Protein AF-A0A8J4PYR7-F1 (afdb_monomer_lite)

Radius of gyration: 39.66 Å; chains: 1; bounding box: 76×83×106 Å

pLDDT: mean 72.9, std 17.38, range [32.75, 96.25]

Structure (mmCIF, N/CA/C/O backbone):
data_AF-A0A8J4PYR7-F1
#
_entry.id   AF-A0A8J4PYR7-F1
#
loop_
_atom_site.group_PDB
_atom_site.id
_atom_site.type_symbol
_atom_site.label_atom_id
_atom_site.label_alt_id
_atom_site.label_comp_id
_atom_site.label_asym_id
_atom_site.label_entity_id
_atom_site.label_seq_id
_atom_site.pdbx_PDB_ins_code
_atom_site.Cartn_x
_atom_site.Cartn_y
_atom_site.Cartn_z
_atom_site.occupancy
_atom_site.B_iso_or_equiv
_atom_site.auth_seq_id
_atom_site.auth_comp_id
_atom_site.auth_asym_id
_atom_site.auth_atom_id
_atom_site.pdbx_PDB_model_num
ATOM 1 N N . MET A 1 1 ? -27.976 -30.735 -28.377 1.00 62.25 1 MET A N 1
ATOM 2 C CA . MET A 1 1 ? -27.096 -30.266 -29.448 1.00 62.25 1 MET A CA 1
ATOM 3 C C . MET A 1 1 ? -27.766 -30.471 -30.785 1.00 62.25 1 MET A C 1
ATOM 5 O O . MET A 1 1 ? -28.238 -31.562 -31.084 1.00 62.25 1 MET A O 1
ATOM 9 N N . SER A 1 2 ? -27.786 -29.426 -31.600 1.00 73.75 2 SER A N 1
ATOM 10 C CA . SER A 1 2 ? -27.991 -29.575 -33.037 1.00 73.75 2 SER A CA 1
ATOM 11 C C . SER A 1 2 ? -26.760 -30.244 -33.665 1.00 73.75 2 SER A C 1
ATOM 13 O O . SER A 1 2 ? -25.643 -30.110 -33.164 1.00 73.75 2 SER A O 1
ATOM 15 N N . ILE A 1 3 ? -26.928 -30.906 -34.814 1.00 70.56 3 ILE A N 1
ATOM 16 C CA . ILE A 1 3 ? -25.813 -31.461 -35.613 1.00 70.56 3 ILE A CA 1
ATOM 17 C C . ILE A 1 3 ? -24.720 -30.402 -35.872 1.00 70.56 3 ILE A C 1
ATOM 19 O O . ILE A 1 3 ? -23.540 -30.724 -36.001 1.00 70.56 3 ILE A O 1
ATOM 23 N N . LYS A 1 4 ? -25.103 -29.121 -35.923 1.00 76.44 4 LYS A N 1
ATOM 24 C CA . LYS A 1 4 ? -24.199 -27.989 -36.138 1.00 76.44 4 LYS A CA 1
ATOM 25 C C . LYS A 1 4 ? -23.234 -27.770 -34.966 1.00 76.44 4 LYS A C 1
ATOM 27 O O . LYS A 1 4 ? -22.070 -27.474 -35.208 1.00 76.44 4 LYS A O 1
ATOM 32 N N . GLU A 1 5 ? -23.689 -27.942 -33.728 1.00 76.19 5 GLU A N 1
ATOM 33 C CA . GLU A 1 5 ? -22.862 -27.768 -32.523 1.00 76.19 5 GLU A CA 1
ATOM 34 C C . GLU A 1 5 ? -21.855 -28.910 -32.360 1.00 76.19 5 GLU A C 1
ATOM 36 O O . GLU A 1 5 ? -20.696 -28.650 -32.050 1.00 76.19 5 GLU A O 1
ATOM 41 N N . ILE A 1 6 ? -22.254 -30.147 -32.685 1.00 72.19 6 ILE A N 1
ATOM 42 C CA . ILE A 1 6 ? -21.347 -31.310 -32.698 1.00 72.19 6 ILE A CA 1
ATOM 43 C C . ILE A 1 6 ? -20.224 -31.089 -33.719 1.00 72.19 6 ILE A C 1
ATOM 45 O O . ILE A 1 6 ? -19.051 -31.227 -33.386 1.00 72.19 6 ILE A O 1
ATOM 49 N N . LYS A 1 7 ? -20.559 -30.644 -34.938 1.00 76.56 7 LYS A N 1
ATOM 50 C CA . LYS A 1 7 ? -19.559 -30.339 -35.978 1.00 76.56 7 LYS A CA 1
ATOM 51 C C . LYS A 1 7 ? -18.629 -29.184 -35.597 1.00 76.56 7 LYS A C 1
ATOM 53 O O . LYS A 1 7 ? -17.448 -29.208 -35.934 1.00 76.56 7 LYS A O 1
ATOM 58 N N . LEU A 1 8 ? -19.143 -28.162 -34.909 1.00 80.12 8 LEU A N 1
ATOM 59 C CA . LEU A 1 8 ? -18.332 -27.056 -34.384 1.00 80.12 8 LEU A CA 1
ATOM 60 C C . LEU A 1 8 ? -17.360 -27.539 -33.304 1.00 80.12 8 LEU A C 1
ATOM 62 O O . LEU A 1 8 ? -16.191 -27.154 -33.330 1.00 80.12 8 LEU A O 1
ATOM 66 N N . PHE A 1 9 ? -17.824 -28.412 -32.408 1.00 79.31 9 PHE A N 1
ATOM 67 C CA . PHE A 1 9 ? -16.990 -29.042 -31.392 1.00 79.31 9 PHE A CA 1
ATOM 68 C C . PHE A 1 9 ? -15.896 -29.917 -32.022 1.00 79.31 9 PHE A C 1
ATOM 70 O O . PHE A 1 9 ? -14.724 -29.733 -31.707 1.00 79.31 9 PHE A O 1
ATOM 77 N N . GLU A 1 10 ? -16.235 -30.784 -32.983 1.00 78.00 10 GLU A N 1
ATOM 78 C CA . GLU A 1 10 ? -15.264 -31.593 -33.740 1.00 78.00 10 GLU A CA 1
ATOM 79 C C . GLU A 1 10 ? -14.218 -30.725 -34.462 1.00 78.00 10 GLU A C 1
ATOM 81 O O . GLU A 1 10 ? -13.029 -31.047 -34.497 1.00 78.00 10 GLU A O 1
ATOM 86 N N . LEU A 1 11 ? -14.630 -29.590 -35.033 1.00 82.44 11 LEU A N 1
ATOM 87 C CA . LEU A 1 11 ? -13.725 -28.691 -35.747 1.00 82.44 11 LEU A CA 1
ATOM 88 C C . LEU A 1 11 ? -12.788 -27.936 -34.792 1.00 82.44 11 LEU A C 1
ATOM 90 O O . LEU A 1 11 ? -11.600 -27.787 -35.090 1.00 82.44 11 LEU A O 1
ATOM 94 N N . ALA A 1 12 ? -13.294 -27.493 -33.638 1.00 79.44 12 ALA A N 1
ATOM 95 C CA . ALA A 1 12 ? -12.479 -26.914 -32.572 1.00 79.44 12 ALA A CA 1
ATOM 96 C C . ALA A 1 12 ? -11.495 -27.948 -31.999 1.00 79.44 12 ALA A C 1
ATOM 98 O O . ALA A 1 12 ? -10.315 -27.642 -31.828 1.00 79.44 12 ALA A O 1
ATOM 99 N N . PHE A 1 13 ? -11.955 -29.187 -31.802 1.00 76.62 13 PHE A N 1
ATOM 100 C CA . PHE A 1 13 ? -11.151 -30.323 -31.357 1.00 76.62 13 PHE A CA 1
ATOM 101 C C . PHE A 1 13 ? -9.977 -30.595 -32.301 1.00 76.62 13 PHE A C 1
ATOM 103 O O . PHE A 1 13 ? -8.818 -30.632 -31.881 1.00 76.62 13 PHE A O 1
ATOM 110 N N . ASN A 1 14 ? -10.262 -30.719 -33.598 1.00 79.38 14 ASN A N 1
ATOM 111 C CA . ASN A 1 14 ? -9.245 -30.991 -34.609 1.00 79.38 14 ASN A CA 1
ATOM 112 C C . ASN A 1 14 ? -8.222 -29.851 -34.719 1.00 79.38 14 ASN A C 1
ATOM 114 O O . ASN A 1 14 ? -7.028 -30.110 -34.875 1.00 79.38 14 ASN A O 1
ATOM 118 N N . LYS A 1 15 ? -8.658 -28.592 -34.566 1.00 80.81 15 LYS A N 1
ATOM 119 C CA . LYS A 1 15 ? -7.743 -27.444 -34.485 1.00 80.81 15 LYS A CA 1
ATOM 120 C C . LYS A 1 15 ? -6.874 -27.489 -33.231 1.00 80.81 15 LYS A C 1
ATOM 122 O O . LYS A 1 15 ? -5.670 -27.287 -33.339 1.00 80.81 15 LYS A O 1
ATOM 127 N N . PHE A 1 16 ? -7.443 -27.782 -32.064 1.00 76.25 16 PHE A N 1
ATOM 128 C CA . PHE A 1 16 ? -6.680 -27.885 -30.818 1.00 76.25 16 PHE A CA 1
ATOM 129 C C . PHE A 1 16 ? -5.591 -28.964 -30.913 1.00 76.25 16 PHE A C 1
ATOM 131 O O . PHE A 1 16 ? -4.429 -28.698 -30.614 1.00 76.25 16 PHE A O 1
ATOM 138 N N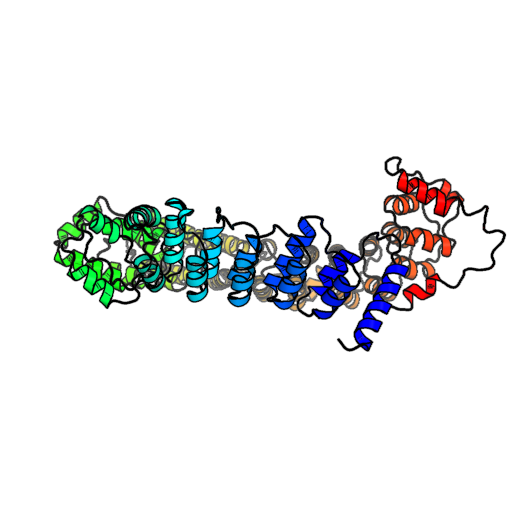 . LYS A 1 17 ? -5.938 -30.146 -31.440 1.00 74.31 17 LYS A N 1
ATOM 139 C CA . LYS A 1 17 ? -4.988 -31.241 -31.691 1.00 74.31 17 LYS A CA 1
ATOM 140 C C . LYS A 1 17 ? -3.871 -30.845 -32.665 1.00 74.31 17 LYS A C 1
ATOM 142 O O . LYS A 1 17 ? -2.737 -31.279 -32.500 1.00 74.31 17 LYS A O 1
ATOM 147 N N . HIS A 1 18 ? -4.178 -30.010 -33.659 1.00 75.81 18 HIS A N 1
ATOM 148 C CA . HIS A 1 18 ? -3.186 -29.495 -34.604 1.00 75.81 18 HIS A CA 1
ATOM 149 C C . HIS A 1 18 ? -2.183 -28.530 -33.949 1.00 75.81 18 HIS A C 1
ATOM 151 O O . HIS A 1 18 ? -0.996 -28.594 -34.259 1.00 75.81 18 HIS A O 1
ATOM 157 N N . TYR A 1 19 ? -2.635 -27.659 -33.039 1.00 72.62 19 TYR A N 1
ATOM 158 C CA . TYR A 1 19 ? -1.766 -26.685 -32.363 1.00 72.62 19 TYR A CA 1
ATOM 159 C C . TYR A 1 19 ? -0.951 -27.275 -31.206 1.00 72.62 19 TYR A C 1
ATOM 161 O O . TYR A 1 19 ? 0.127 -26.762 -30.910 1.00 72.62 19 TYR A O 1
ATOM 169 N N . TYR A 1 20 ? -1.426 -28.355 -30.582 1.00 70.50 20 TYR A N 1
ATOM 170 C CA . TYR A 1 20 ? -0.763 -28.999 -29.444 1.00 70.50 20 TYR A CA 1
ATOM 171 C C . TYR A 1 20 ? -0.510 -30.496 -29.693 1.00 70.50 20 TYR A C 1
ATOM 173 O O . TYR A 1 20 ? -1.054 -31.341 -28.978 1.00 70.50 20 TYR A O 1
ATOM 181 N N . PRO A 1 21 ? 0.326 -30.855 -30.687 1.00 67.75 21 PRO A N 1
ATOM 182 C CA . PRO A 1 21 ? 0.546 -32.249 -31.076 1.00 67.75 21 PRO A CA 1
ATOM 183 C C . PRO A 1 21 ? 1.257 -33.087 -30.000 1.00 67.75 21 PRO A C 1
ATOM 185 O O . PRO A 1 21 ? 1.234 -34.309 -30.080 1.00 67.75 21 PRO A O 1
ATOM 188 N N . THR A 1 22 ? 1.883 -32.447 -29.006 1.00 64.25 22 THR A N 1
ATOM 189 C CA . THR A 1 22 ? 2.639 -33.085 -27.914 1.00 64.25 22 THR A CA 1
ATOM 190 C C . THR A 1 22 ? 1.818 -33.333 -26.648 1.00 64.25 22 THR A C 1
ATOM 192 O O . THR A 1 22 ? 2.313 -33.968 -25.719 1.00 64.25 22 THR A O 1
ATOM 195 N N . ILE A 1 23 ? 0.575 -32.842 -26.569 1.00 64.38 23 ILE A N 1
ATOM 196 C CA . ILE A 1 23 ? -0.316 -33.194 -25.462 1.00 64.38 23 ILE A CA 1
ATOM 197 C C . ILE A 1 23 ? -0.874 -34.580 -25.777 1.00 64.38 23 ILE A C 1
ATOM 199 O O . ILE A 1 23 ? -1.878 -34.710 -26.472 1.00 64.38 23 ILE A O 1
ATOM 203 N N . ASP A 1 24 ? -0.233 -35.623 -25.246 1.00 53.44 24 ASP A N 1
ATOM 204 C CA . ASP A 1 24 ? -0.626 -37.023 -25.473 1.00 53.44 24 ASP A CA 1
ATOM 205 C C . ASP A 1 24 ? -2.069 -37.336 -25.024 1.00 53.44 24 ASP A C 1
ATOM 207 O O . ASP A 1 24 ? -2.627 -38.378 -25.374 1.00 53.44 24 ASP A O 1
ATOM 211 N N . ARG A 1 25 ? -2.706 -36.447 -24.242 1.00 59.12 25 ARG A N 1
ATOM 212 C CA . ARG A 1 25 ? -4.076 -36.611 -23.733 1.00 59.12 25 ARG A CA 1
ATOM 213 C C . ARG A 1 25 ? -4.813 -35.265 -23.598 1.00 59.12 25 ARG A C 1
ATOM 215 O O . ARG A 1 25 ? -4.926 -34.767 -22.485 1.00 59.12 25 ARG A O 1
ATOM 222 N N . PRO A 1 26 ? -5.379 -34.677 -24.670 1.00 62.91 26 PRO A N 1
ATOM 223 C CA . PRO A 1 26 ? -6.298 -33.531 -24.549 1.00 62.91 26 PRO A CA 1
ATOM 224 C C . PRO A 1 26 ? -7.617 -33.895 -23.831 1.00 62.91 26 PRO A C 1
ATOM 226 O O . PRO A 1 26 ? -8.421 -33.029 -23.505 1.00 62.91 26 PRO A O 1
ATOM 229 N N . TYR A 1 27 ? -7.843 -35.186 -23.589 1.00 70.25 27 TYR A N 1
ATOM 230 C CA . TYR A 1 27 ? -9.112 -35.771 -23.166 1.00 70.25 27 TYR A CA 1
ATOM 231 C C . TYR A 1 27 ? -9.571 -35.441 -21.734 1.00 70.25 27 TYR A C 1
ATOM 233 O O . TYR A 1 27 ? -10.764 -35.193 -21.575 1.00 70.25 27 TYR A O 1
ATOM 241 N N . PRO A 1 28 ? -8.703 -35.384 -20.699 1.00 69.56 28 PRO A N 1
ATOM 242 C CA . PRO A 1 28 ? -9.130 -35.018 -19.346 1.00 69.56 28 PRO A CA 1
ATOM 243 C C . PRO A 1 28 ? -9.744 -33.616 -19.300 1.00 69.56 28 PRO A C 1
ATOM 245 O O . PRO A 1 28 ? -10.848 -33.458 -18.798 1.00 69.56 28 PRO A O 1
ATOM 248 N N . LEU A 1 29 ? -9.105 -32.644 -19.962 1.00 71.19 29 LEU A N 1
ATOM 249 C CA . LEU A 1 29 ? -9.593 -31.264 -20.072 1.00 71.19 29 LEU A CA 1
ATOM 250 C C . LEU A 1 29 ? -10.951 -31.170 -20.780 1.00 71.19 29 LEU A C 1
ATOM 252 O O . LEU A 1 29 ? -11.743 -30.277 -20.500 1.00 71.19 29 LEU A O 1
ATOM 256 N N . MET A 1 30 ? -11.240 -32.085 -21.704 1.00 74.94 30 MET A N 1
ATOM 257 C CA . MET A 1 30 ? -12.511 -32.089 -22.431 1.00 74.94 30 MET A CA 1
ATOM 258 C C . MET A 1 30 ? -13.633 -32.758 -21.666 1.00 74.94 30 MET A C 1
ATOM 260 O O . MET A 1 30 ? -14.773 -32.320 -21.773 1.00 74.94 30 MET A O 1
ATOM 264 N N . ILE A 1 31 ? -13.317 -33.787 -20.884 1.00 73.12 31 ILE A N 1
ATOM 265 C CA . ILE A 1 31 ? -14.267 -34.362 -19.939 1.00 73.12 31 ILE A CA 1
ATOM 266 C C . ILE A 1 31 ? -14.552 -33.336 -18.835 1.00 73.12 31 ILE A C 1
ATOM 268 O O . ILE A 1 31 ? -15.715 -33.098 -18.539 1.00 73.12 31 ILE A O 1
ATOM 272 N N . GLU A 1 32 ? -13.537 -32.642 -18.312 1.00 74.50 32 GLU A N 1
ATOM 273 C CA . GLU A 1 32 ? -13.712 -31.520 -17.375 1.00 74.50 32 GLU A CA 1
ATOM 274 C C . GLU A 1 32 ? -14.567 -30.397 -17.973 1.00 74.50 32 GLU A C 1
ATOM 276 O O . GLU A 1 32 ? -15.501 -29.926 -17.330 1.00 74.50 32 GLU A O 1
ATOM 281 N N . TYR A 1 33 ? -14.326 -30.014 -19.231 1.00 78.44 33 TYR A N 1
ATOM 282 C CA . TYR A 1 33 ? -15.165 -29.037 -19.926 1.00 78.44 33 TYR A CA 1
ATOM 283 C C . TYR A 1 33 ? -16.598 -29.544 -20.133 1.00 78.44 33 TYR A C 1
ATOM 285 O O . TYR A 1 33 ? -17.552 -28.788 -19.962 1.00 78.44 33 TYR A O 1
ATOM 293 N N . ALA A 1 34 ? -16.777 -30.828 -20.458 1.00 76.38 34 ALA A N 1
ATOM 294 C CA . ALA A 1 34 ? -18.088 -31.474 -20.561 1.00 76.38 34 ALA A CA 1
ATOM 295 C C . ALA A 1 34 ? -18.839 -31.523 -19.211 1.00 76.38 34 ALA A C 1
ATOM 297 O O . ALA A 1 34 ? -20.051 -31.731 -19.185 1.00 76.38 34 ALA A O 1
ATOM 298 N N . LEU A 1 35 ? -18.122 -31.303 -18.105 1.00 70.44 35 LEU A N 1
ATOM 299 C CA . LEU A 1 35 ? -18.624 -31.283 -16.733 1.00 70.44 35 LEU A CA 1
ATOM 300 C C . LEU A 1 35 ? -18.697 -29.880 -16.133 1.00 70.44 35 LEU A C 1
ATOM 302 O O . LEU A 1 35 ? -19.073 -29.759 -14.974 1.00 70.44 35 LEU A O 1
ATOM 306 N N . ALA A 1 36 ? -18.353 -28.823 -16.872 1.00 76.12 36 ALA A N 1
ATOM 307 C CA . ALA A 1 36 ? -18.543 -27.460 -16.388 1.00 76.12 36 ALA A CA 1
ATOM 308 C C . ALA A 1 36 ? -20.044 -27.186 -16.114 1.00 76.12 36 ALA A C 1
ATOM 310 O O . ALA A 1 36 ? -20.893 -27.785 -16.783 1.00 76.12 36 ALA A O 1
ATOM 311 N N . PRO A 1 37 ? -20.397 -26.282 -15.173 1.00 72.88 37 PRO A N 1
ATOM 312 C CA . PRO A 1 37 ? -21.791 -25.997 -14.800 1.00 72.88 37 PRO A CA 1
ATOM 313 C C . PRO A 1 37 ? -22.712 -25.746 -16.005 1.00 72.88 37 PRO A C 1
ATOM 315 O O . PRO A 1 37 ? -23.814 -26.291 -16.070 1.00 72.88 37 PRO A O 1
ATOM 318 N N . ASP A 1 38 ? -22.205 -25.014 -17.002 1.00 76.56 38 ASP A N 1
ATOM 319 C CA . ASP A 1 38 ? -22.933 -24.613 -18.213 1.00 76.56 38 ASP A CA 1
ATOM 320 C C . ASP A 1 38 ? -22.810 -25.618 -19.372 1.00 76.56 38 ASP A C 1
ATOM 322 O O . ASP A 1 38 ? -23.232 -25.357 -20.501 1.00 76.56 38 ASP A O 1
ATOM 326 N N . SER A 1 39 ? -22.193 -26.775 -19.130 1.00 77.19 39 SER A N 1
ATOM 327 C CA . SER A 1 39 ? -21.840 -27.708 -20.192 1.00 77.19 39 SER A CA 1
ATOM 328 C C . SER A 1 39 ? -22.990 -28.620 -20.603 1.00 77.19 39 SER A C 1
ATOM 330 O O . SER A 1 39 ? -23.757 -29.131 -19.776 1.00 77.19 39 SER A O 1
ATOM 332 N N . ASN A 1 40 ? -23.094 -28.866 -21.910 1.00 79.69 40 ASN A N 1
ATOM 333 C CA . ASN A 1 40 ? -24.139 -29.696 -22.493 1.00 79.69 40 ASN A CA 1
ATOM 334 C C . ASN A 1 40 ? -23.821 -31.192 -22.272 1.00 79.69 40 ASN A C 1
ATOM 336 O O . ASN A 1 40 ? -22.821 -31.678 -22.805 1.00 79.69 40 ASN A O 1
ATOM 340 N N . PRO A 1 41 ? -24.684 -31.959 -21.578 1.00 79.19 41 PRO A N 1
ATOM 341 C CA . PRO A 1 41 ? -24.440 -33.377 -21.278 1.00 79.19 41 PRO A CA 1
ATOM 342 C C . PRO A 1 41 ? -24.321 -34.243 -22.541 1.00 79.19 41 PRO A C 1
ATOM 344 O O . PRO A 1 41 ? -23.690 -35.300 -22.525 1.00 79.19 41 PRO A O 1
ATOM 347 N N . GLN A 1 42 ? -24.852 -33.773 -23.674 1.00 81.88 42 GLN A N 1
ATOM 348 C CA . GLN A 1 42 ? -24.694 -34.455 -24.956 1.00 81.88 42 GLN A CA 1
ATOM 349 C C . GLN A 1 42 ? -23.252 -34.449 -25.479 1.00 81.88 42 GLN A C 1
ATOM 351 O O . GLN A 1 42 ? -22.911 -35.337 -26.255 1.00 81.88 42 GLN A O 1
ATOM 356 N N . ILE A 1 43 ? -22.400 -33.502 -25.057 1.00 83.06 43 ILE A N 1
ATOM 357 C CA . ILE A 1 43 ? -20.964 -33.524 -25.390 1.00 83.06 43 ILE A CA 1
ATOM 358 C C . ILE A 1 43 ? -20.336 -34.761 -24.757 1.00 83.06 43 ILE A C 1
ATOM 360 O O . ILE A 1 43 ? -19.665 -35.529 -25.440 1.00 83.06 43 ILE A O 1
ATOM 364 N N . LEU A 1 44 ? -20.619 -35.002 -23.476 1.00 84.12 44 LEU A N 1
ATOM 365 C CA . LEU A 1 44 ? -20.128 -36.184 -22.781 1.00 84.12 44 LEU A CA 1
ATOM 366 C C . LEU A 1 44 ? -20.678 -37.475 -23.403 1.00 84.12 44 LEU A C 1
ATOM 368 O O . LEU A 1 44 ? -19.926 -38.426 -23.580 1.00 84.12 44 LEU A O 1
ATOM 372 N N . TYR A 1 45 ? -21.959 -37.500 -23.787 1.00 82.69 45 TYR A N 1
ATOM 373 C CA . TYR A 1 45 ? -22.572 -38.669 -24.432 1.00 82.69 45 TYR A CA 1
ATOM 374 C C . TYR A 1 45 ? -21.887 -39.006 -25.752 1.00 82.69 45 TYR A C 1
ATOM 376 O O . TYR A 1 45 ? -21.515 -40.153 -25.985 1.00 82.69 45 TYR A O 1
ATOM 384 N N . TYR A 1 46 ? -21.670 -37.989 -26.587 1.00 83.62 46 TYR A N 1
ATOM 385 C CA . TYR A 1 46 ? -20.942 -38.136 -27.837 1.00 83.62 46 TYR A CA 1
ATOM 386 C C . TYR A 1 46 ? -19.521 -38.654 -27.588 1.00 83.62 46 TYR A C 1
ATOM 388 O O . TYR A 1 46 ? -19.109 -39.616 -28.229 1.00 83.62 46 TYR A O 1
ATOM 396 N N . LEU A 1 47 ? -18.793 -38.085 -26.619 1.00 84.12 47 LEU A N 1
ATOM 397 C CA . LEU A 1 47 ? -17.446 -38.547 -26.280 1.00 84.12 47 LEU A CA 1
ATOM 398 C C . LEU A 1 47 ? -17.448 -40.027 -25.846 1.00 84.12 47 LEU A C 1
ATOM 400 O O . LEU A 1 47 ? -16.670 -40.824 -26.363 1.00 84.12 47 LEU A O 1
ATOM 404 N N . LEU A 1 48 ? -18.370 -40.435 -24.976 1.00 82.88 48 LEU A N 1
ATOM 405 C CA . LEU A 1 48 ? -18.480 -41.836 -24.557 1.00 82.88 48 LEU A CA 1
ATOM 406 C C . LEU A 1 48 ? -18.821 -42.768 -25.739 1.00 82.88 48 LEU A C 1
ATOM 408 O O . LEU A 1 48 ? -18.214 -43.829 -25.873 1.00 82.88 48 LEU A O 1
ATOM 412 N N . GLN A 1 49 ? -19.721 -42.361 -26.646 1.00 82.25 49 GLN A N 1
ATOM 413 C CA . GLN A 1 49 ? -20.070 -43.135 -27.848 1.00 82.25 49 GLN A CA 1
ATOM 414 C C . GLN A 1 49 ? -18.908 -43.306 -28.834 1.00 82.25 49 GLN A C 1
ATOM 416 O O . GLN A 1 49 ? -18.828 -44.333 -29.504 1.00 82.25 49 GLN A O 1
ATOM 421 N N . GLN A 1 50 ? -18.001 -42.330 -28.921 1.00 82.50 50 GLN A N 1
ATOM 422 C CA . GLN A 1 50 ? -16.802 -42.421 -29.763 1.00 82.50 50 GLN A CA 1
ATOM 423 C C . GLN A 1 50 ? -15.715 -43.343 -29.170 1.00 82.50 50 GLN A C 1
ATOM 425 O O . GLN A 1 50 ? -14.600 -43.395 -29.686 1.00 82.50 50 GLN A O 1
ATOM 430 N N . GLY A 1 51 ? -16.015 -44.073 -28.089 1.00 81.06 51 GLY A N 1
ATOM 431 C CA . GLY A 1 51 ? -15.083 -44.996 -27.443 1.00 81.06 51 GLY A CA 1
ATOM 432 C C . GLY A 1 51 ? -14.067 -44.306 -26.533 1.00 81.06 51 GLY A C 1
ATOM 433 O O . GLY A 1 51 ? -13.102 -44.941 -26.104 1.00 81.06 51 GLY A O 1
ATOM 434 N N . TYR A 1 52 ? -14.259 -43.020 -26.212 1.00 78.31 52 TYR A N 1
ATOM 435 C CA . TYR A 1 52 ? -13.417 -42.350 -25.228 1.00 78.31 52 TYR A CA 1
ATOM 436 C C . TYR A 1 52 ? -13.786 -42.851 -23.827 1.00 78.31 52 TYR A C 1
ATOM 438 O O . TYR A 1 52 ? -14.835 -42.516 -23.282 1.00 78.31 52 TYR A O 1
ATOM 446 N N . SER A 1 53 ? -12.909 -43.650 -23.221 1.00 74.38 53 SER A N 1
ATOM 447 C CA . SER A 1 53 ? -13.036 -44.029 -21.813 1.00 74.38 53 SER A CA 1
ATOM 448 C C . SER A 1 53 ? -12.718 -42.829 -20.918 1.00 74.38 53 SER A C 1
ATOM 450 O O . SER A 1 53 ? -11.687 -42.178 -21.124 1.00 74.38 53 SER A O 1
ATOM 452 N N . VAL A 1 54 ? -13.522 -42.575 -19.878 1.00 72.69 54 VAL A N 1
ATOM 453 C CA . VAL A 1 54 ? -13.100 -41.670 -18.794 1.00 72.69 54 VAL A CA 1
ATOM 454 C C . VAL A 1 54 ? -11.794 -42.233 -18.220 1.00 72.69 54 VAL A C 1
ATOM 456 O O . VAL A 1 54 ? -11.740 -43.442 -17.973 1.00 72.69 54 VAL A O 1
ATOM 459 N N . PRO A 1 55 ? -10.724 -41.427 -18.081 1.00 66.94 55 PRO A N 1
ATOM 460 C CA . PRO A 1 55 ? -9.415 -41.932 -17.695 1.00 66.94 55 PRO A CA 1
ATOM 461 C C . PRO A 1 55 ? -9.514 -42.806 -16.443 1.00 66.94 55 PRO A C 1
ATOM 463 O O . PRO A 1 55 ? -9.916 -42.332 -15.386 1.00 66.94 55 PRO A O 1
ATOM 466 N N . THR A 1 56 ? -9.104 -44.070 -16.553 1.00 58.78 56 THR A N 1
ATOM 467 C CA . THR A 1 56 ? -9.088 -45.042 -15.442 1.00 58.78 56 THR A CA 1
ATOM 468 C C . THR A 1 56 ? -8.061 -44.702 -14.360 1.00 58.78 56 THR A C 1
ATOM 470 O O . THR A 1 56 ? -7.947 -45.406 -13.358 1.00 58.78 56 THR A O 1
ATOM 473 N N . ALA A 1 57 ? -7.299 -43.617 -14.538 1.00 59.75 57 ALA A N 1
ATOM 474 C CA . ALA A 1 57 ? -6.498 -43.045 -13.473 1.00 59.75 57 ALA A CA 1
ATOM 475 C C . ALA A 1 57 ? -7.444 -42.639 -12.335 1.00 59.75 57 ALA A C 1
ATOM 477 O O . ALA A 1 57 ? -8.159 -41.648 -12.445 1.00 59.75 57 ALA A O 1
ATOM 478 N N . TYR A 1 58 ? -7.409 -43.420 -11.254 1.00 54.59 58 TYR A N 1
ATOM 479 C CA . TYR A 1 58 ? -8.346 -43.437 -10.123 1.00 54.59 58 TYR A CA 1
ATOM 480 C C . TYR A 1 58 ? -8.798 -42.053 -9.609 1.00 54.59 58 TYR A C 1
ATOM 482 O O . TYR A 1 58 ? -9.920 -41.916 -9.137 1.00 54.59 58 TYR A O 1
ATOM 490 N N . LYS A 1 59 ? -7.945 -41.020 -9.722 1.00 61.19 59 LYS A N 1
ATOM 491 C CA . LYS A 1 59 ? -8.251 -39.632 -9.329 1.00 61.19 59 LYS A CA 1
ATOM 492 C C . LYS A 1 59 ? -9.133 -38.866 -10.322 1.00 61.19 59 LYS A C 1
ATOM 494 O O . LYS A 1 59 ? -9.996 -38.108 -9.898 1.00 61.19 59 LYS A O 1
ATOM 499 N N . ALA A 1 60 ? -8.934 -39.054 -11.625 1.00 59.91 60 ALA A N 1
ATOM 500 C CA . ALA A 1 60 ? -9.689 -38.321 -12.641 1.00 59.91 60 ALA A CA 1
ATOM 501 C C . ALA A 1 60 ? -11.144 -38.808 -12.697 1.00 59.91 60 ALA A C 1
ATOM 503 O O . ALA A 1 60 ? -12.068 -38.007 -12.781 1.00 59.91 60 ALA A O 1
ATOM 504 N N . SER A 1 61 ? -11.370 -40.117 -12.570 1.00 68.50 61 SER A N 1
ATOM 505 C CA . SER A 1 61 ? -12.717 -40.692 -12.556 1.00 68.50 61 SER A CA 1
ATOM 506 C C . SER A 1 61 ? -13.529 -40.316 -11.309 1.00 68.50 61 SER A C 1
ATOM 508 O O . SER A 1 61 ? -14.737 -40.103 -11.412 1.00 68.50 61 SER A O 1
ATOM 510 N N . SER A 1 62 ? -12.893 -40.195 -10.135 1.00 78.75 62 SER A N 1
ATOM 511 C CA . SER A 1 62 ? -13.580 -39.769 -8.906 1.00 78.75 62 SER A CA 1
ATOM 512 C C . SER A 1 62 ? -13.965 -38.291 -8.944 1.00 78.75 62 SER A C 1
ATOM 514 O O . SER A 1 62 ? -15.073 -37.938 -8.552 1.00 78.75 62 SER A O 1
ATOM 516 N N . GLU A 1 63 ? -13.084 -37.431 -9.459 1.00 81.88 63 GLU A N 1
ATOM 517 C CA . GLU A 1 63 ? -13.326 -35.988 -9.545 1.00 81.88 63 GLU A CA 1
ATOM 518 C C . GLU A 1 63 ? -14.428 -35.650 -10.557 1.00 81.88 63 GLU A C 1
ATOM 520 O O . GLU A 1 63 ? -15.281 -34.803 -10.293 1.00 81.88 63 GLU A O 1
ATOM 525 N N . VAL A 1 64 ? -14.487 -36.394 -11.665 1.00 82.81 64 VAL A N 1
ATOM 526 C CA . VAL A 1 64 ? -15.556 -36.296 -12.667 1.00 82.81 64 VAL A CA 1
ATOM 527 C C . VAL A 1 64 ? -16.930 -36.595 -12.063 1.00 82.81 64 VAL A C 1
ATOM 529 O O . VAL A 1 64 ? -17.863 -35.803 -12.218 1.00 82.81 64 VAL A O 1
ATOM 532 N N . LEU A 1 65 ? -17.055 -37.712 -11.342 1.00 88.00 65 LEU A N 1
ATOM 533 C CA . LEU A 1 65 ? -18.300 -38.083 -10.668 1.00 88.00 65 LEU A CA 1
ATOM 534 C C . LEU A 1 65 ? -18.659 -37.078 -9.565 1.00 88.00 65 LEU A C 1
ATOM 536 O O . LEU A 1 65 ? -19.816 -36.676 -9.450 1.00 88.00 65 LEU A O 1
ATOM 540 N N . LEU A 1 66 ? -17.671 -36.628 -8.787 1.00 89.19 66 LEU A N 1
ATOM 541 C CA . LEU A 1 66 ? -17.880 -35.664 -7.712 1.00 89.19 66 LEU A CA 1
ATOM 542 C C . LEU A 1 66 ? -18.379 -34.319 -8.248 1.00 89.19 66 LEU A C 1
ATOM 544 O O . LEU A 1 66 ? -19.286 -33.729 -7.664 1.00 89.19 66 LEU A O 1
ATOM 548 N N . ASN A 1 67 ? -17.836 -33.853 -9.372 1.00 87.19 67 ASN A N 1
ATOM 549 C CA . ASN A 1 67 ? -18.290 -32.631 -10.029 1.00 87.19 67 ASN A CA 1
ATOM 550 C C . ASN A 1 67 ? -19.707 -32.784 -10.591 1.00 87.19 67 ASN A C 1
ATOM 552 O O . ASN A 1 67 ? -20.521 -31.883 -10.406 1.00 87.19 67 ASN A O 1
ATOM 556 N N . ALA A 1 68 ? -20.048 -33.935 -11.182 1.00 90.38 68 ALA A N 1
ATOM 557 C CA . ALA A 1 68 ? -21.416 -34.201 -11.630 1.00 90.38 68 ALA A CA 1
ATOM 558 C C . ALA A 1 68 ? -22.427 -34.103 -10.471 1.00 90.38 68 ALA A C 1
ATOM 560 O O . ALA A 1 68 ? -23.472 -33.468 -10.613 1.00 90.38 68 ALA A O 1
ATOM 561 N N . VAL A 1 69 ? -22.087 -34.658 -9.302 1.00 91.69 69 VAL A N 1
ATOM 562 C CA . VAL A 1 69 ? -22.927 -34.567 -8.099 1.00 91.69 69 VAL A CA 1
ATOM 563 C C . VAL A 1 69 ? -22.987 -33.136 -7.560 1.00 91.69 69 VAL A C 1
ATOM 565 O O . VAL A 1 69 ? -24.084 -32.631 -7.316 1.00 91.69 69 VAL A O 1
ATOM 568 N N . LYS A 1 70 ? -21.838 -32.454 -7.431 1.00 89.81 70 LYS A N 1
ATOM 569 C CA . LYS A 1 70 ? -21.747 -31.055 -6.967 1.00 89.81 70 LYS A CA 1
ATOM 570 C C . LYS A 1 70 ? -22.575 -30.098 -7.824 1.00 89.81 70 LYS A C 1
ATOM 572 O O . LYS A 1 70 ? -23.156 -29.162 -7.288 1.00 89.81 70 LYS A O 1
ATOM 577 N N . LEU A 1 71 ? -22.651 -30.358 -9.127 1.00 88.88 71 LEU A N 1
ATOM 578 C CA . LEU A 1 71 ? -23.398 -29.562 -10.102 1.00 88.88 71 LEU A CA 1
ATOM 579 C C . LEU A 1 71 ? -24.832 -30.051 -10.326 1.00 88.88 71 LEU A C 1
ATOM 581 O O . LEU A 1 71 ? -25.533 -29.521 -11.184 1.00 88.88 71 LEU A O 1
ATOM 585 N N . ASN A 1 72 ? -25.277 -31.046 -9.556 1.00 92.25 72 ASN A N 1
ATOM 586 C CA . ASN A 1 72 ? -26.632 -31.575 -9.598 1.00 92.25 72 ASN A CA 1
ATOM 587 C C . ASN A 1 72 ? -27.037 -32.223 -10.943 1.00 92.25 72 ASN A C 1
ATOM 589 O O . ASN A 1 72 ? -28.185 -32.121 -11.374 1.00 92.25 72 ASN A O 1
ATOM 593 N N . ARG A 1 73 ? -26.097 -32.893 -11.623 1.00 91.25 73 ARG A N 1
ATOM 594 C CA . ARG A 1 73 ? -26.251 -33.449 -12.982 1.00 91.25 73 ARG A CA 1
ATOM 595 C C . ARG A 1 73 ? -26.484 -34.965 -12.968 1.00 91.25 73 ARG A C 1
ATOM 597 O O . ARG A 1 73 ? -25.564 -35.755 -13.187 1.00 91.25 73 ARG A O 1
ATOM 604 N N . LEU A 1 74 ? -27.727 -35.380 -12.696 1.00 92.94 74 LEU A N 1
ATOM 605 C CA . LEU A 1 74 ? -28.105 -36.798 -12.530 1.00 92.94 74 LEU A CA 1
ATOM 606 C C . LEU A 1 74 ? -27.949 -37.598 -13.826 1.00 92.94 74 LEU A C 1
ATOM 608 O O . LEU A 1 74 ? -27.586 -38.770 -13.814 1.00 92.94 74 LEU A O 1
ATOM 612 N N . ASP A 1 75 ? -28.231 -36.950 -14.948 1.00 90.25 75 ASP A N 1
ATOM 613 C CA . ASP A 1 75 ? -28.060 -37.465 -16.300 1.00 90.25 75 ASP A CA 1
ATOM 614 C C . ASP A 1 75 ? -26.600 -37.841 -16.588 1.00 90.25 75 ASP A C 1
ATOM 616 O O . ASP A 1 75 ? -26.314 -38.951 -17.036 1.00 90.25 75 ASP A O 1
ATOM 620 N N . VAL A 1 76 ? -25.672 -36.947 -16.246 1.00 88.69 76 VAL A N 1
ATOM 621 C CA . VAL A 1 76 ? -24.234 -37.174 -16.387 1.00 88.69 76 VAL A CA 1
ATOM 622 C C . VAL A 1 76 ? -23.772 -38.289 -15.457 1.00 88.69 76 VAL A C 1
ATOM 624 O O . VAL A 1 76 ? -23.056 -39.189 -15.892 1.00 88.69 76 VAL A O 1
ATOM 627 N N . LEU A 1 77 ? -24.220 -38.272 -14.201 1.00 90.94 77 LEU A N 1
ATOM 628 C CA . LEU A 1 77 ? -23.886 -39.314 -13.236 1.00 90.94 77 LEU A CA 1
ATOM 629 C C . LEU A 1 77 ? -24.336 -40.702 -13.724 1.00 90.94 77 LEU A C 1
ATOM 631 O O . LEU A 1 77 ? -23.542 -41.643 -13.718 1.00 90.94 77 LEU A O 1
ATOM 635 N N . LYS A 1 78 ? -25.583 -40.811 -14.208 1.00 91.00 78 LYS A N 1
ATOM 636 C CA . LYS A 1 78 ? -26.146 -42.022 -14.828 1.00 91.00 78 LYS A CA 1
ATOM 637 C C . LYS A 1 78 ? -25.278 -42.520 -15.974 1.00 91.00 78 LYS A C 1
ATOM 639 O O . LYS A 1 78 ? -24.937 -43.699 -16.029 1.00 91.00 78 LYS A O 1
ATOM 644 N N . MET A 1 79 ? -24.892 -41.615 -16.869 1.00 87.31 79 MET A N 1
ATOM 645 C CA . MET A 1 79 ? -24.070 -41.947 -18.026 1.00 87.31 79 MET A CA 1
ATOM 646 C C . MET A 1 79 ? -22.671 -42.432 -17.646 1.00 87.31 79 MET A C 1
ATOM 648 O O . MET A 1 79 ? -22.202 -43.407 -18.225 1.00 87.31 79 MET A O 1
ATOM 652 N N . VAL A 1 80 ? -21.997 -41.774 -16.700 1.00 86.00 80 VAL A N 1
ATOM 653 C CA . VAL A 1 80 ? -20.634 -42.160 -16.306 1.00 86.00 80 VAL A CA 1
ATOM 654 C C . VAL A 1 80 ? -20.647 -43.491 -15.555 1.00 86.00 80 VAL A C 1
ATOM 656 O O . VAL A 1 80 ? -19.847 -44.366 -15.880 1.00 86.00 80 VAL A O 1
ATOM 659 N N . LEU A 1 81 ? -21.580 -43.681 -14.613 1.00 86.38 81 LEU A N 1
ATOM 660 C CA . LEU A 1 81 ? -21.674 -44.921 -13.839 1.00 86.38 81 LEU A CA 1
ATOM 661 C C . LEU A 1 81 ? -22.019 -46.127 -14.724 1.00 86.38 81 LEU A C 1
ATOM 663 O O . LEU A 1 81 ? -21.355 -47.153 -14.609 1.00 86.38 81 LEU A O 1
ATOM 667 N N . ASN A 1 82 ? -22.953 -45.992 -15.675 1.00 84.88 82 ASN A N 1
ATOM 668 C CA . ASN A 1 82 ? -23.332 -47.089 -16.581 1.00 84.88 82 ASN A CA 1
ATOM 669 C C . ASN A 1 82 ? -22.190 -47.576 -17.491 1.00 84.88 82 ASN A C 1
ATOM 671 O O . ASN A 1 82 ? -22.284 -48.668 -18.046 1.00 84.88 82 ASN A O 1
ATOM 675 N N . ASN A 1 83 ? -21.137 -46.776 -17.677 1.00 79.69 83 ASN A N 1
ATOM 676 C CA . ASN A 1 83 ? -20.020 -47.103 -18.563 1.00 79.69 83 ASN A CA 1
ATOM 677 C C . ASN A 1 83 ? -18.753 -47.561 -17.819 1.00 79.69 83 ASN A C 1
ATOM 679 O O . ASN A 1 83 ? -17.786 -47.930 -18.486 1.00 79.69 83 ASN A O 1
ATOM 683 N N . GLN A 1 84 ? -18.710 -47.524 -16.477 1.00 75.06 84 GLN A N 1
ATOM 684 C CA . GLN A 1 84 ? -17.499 -47.845 -15.707 1.00 75.06 84 GLN A CA 1
ATOM 685 C C . GLN A 1 84 ? -17.780 -48.545 -14.371 1.00 75.06 84 GLN A C 1
ATOM 687 O O . GLN A 1 84 ? -18.614 -48.107 -13.582 1.00 75.06 84 GLN A O 1
ATOM 692 N N . GLU A 1 85 ? -16.988 -49.576 -14.059 1.00 69.94 85 GLU A N 1
ATOM 693 C CA . GLU A 1 85 ? -16.894 -50.138 -12.707 1.00 69.94 85 GLU A CA 1
ATOM 694 C C . GLU A 1 85 ? -16.082 -49.181 -11.819 1.00 69.94 85 GLU A C 1
ATOM 696 O O . GLU A 1 85 ? -14.852 -49.237 -11.775 1.00 69.94 85 GLU A O 1
ATOM 701 N N . LEU A 1 86 ? -16.751 -48.244 -11.139 1.00 67.06 86 LEU A N 1
ATOM 702 C CA . LEU A 1 86 ? -16.090 -47.281 -10.252 1.00 67.06 86 LEU A CA 1
ATOM 703 C C . LEU A 1 86 ? -16.378 -47.534 -8.769 1.00 67.06 86 LEU A C 1
ATOM 705 O O . LEU A 1 86 ? -17.500 -47.804 -8.340 1.00 67.06 86 LEU A O 1
ATOM 709 N N . HIS A 1 87 ? -15.320 -47.398 -7.965 1.00 64.81 87 HIS A N 1
ATOM 710 C CA . HIS A 1 87 ? -15.323 -47.611 -6.514 1.00 64.81 87 HIS A CA 1
ATOM 711 C C . HIS A 1 87 ? -15.380 -46.313 -5.684 1.00 64.81 87 HIS A C 1
ATOM 713 O O . HIS A 1 87 ? -15.252 -46.366 -4.462 1.00 64.81 87 HIS A O 1
ATOM 719 N N . ALA A 1 88 ? -15.589 -45.145 -6.297 1.00 60.56 88 ALA A N 1
ATOM 720 C CA . ALA A 1 88 ? -15.677 -43.872 -5.575 1.00 60.56 88 ALA A CA 1
ATOM 721 C C . ALA A 1 88 ? -17.088 -43.680 -4.992 1.00 60.56 88 ALA A C 1
ATOM 723 O O . ALA A 1 88 ? -18.029 -43.449 -5.743 1.00 60.56 88 ALA A O 1
ATOM 724 N N . ARG A 1 89 ? -17.253 -43.836 -3.670 1.00 74.88 89 ARG A N 1
ATOM 725 C CA . ARG A 1 89 ? -18.583 -44.038 -3.061 1.00 74.88 89 ARG A CA 1
ATOM 726 C C . ARG A 1 89 ? -18.959 -43.019 -1.980 1.00 74.88 89 ARG A C 1
ATOM 728 O O . ARG A 1 89 ? -19.989 -42.366 -2.118 1.00 74.88 89 ARG A O 1
ATOM 735 N N . ASP A 1 90 ? -18.122 -42.809 -0.966 1.00 82.12 90 ASP A N 1
ATOM 736 C CA . ASP A 1 90 ? -18.498 -41.963 0.184 1.00 82.12 90 ASP A CA 1
ATOM 737 C C . ASP A 1 90 ? -18.558 -40.466 -0.160 1.00 82.12 90 ASP A C 1
ATOM 739 O O . ASP A 1 90 ? -19.462 -39.756 0.280 1.00 82.12 90 ASP A O 1
ATOM 743 N N . GLU A 1 91 ? -17.638 -39.988 -1.003 1.00 85.62 91 GLU A N 1
ATOM 744 C CA . GLU A 1 91 ? -17.585 -38.581 -1.423 1.00 85.62 91 GLU A CA 1
ATOM 745 C C . GLU A 1 91 ? -18.797 -38.179 -2.277 1.00 85.62 91 GLU A C 1
ATOM 747 O O . GLU A 1 91 ? -19.272 -37.048 -2.171 1.00 85.62 91 GLU A O 1
ATOM 752 N N . LEU A 1 92 ? -19.333 -39.105 -3.084 1.00 89.12 92 LEU A N 1
ATOM 753 C CA . LEU A 1 92 ? -20.519 -38.859 -3.910 1.00 89.12 92 LEU A CA 1
ATOM 754 C C . LEU A 1 92 ? -21.778 -38.767 -3.055 1.00 89.12 92 LEU A C 1
ATOM 756 O O . LEU A 1 92 ? -22.579 -37.857 -3.248 1.00 89.12 92 LEU A O 1
ATOM 760 N N . VAL A 1 93 ? -21.927 -39.668 -2.078 1.00 87.00 93 VAL A N 1
ATOM 761 C CA . VAL A 1 93 ? -23.037 -39.614 -1.118 1.00 87.00 93 VAL A CA 1
ATOM 762 C C . VAL A 1 93 ? -22.965 -38.321 -0.313 1.00 87.00 93 VAL A C 1
ATOM 764 O O . VAL A 1 93 ? -23.962 -37.611 -0.220 1.00 87.00 93 VAL A O 1
ATOM 767 N N . PHE A 1 94 ? -21.785 -37.966 0.206 1.00 86.38 94 PHE A N 1
ATOM 768 C CA . PHE A 1 94 ? -21.597 -36.714 0.935 1.00 86.38 94 PHE A CA 1
ATOM 769 C C . PHE A 1 94 ? -21.957 -35.493 0.081 1.00 86.38 94 PHE A C 1
ATOM 771 O O . PHE A 1 94 ? -22.718 -34.646 0.539 1.00 86.38 94 PHE A O 1
ATOM 778 N N . ALA A 1 95 ? -21.486 -35.425 -1.168 1.00 89.50 95 ALA A N 1
ATOM 779 C CA . ALA A 1 95 ? -21.787 -34.314 -2.068 1.00 89.50 95 ALA A CA 1
ATOM 780 C C . ALA A 1 95 ? -23.281 -34.223 -2.434 1.00 89.50 95 ALA A C 1
ATOM 782 O O . ALA A 1 95 ? -23.844 -33.126 -2.463 1.00 89.50 95 ALA A O 1
ATOM 783 N N . ALA A 1 96 ? -23.945 -35.359 -2.677 1.00 90.44 96 ALA A N 1
ATOM 784 C CA . ALA A 1 96 ? -25.377 -35.397 -2.987 1.00 90.44 96 ALA A CA 1
ATOM 785 C C . ALA A 1 96 ? -26.198 -34.870 -1.805 1.00 90.44 96 ALA A C 1
ATOM 787 O O . ALA A 1 96 ? -27.136 -34.090 -1.969 1.00 90.44 96 ALA A O 1
ATOM 788 N N . VAL A 1 97 ? -25.763 -35.245 -0.605 1.00 86.81 97 VAL A N 1
ATOM 789 C CA . VAL A 1 97 ? -26.362 -34.858 0.661 1.00 86.81 97 VAL A CA 1
ATOM 790 C C . VAL A 1 97 ? -26.125 -33.384 0.989 1.00 86.81 97 VAL A C 1
ATOM 792 O O . VAL A 1 97 ? -27.070 -32.690 1.351 1.00 86.81 97 VAL A O 1
ATOM 795 N N . THR A 1 98 ? -24.918 -32.850 0.786 1.00 84.38 98 THR A N 1
ATOM 796 C CA . THR A 1 98 ? -24.673 -31.404 0.941 1.00 84.38 98 THR A CA 1
ATOM 797 C C . THR A 1 98 ? -25.499 -30.562 -0.029 1.00 84.38 98 THR A C 1
ATOM 799 O O . THR A 1 98 ? -25.844 -29.429 0.293 1.00 84.38 98 THR A O 1
ATOM 802 N N . ASN A 1 99 ? -25.835 -31.120 -1.194 1.00 86.00 99 ASN A N 1
ATOM 803 C CA . ASN A 1 99 ? -26.634 -30.451 -2.216 1.00 86.00 99 ASN A CA 1
ATOM 804 C C . ASN A 1 99 ? -28.148 -30.600 -2.020 1.00 86.00 99 ASN A C 1
ATOM 806 O O . ASN A 1 99 ? -28.913 -29.950 -2.729 1.00 86.00 99 ASN A O 1
ATOM 810 N N . GLY A 1 100 ? -28.599 -31.449 -1.092 1.00 88.88 100 GLY A N 1
ATOM 811 C CA . GLY A 1 100 ? -30.025 -31.665 -0.855 1.00 88.88 100 GLY A CA 1
ATOM 812 C C . GLY A 1 100 ? -30.772 -32.388 -1.980 1.00 88.88 100 GLY A C 1
ATOM 813 O O . GLY A 1 100 ? -31.999 -32.316 -1.996 1.00 88.88 100 GLY A O 1
ATOM 814 N N . ASN A 1 101 ? -30.085 -33.065 -2.915 1.00 90.44 101 ASN A N 1
ATOM 815 C CA . ASN A 1 101 ? -30.748 -33.777 -4.014 1.00 90.44 101 ASN A CA 1
ATOM 816 C C . ASN A 1 101 ? -31.021 -35.248 -3.656 1.00 90.44 101 ASN A C 1
ATOM 818 O O . ASN A 1 101 ? -30.136 -36.102 -3.746 1.00 90.44 101 ASN A O 1
ATOM 822 N N . ILE A 1 102 ? -32.281 -35.533 -3.316 1.00 87.75 102 ILE A N 1
ATOM 823 C CA . ILE A 1 102 ? -32.769 -36.872 -2.959 1.00 87.75 102 ILE A CA 1
ATOM 824 C C . ILE A 1 102 ? -32.701 -37.838 -4.151 1.00 87.75 102 ILE A C 1
ATOM 826 O O . ILE A 1 102 ? -32.248 -38.961 -3.970 1.00 87.75 102 ILE A O 1
ATOM 830 N N . GLU A 1 103 ? -33.053 -37.416 -5.369 1.00 89.69 103 GLU A N 1
ATOM 831 C CA . GLU A 1 103 ? -33.003 -38.286 -6.560 1.00 89.69 103 GLU A CA 1
ATOM 832 C C . GLU A 1 103 ? -31.567 -38.713 -6.901 1.00 89.69 103 GLU A C 1
ATOM 834 O O . GLU A 1 103 ? -31.315 -39.848 -7.313 1.00 89.69 103 GLU A O 1
ATOM 839 N N . MET A 1 104 ? -30.603 -37.802 -6.716 1.00 92.19 104 MET A N 1
ATOM 840 C CA . MET A 1 104 ? -29.175 -38.099 -6.875 1.00 92.19 104 MET A CA 1
ATOM 841 C C . MET A 1 104 ? -28.731 -39.170 -5.895 1.00 92.19 104 MET A C 1
ATOM 843 O O . MET A 1 104 ? -28.039 -40.118 -6.260 1.00 92.19 104 MET A O 1
ATOM 847 N N . LEU A 1 105 ? -29.133 -38.989 -4.641 1.00 89.56 105 LEU A N 1
ATOM 848 C CA . LEU A 1 105 ? -28.802 -39.885 -3.560 1.00 89.56 105 LEU A CA 1
ATOM 849 C C . LEU A 1 105 ? -29.437 -41.258 -3.786 1.00 89.56 105 LEU A C 1
ATOM 851 O O . LEU A 1 105 ? -28.722 -42.250 -3.763 1.00 89.56 105 LEU A O 1
ATOM 855 N N . GLU A 1 106 ? -30.731 -41.315 -4.099 1.00 88.62 106 GLU A N 1
ATOM 856 C CA . GLU A 1 106 ? -31.444 -42.542 -4.461 1.00 88.62 106 GLU A CA 1
ATOM 857 C C . GLU A 1 106 ? -30.720 -43.304 -5.568 1.00 88.62 106 GLU A C 1
ATOM 859 O O . GLU A 1 106 ? -30.481 -44.504 -5.434 1.00 88.62 106 GLU A O 1
ATOM 864 N N . TYR A 1 107 ? -30.307 -42.606 -6.628 1.00 90.12 107 TYR A N 1
ATOM 865 C CA . TYR A 1 107 ? -29.580 -43.230 -7.726 1.00 90.12 107 TYR A CA 1
ATOM 866 C C . TYR A 1 107 ? -28.220 -43.792 -7.291 1.00 90.12 107 TYR A C 1
ATOM 868 O O . TYR A 1 107 ? -27.882 -44.915 -7.661 1.00 90.12 107 TYR A O 1
ATOM 876 N N . ILE A 1 108 ? -27.456 -43.046 -6.484 1.00 88.88 108 ILE A N 1
ATOM 877 C CA . ILE A 1 108 ? -26.160 -43.500 -5.951 1.00 88.88 108 ILE A CA 1
ATOM 878 C C . ILE A 1 108 ? -26.341 -44.728 -5.043 1.00 88.88 108 ILE A C 1
ATOM 880 O O . ILE A 1 108 ? -25.532 -45.653 -5.104 1.00 88.88 108 ILE A O 1
ATOM 884 N N . LEU A 1 109 ? -27.395 -44.751 -4.222 1.00 84.75 109 LEU A N 1
ATOM 885 C CA . LEU A 1 109 ? -27.675 -45.820 -3.258 1.00 84.75 109 LEU A CA 1
ATOM 886 C C . LEU A 1 109 ? -28.168 -47.114 -3.913 1.00 84.75 109 LEU A C 1
ATOM 888 O O . LEU A 1 109 ? -27.790 -48.198 -3.476 1.00 84.75 109 LEU A O 1
ATOM 892 N N . HIS A 1 110 ? -28.986 -47.008 -4.962 1.00 84.94 110 HIS A N 1
ATOM 893 C CA . HIS A 1 110 ? -29.570 -48.160 -5.657 1.00 84.94 110 HIS A CA 1
ATOM 894 C C . HIS A 1 110 ? -28.686 -48.705 -6.790 1.00 84.94 110 HIS A C 1
ATOM 896 O O . HIS A 1 110 ? -29.061 -49.682 -7.443 1.00 84.94 110 HIS A O 1
ATOM 902 N N . TYR A 1 111 ? -27.520 -48.100 -7.048 1.00 85.00 111 TYR A N 1
ATOM 903 C CA . TYR A 1 111 ? -26.634 -48.545 -8.120 1.00 85.00 111 TYR A CA 1
ATOM 904 C C . TYR A 1 111 ? -26.050 -49.945 -7.810 1.00 85.00 111 TYR A C 1
ATOM 906 O O . TYR A 1 111 ? -25.419 -50.124 -6.763 1.00 85.00 111 TYR A O 1
ATOM 914 N N . PRO A 1 112 ? -26.244 -50.955 -8.684 1.00 73.75 112 PRO A N 1
ATOM 915 C CA . PRO A 1 112 ? -25.981 -52.363 -8.379 1.00 73.75 112 PRO A CA 1
ATOM 916 C C . PRO A 1 112 ? -24.477 -52.675 -8.320 1.00 73.75 112 PRO A C 1
ATOM 918 O O . PRO A 1 112 ? -23.871 -53.103 -9.295 1.00 73.75 112 PRO A O 1
ATOM 921 N N . HIS A 1 113 ? -23.858 -52.482 -7.155 1.00 62.69 113 HIS A N 1
ATOM 922 C CA . HIS A 1 113 ? -22.471 -52.869 -6.886 1.00 62.69 113 HIS A CA 1
ATOM 923 C C . HIS A 1 113 ? -22.249 -53.168 -5.384 1.00 62.69 113 HIS A C 1
ATOM 925 O O . HIS A 1 113 ? -23.043 -52.744 -4.547 1.00 62.69 113 HIS A O 1
ATOM 931 N N . PRO A 1 114 ? -21.202 -53.934 -5.000 1.00 51.69 114 PRO A N 1
ATOM 932 C CA . PRO A 1 114 ? -21.173 -54.686 -3.739 1.00 51.69 114 PRO A CA 1
ATOM 933 C C . PRO A 1 114 ? -21.304 -53.812 -2.484 1.00 51.69 114 PRO A C 1
ATOM 935 O O . PRO A 1 114 ? -20.496 -52.910 -2.293 1.00 51.69 114 PRO A O 1
ATOM 938 N N . GLN A 1 115 ? -22.306 -54.130 -1.656 1.00 55.03 115 GLN A N 1
ATOM 939 C CA . GLN A 1 115 ? -22.577 -53.717 -0.267 1.00 55.03 115 GLN A CA 1
ATOM 940 C C . GLN A 1 115 ? -21.766 -52.518 0.259 1.00 55.03 115 GLN A C 1
ATOM 942 O O . GLN A 1 115 ? -20.620 -52.643 0.698 1.00 55.03 115 GLN A O 1
ATOM 947 N N . PHE A 1 116 ? -22.407 -51.351 0.271 1.00 58.59 116 PHE A N 1
ATOM 948 C CA . PHE A 1 116 ? -21.951 -50.174 1.004 1.00 58.59 116 PHE A CA 1
ATOM 949 C C . PHE A 1 116 ? -21.798 -50.519 2.496 1.00 58.59 116 PHE A C 1
ATOM 951 O O . PHE A 1 116 ? -22.764 -50.908 3.148 1.00 58.59 116 PHE A O 1
ATOM 958 N N . LYS A 1 117 ? -20.595 -50.362 3.057 1.00 59.03 117 LYS A N 1
ATOM 959 C CA . LYS A 1 117 ? -20.388 -50.373 4.511 1.00 59.03 117 LYS A CA 1
ATOM 960 C C . LYS A 1 117 ? -20.062 -48.955 4.940 1.00 59.03 117 LYS A C 1
ATOM 962 O O . LYS A 1 117 ? -18.964 -48.482 4.657 1.00 59.03 117 LYS A O 1
ATOM 967 N N . ILE A 1 118 ? -20.991 -48.290 5.625 1.00 54.28 118 ILE A N 1
ATOM 968 C CA . ILE A 1 118 ? -20.737 -46.975 6.218 1.00 54.28 118 ILE A CA 1
ATOM 969 C C . ILE A 1 118 ? -19.602 -47.134 7.241 1.00 54.28 118 ILE A C 1
ATOM 971 O O . ILE A 1 118 ? -19.789 -47.711 8.309 1.00 54.28 118 ILE A O 1
ATOM 975 N N . ARG A 1 119 ? -18.408 -46.624 6.933 1.00 60.00 119 ARG A N 1
ATOM 976 C CA . ARG A 1 119 ? -17.339 -46.388 7.920 1.00 60.00 119 ARG A CA 1
ATOM 977 C C . ARG A 1 119 ? -17.135 -44.887 8.054 1.00 60.00 119 ARG A C 1
ATOM 979 O O . ARG A 1 119 ? -17.121 -44.244 7.020 1.00 60.00 119 ARG A O 1
ATOM 986 N N . LYS A 1 120 ? -16.928 -44.368 9.279 1.00 55.22 120 LYS A N 1
ATOM 987 C CA . LYS A 1 120 ? -16.536 -42.992 9.718 1.00 55.22 120 LYS A CA 1
ATOM 988 C C . LYS A 1 120 ? -17.180 -41.756 9.034 1.00 55.22 120 LYS A C 1
ATOM 990 O O . LYS A 1 120 ? -17.502 -40.802 9.731 1.00 55.22 120 LYS A O 1
ATOM 995 N N . PHE A 1 121 ? -17.413 -41.755 7.726 1.00 58.31 121 PHE A N 1
ATOM 996 C CA . PHE A 1 121 ? -18.094 -40.734 6.927 1.00 58.31 121 PHE A CA 1
ATOM 997 C C . PHE A 1 121 ? -19.603 -40.610 7.203 1.00 58.31 121 PHE A C 1
ATOM 999 O O . PHE A 1 121 ? -20.184 -39.567 6.910 1.00 58.31 121 PHE A O 1
ATOM 1006 N N . GLY A 1 122 ? -20.239 -41.614 7.822 1.00 64.94 122 GLY A N 1
ATOM 1007 C CA . GLY A 1 122 ? -21.681 -41.608 8.114 1.00 64.94 122 GLY A CA 1
ATOM 1008 C C . GLY A 1 122 ? -22.151 -40.407 8.941 1.00 64.94 122 GLY A C 1
ATOM 1009 O O . GLY A 1 122 ? -23.203 -39.842 8.658 1.00 64.94 122 GLY A O 1
ATOM 1010 N N . ILE A 1 123 ? -21.343 -39.949 9.904 1.00 66.81 123 ILE A N 1
ATOM 1011 C CA . ILE A 1 123 ? -21.682 -38.788 10.743 1.00 66.81 123 ILE A CA 1
ATOM 1012 C C . ILE A 1 123 ? -21.645 -37.498 9.919 1.00 66.81 123 ILE A C 1
ATOM 1014 O O . ILE A 1 123 ? -22.550 -36.680 10.033 1.00 66.81 123 ILE A O 1
ATOM 1018 N N . GLN A 1 124 ? -20.630 -37.322 9.065 1.00 71.75 124 GLN A N 1
ATOM 1019 C CA . GLN A 1 124 ? -20.504 -36.137 8.209 1.00 71.75 124 GLN A CA 1
ATOM 1020 C C . GLN A 1 124 ? -21.637 -36.064 7.182 1.00 71.75 124 GLN A C 1
ATOM 1022 O O . GLN A 1 124 ? -22.183 -34.990 6.947 1.00 71.75 124 GLN A O 1
ATOM 1027 N N . ILE A 1 125 ? -22.033 -37.213 6.631 1.00 68.44 125 ILE A N 1
ATOM 1028 C CA . ILE A 1 125 ? -23.191 -37.334 5.744 1.00 68.44 125 ILE A CA 1
ATOM 1029 C C . ILE A 1 125 ? -24.467 -36.934 6.499 1.00 68.44 125 ILE A C 1
ATOM 1031 O O . ILE A 1 125 ? -25.166 -36.018 6.080 1.00 68.44 125 ILE A O 1
ATOM 1035 N N . CYS A 1 126 ? -24.738 -37.511 7.671 1.00 69.31 126 CYS A N 1
ATOM 1036 C CA . CYS A 1 126 ? -25.913 -37.133 8.465 1.00 69.31 126 CYS A CA 1
ATOM 1037 C C . CYS A 1 126 ? -25.901 -35.643 8.866 1.00 69.31 126 CYS A C 1
ATOM 1039 O O . CYS A 1 126 ? -26.937 -34.981 8.892 1.00 69.31 126 CYS A O 1
ATOM 1041 N N . LEU A 1 127 ? -24.713 -35.089 9.114 1.00 70.06 127 LEU A N 1
ATOM 1042 C CA . LEU A 1 127 ? -24.497 -33.681 9.436 1.00 70.06 127 LEU A CA 1
ATOM 1043 C C . LEU A 1 127 ? -24.756 -32.716 8.282 1.00 70.06 127 LEU A C 1
ATOM 1045 O O . LEU A 1 127 ? -25.151 -31.567 8.517 1.00 70.06 127 LEU A O 1
ATOM 1049 N N . ALA A 1 128 ? -24.474 -33.155 7.062 1.00 69.62 128 ALA A N 1
ATOM 1050 C CA . ALA A 1 128 ? -24.764 -32.425 5.840 1.00 69.62 128 ALA A CA 1
ATOM 1051 C C . ALA A 1 128 ? -26.245 -32.559 5.449 1.00 69.62 128 ALA A C 1
ATOM 1053 O O . ALA A 1 128 ? -26.817 -31.603 4.938 1.00 69.62 128 ALA A O 1
ATOM 1054 N N . ALA A 1 129 ? -26.878 -33.691 5.774 1.00 71.38 129 ALA A N 1
ATOM 1055 C CA . ALA A 1 129 ? -28.295 -33.960 5.527 1.00 71.38 129 ALA A CA 1
ATOM 1056 C C . ALA A 1 129 ? -29.249 -33.216 6.475 1.00 71.38 129 ALA A C 1
ATOM 1058 O O . ALA A 1 129 ? -30.435 -33.114 6.189 1.00 71.38 129 ALA A O 1
ATOM 1059 N N . LEU A 1 130 ? -28.736 -32.689 7.588 1.00 70.88 130 LEU A N 1
ATOM 1060 C CA . LEU A 1 130 ? -29.474 -31.987 8.646 1.00 70.88 130 LEU A CA 1
ATOM 1061 C C . LEU A 1 130 ? -30.520 -30.950 8.189 1.00 70.88 130 LEU A C 1
ATOM 1063 O O . LEU A 1 130 ? -31.591 -30.912 8.788 1.00 70.88 130 LEU A O 1
ATOM 1067 N N . PRO A 1 131 ? -30.274 -30.127 7.152 1.00 72.88 131 PRO A N 1
ATOM 1068 C CA . PRO A 1 131 ? -31.285 -29.199 6.641 1.00 72.88 131 PRO A CA 1
ATOM 1069 C C . PRO A 1 131 ? -32.479 -29.880 5.945 1.00 72.88 131 PRO A C 1
ATOM 1071 O O . PRO A 1 131 ? -33.480 -29.219 5.692 1.00 72.88 131 PRO A O 1
ATOM 1074 N N . ASN A 1 132 ? -32.386 -31.173 5.613 1.00 78.19 132 ASN A N 1
ATOM 1075 C CA . ASN A 1 132 ? -33.388 -31.934 4.870 1.00 78.19 132 ASN A CA 1
ATOM 1076 C C . ASN A 1 132 ? -33.709 -33.267 5.582 1.00 78.19 132 ASN A C 1
ATOM 1078 O O . ASN A 1 132 ? -33.108 -34.312 5.319 1.00 78.19 132 ASN A O 1
ATOM 1082 N N . LEU A 1 133 ? -34.700 -33.227 6.481 1.00 74.50 133 LEU A N 1
ATOM 1083 C CA . LEU A 1 133 ? -35.155 -34.375 7.277 1.00 74.50 133 LEU A CA 1
ATOM 1084 C C . LEU A 1 133 ? -35.538 -35.592 6.418 1.00 74.50 133 LEU A C 1
ATOM 1086 O O . LEU A 1 133 ? -35.220 -36.722 6.778 1.00 74.50 133 LEU A O 1
ATOM 1090 N N . GLN A 1 134 ? -36.182 -35.372 5.267 1.00 76.50 134 GLN A N 1
ATOM 1091 C CA . GLN A 1 134 ? -36.591 -36.454 4.363 1.00 76.50 134 GLN A CA 1
ATOM 1092 C C . GLN A 1 134 ? -35.382 -37.213 3.810 1.00 76.50 134 GLN A C 1
ATOM 1094 O O . GLN A 1 134 ? -35.399 -38.438 3.738 1.00 76.50 134 GLN A O 1
ATOM 1099 N N . MET A 1 135 ? -34.306 -36.496 3.488 1.00 79.38 135 MET A N 1
ATOM 1100 C CA . MET A 1 135 ? -33.055 -37.086 3.021 1.00 79.38 135 MET A CA 1
ATOM 1101 C C . MET A 1 135 ? -32.361 -37.889 4.127 1.00 79.38 135 MET A C 1
ATOM 1103 O O . MET A 1 135 ? -31.884 -38.991 3.877 1.00 79.38 135 MET A O 1
ATOM 1107 N N . LEU A 1 136 ? -32.374 -37.388 5.366 1.00 76.62 136 LEU A N 1
ATOM 1108 C CA . LEU A 1 136 ? -31.910 -38.116 6.553 1.00 76.62 136 LEU A CA 1
ATOM 1109 C C . LEU A 1 136 ? -32.667 -39.436 6.739 1.00 76.62 136 LEU A C 1
ATOM 1111 O O . LEU A 1 136 ? -32.053 -40.496 6.841 1.00 76.62 136 LEU A O 1
ATOM 1115 N N . ILE A 1 137 ? -33.997 -39.379 6.719 1.00 80.19 137 ILE A N 1
ATOM 1116 C CA . ILE A 1 137 ? -34.871 -40.553 6.826 1.00 80.19 137 ILE A CA 1
ATOM 1117 C C . ILE A 1 137 ? -34.567 -41.555 5.708 1.00 80.19 137 ILE A C 1
ATOM 1119 O O . ILE A 1 137 ? -34.432 -42.752 5.966 1.00 80.19 137 ILE A O 1
ATOM 1123 N N . HIS A 1 138 ? -34.414 -41.070 4.475 1.00 78.25 138 HIS A N 1
ATOM 1124 C CA . HIS A 1 138 ? -34.125 -41.904 3.315 1.00 78.25 138 HIS A CA 1
ATOM 1125 C C . HIS A 1 138 ? -32.775 -42.628 3.435 1.00 78.25 138 HIS A C 1
ATOM 1127 O O . HIS A 1 138 ? -32.701 -43.831 3.184 1.00 78.25 138 HIS A O 1
ATOM 1133 N N . ILE A 1 139 ? -31.728 -41.930 3.892 1.00 79.25 139 ILE A N 1
ATOM 1134 C CA . ILE A 1 139 ? -30.417 -42.522 4.206 1.00 79.25 139 ILE A CA 1
ATOM 1135 C C . ILE A 1 139 ? -30.605 -43.630 5.241 1.00 79.25 139 ILE A C 1
ATOM 1137 O O . ILE A 1 139 ? -30.254 -44.777 4.990 1.00 79.25 139 ILE A O 1
ATOM 1141 N N . PHE A 1 140 ? -31.225 -43.326 6.380 1.00 78.88 140 PHE A N 1
ATOM 1142 C CA . PHE A 1 140 ? -31.377 -44.299 7.462 1.00 78.88 140 PHE A CA 1
ATOM 1143 C C . PHE A 1 140 ? -32.218 -45.527 7.089 1.00 78.88 140 PHE A C 1
ATOM 1145 O O . PHE A 1 140 ? -31.951 -46.604 7.607 1.00 78.88 140 PHE A O 1
ATOM 1152 N N . ASN A 1 141 ? -33.193 -45.397 6.186 1.00 81.69 141 ASN A N 1
ATOM 1153 C CA . ASN A 1 141 ? -33.970 -46.540 5.692 1.00 81.69 141 ASN A CA 1
ATOM 1154 C C . ASN A 1 141 ? -33.216 -47.388 4.658 1.00 81.69 141 ASN A C 1
ATOM 1156 O O . ASN A 1 141 ? -33.495 -48.576 4.528 1.00 81.69 141 ASN A O 1
ATOM 1160 N N . SER A 1 142 ? -32.289 -46.784 3.914 1.00 77.81 142 SER A N 1
ATOM 1161 C CA . SER A 1 142 ? -31.553 -47.457 2.836 1.00 77.81 142 SER A CA 1
ATOM 1162 C C . SER A 1 142 ? -30.287 -48.168 3.321 1.00 77.81 142 SER A C 1
ATOM 1164 O O . SER A 1 142 ? -29.673 -48.918 2.562 1.00 77.81 142 SER A O 1
ATOM 1166 N N . TYR A 1 143 ? -29.876 -47.937 4.570 1.00 73.81 143 TYR A N 1
ATOM 1167 C CA . TYR A 1 143 ? -28.628 -48.447 5.126 1.00 73.81 143 TYR A CA 1
ATOM 1168 C C . TYR A 1 143 ? -28.835 -49.347 6.342 1.00 73.81 143 TYR A C 1
ATOM 1170 O O . TYR A 1 143 ? -29.695 -49.114 7.186 1.00 73.81 143 TYR A O 1
ATOM 1178 N N . ASP A 1 144 ? -27.959 -50.345 6.466 1.00 74.88 144 ASP A N 1
ATOM 1179 C CA . ASP A 1 144 ? -27.853 -51.157 7.671 1.00 74.88 144 ASP A CA 1
ATOM 1180 C C . ASP A 1 144 ? -27.196 -50.340 8.796 1.00 74.88 144 ASP A C 1
ATOM 1182 O O . ASP A 1 144 ? -25.980 -50.132 8.828 1.00 74.88 144 ASP A O 1
ATOM 1186 N N . THR A 1 145 ? -28.012 -49.852 9.730 1.00 72.00 145 THR A N 1
ATOM 1187 C CA . THR A 1 145 ? -27.556 -49.068 10.884 1.00 72.00 145 THR A CA 1
ATOM 1188 C C . THR A 1 145 ? -26.792 -49.896 11.913 1.00 72.00 145 THR A C 1
ATOM 1190 O O . THR A 1 145 ? -26.196 -49.314 12.820 1.00 72.00 145 THR A O 1
ATOM 1193 N N . SER A 1 146 ? -26.765 -51.230 11.792 1.00 76.38 146 SER A N 1
ATOM 1194 C CA . SER A 1 146 ? -26.061 -52.107 12.739 1.00 76.38 146 SER A CA 1
ATOM 1195 C C . SER A 1 146 ? -24.544 -51.880 12.762 1.00 76.38 146 SER A C 1
ATOM 1197 O O . SER A 1 146 ? -23.882 -52.238 13.737 1.00 76.38 146 SER A O 1
ATOM 1199 N N . SER A 1 147 ? -23.979 -51.240 11.730 1.00 74.06 147 SER A N 1
ATOM 1200 C CA . SER A 1 147 ? -22.552 -50.917 11.663 1.00 74.06 147 SER A CA 1
ATOM 1201 C C . SER A 1 147 ? -22.150 -49.632 12.396 1.00 74.06 147 SER A C 1
ATOM 1203 O O . SER A 1 147 ? -20.953 -49.348 12.479 1.00 74.06 147 SER A O 1
ATOM 1205 N N . LEU A 1 148 ? -23.101 -48.831 12.894 1.00 77.38 148 LEU A N 1
ATOM 1206 C CA . LEU A 1 148 ? -22.799 -47.602 13.634 1.00 77.38 148 LEU A CA 1
ATOM 1207 C C . LEU A 1 148 ? -22.366 -47.936 15.064 1.00 77.38 148 LEU A C 1
ATOM 1209 O O . LEU A 1 148 ? -23.076 -48.611 15.809 1.00 77.38 148 LEU A O 1
ATOM 1213 N N . THR A 1 149 ? -21.199 -47.441 15.477 1.00 81.88 149 THR A N 1
ATOM 1214 C CA . THR A 1 149 ? -20.752 -47.624 16.860 1.00 81.88 149 THR A CA 1
ATOM 1215 C C . THR A 1 149 ? -21.524 -46.700 17.804 1.00 81.88 149 THR A C 1
ATOM 1217 O O . THR A 1 149 ? -22.032 -45.650 17.404 1.00 81.88 149 THR A O 1
ATOM 1220 N N . LYS A 1 150 ? -21.546 -47.029 19.104 1.00 77.75 150 LYS A N 1
ATOM 1221 C CA . LYS A 1 150 ? -22.084 -46.132 20.146 1.00 77.75 150 LYS A CA 1
ATOM 1222 C C . LYS A 1 150 ? -21.457 -44.729 20.083 1.00 77.75 150 LYS A C 1
ATOM 1224 O O . LYS A 1 150 ? -22.143 -43.743 20.328 1.00 77.75 150 LYS A O 1
ATOM 1229 N N . HIS A 1 151 ? -20.173 -44.631 19.728 1.00 79.06 151 HIS A N 1
ATOM 1230 C CA . HIS A 1 151 ? -19.500 -43.347 19.537 1.00 79.06 151 HIS A CA 1
ATOM 1231 C C . HIS A 1 151 ? -20.092 -42.568 18.354 1.00 79.06 151 HIS A C 1
ATOM 1233 O O . HIS A 1 151 ? -20.319 -41.368 18.480 1.00 79.06 151 HIS A O 1
ATOM 1239 N N . ASP A 1 152 ? -20.361 -43.229 17.224 1.00 77.19 152 ASP A N 1
ATOM 1240 C CA . ASP A 1 152 ? -20.901 -42.566 16.032 1.00 77.19 152 ASP A CA 1
ATOM 1241 C C . ASP A 1 152 ? -22.313 -42.019 16.278 1.00 77.19 152 ASP A C 1
ATOM 1243 O O . ASP A 1 152 ? -22.608 -40.880 15.912 1.00 77.19 152 ASP A O 1
ATOM 1247 N N . LEU A 1 153 ? -23.151 -42.795 16.975 1.00 76.56 153 LEU A N 1
ATOM 1248 C CA . LEU A 1 153 ? -24.482 -42.364 17.411 1.00 76.56 153 LEU A CA 1
ATOM 1249 C C . LEU A 1 153 ? -24.407 -41.174 18.377 1.00 76.56 153 LEU A C 1
ATOM 1251 O O . LEU A 1 153 ? -25.154 -40.212 18.218 1.00 76.56 153 LEU A O 1
ATOM 1255 N N . ASN A 1 154 ? -23.467 -41.195 19.329 1.00 74.12 154 ASN A N 1
ATOM 1256 C CA . ASN A 1 154 ? -23.248 -40.076 20.246 1.00 74.12 154 ASN A CA 1
ATOM 1257 C C . ASN A 1 154 ? -22.836 -38.808 19.487 1.00 74.12 154 ASN A C 1
ATOM 1259 O O . ASN A 1 154 ? -23.453 -37.763 19.666 1.00 74.12 154 ASN A O 1
ATOM 1263 N N . THR A 1 155 ? -21.833 -38.885 18.605 1.00 78.12 155 THR A N 1
ATOM 1264 C CA . THR A 1 155 ? -21.389 -37.718 17.821 1.00 78.12 155 THR A CA 1
ATOM 1265 C C . THR A 1 155 ? -22.517 -37.164 16.952 1.00 78.12 155 THR A C 1
ATOM 1267 O O . THR A 1 155 ? -22.696 -35.950 16.893 1.00 78.12 155 THR A O 1
ATOM 1270 N N . LEU A 1 156 ? -23.317 -38.039 16.334 1.00 76.25 156 LEU A N 1
ATOM 1271 C CA . LEU A 1 156 ? -24.486 -37.625 15.570 1.00 76.25 156 LEU A CA 1
ATOM 1272 C C . LEU A 1 156 ? -25.486 -36.860 16.446 1.00 76.25 156 LEU A C 1
ATOM 1274 O O . LEU A 1 156 ? -25.844 -35.736 16.103 1.00 76.25 156 LEU A O 1
ATOM 1278 N N . CYS A 1 157 ? -25.890 -37.417 17.592 1.00 72.31 157 CYS A N 1
ATOM 1279 C CA . CYS A 1 157 ? -26.811 -36.754 18.519 1.00 72.31 157 CYS A CA 1
ATOM 1280 C C . CYS A 1 157 ? -26.322 -35.370 18.942 1.00 72.31 157 CYS A C 1
ATOM 1282 O O . CYS A 1 157 ? -27.098 -34.418 18.921 1.00 72.31 157 CYS A O 1
ATOM 1284 N N . LEU A 1 158 ? -25.042 -35.245 19.288 1.00 71.38 158 LEU A N 1
ATOM 1285 C CA . LEU A 1 158 ? -24.465 -33.974 19.715 1.00 71.38 158 LEU A CA 1
ATOM 1286 C C . LEU A 1 158 ? -24.553 -32.913 18.635 1.00 71.38 158 LEU A C 1
ATOM 1288 O O . LEU A 1 158 ? -24.965 -31.787 18.899 1.00 71.38 158 LEU A O 1
ATOM 1292 N N . SER A 1 159 ? -24.252 -33.283 17.400 1.00 71.75 159 SER A N 1
ATOM 1293 C CA . SER A 1 159 ? -24.333 -32.321 16.321 1.00 71.75 159 SER A CA 1
ATOM 1294 C C . SER A 1 159 ? -25.769 -31.994 15.884 1.00 71.75 159 SER A C 1
ATOM 1296 O O . SER A 1 159 ? -26.016 -30.883 15.416 1.00 71.75 159 SER A O 1
ATOM 1298 N N . LEU A 1 160 ? -26.733 -32.911 16.058 1.00 70.44 160 LEU A N 1
ATOM 1299 C CA . LEU A 1 160 ? -28.164 -32.612 15.885 1.00 70.44 160 LEU A CA 1
ATOM 1300 C C . LEU A 1 160 ? -28.642 -31.577 16.921 1.00 70.44 160 LEU A C 1
ATOM 1302 O O . LEU A 1 160 ? -29.378 -30.649 16.575 1.00 70.44 160 LEU A O 1
ATOM 1306 N N . ILE A 1 161 ? -28.181 -31.715 18.172 1.00 67.31 161 ILE A N 1
ATOM 1307 C CA . ILE A 1 161 ? -28.447 -30.778 19.275 1.00 67.31 161 ILE A CA 1
ATOM 1308 C C . ILE A 1 161 ? -27.848 -29.404 18.961 1.00 67.31 161 ILE A C 1
ATOM 1310 O O . ILE A 1 161 ? -28.556 -28.402 19.021 1.00 67.31 161 ILE A O 1
ATOM 1314 N N . GLU A 1 162 ? -26.573 -29.351 18.564 1.00 64.19 162 GLU A N 1
ATOM 1315 C CA . GLU A 1 162 ? -25.881 -28.097 18.229 1.00 64.19 162 GLU A CA 1
ATOM 1316 C C . GLU A 1 162 ? -26.567 -27.309 17.100 1.00 64.19 162 GLU A C 1
ATOM 1318 O O . GLU A 1 162 ? -26.472 -26.080 17.066 1.00 64.19 162 GLU A O 1
ATOM 1323 N N . LYS A 1 163 ? -27.271 -27.991 16.183 1.00 66.75 163 LYS A N 1
ATOM 1324 C CA . LYS A 1 163 ? -27.994 -27.357 15.068 1.00 66.75 163 LYS A CA 1
ATOM 1325 C C . LYS A 1 163 ? -29.484 -27.082 15.331 1.00 66.75 163 LYS A C 1
ATOM 1327 O O . LYS A 1 163 ? -30.124 -26.507 14.457 1.00 66.75 163 LYS A O 1
ATOM 1332 N N . GLY A 1 164 ? -30.043 -27.460 16.486 1.00 67.94 164 GLY A N 1
ATOM 1333 C CA . GLY A 1 164 ? -31.432 -27.136 16.862 1.00 67.94 164 GLY A CA 1
ATOM 1334 C C . GLY A 1 164 ? -32.529 -27.876 16.077 1.00 67.94 164 GLY A C 1
ATOM 1335 O O . GLY A 1 164 ? -33.654 -27.403 15.997 1.00 67.94 164 GLY A O 1
ATOM 1336 N N . THR A 1 165 ? -32.228 -29.038 15.493 1.00 64.31 165 THR A N 1
ATOM 1337 C CA . THR A 1 165 ? -33.167 -29.852 14.671 1.00 64.31 165 THR A CA 1
ATOM 1338 C C . THR A 1 165 ? -33.709 -31.071 15.434 1.00 64.31 165 THR A C 1
ATOM 1340 O O . THR A 1 165 ? -34.100 -32.086 14.861 1.00 64.31 165 THR A O 1
ATOM 1343 N N . PHE A 1 166 ? -33.674 -30.992 16.763 1.00 65.69 166 PHE A N 1
ATOM 1344 C CA . PHE A 1 166 ? -33.708 -32.143 17.660 1.00 65.69 166 PHE A CA 1
ATOM 1345 C C . PHE A 1 166 ? -35.045 -32.918 17.729 1.00 65.69 166 PHE A C 1
ATOM 1347 O O . PHE A 1 166 ? -34.978 -34.145 17.771 1.00 65.69 166 PHE A O 1
ATOM 1354 N N . PRO A 1 167 ? -36.244 -32.296 17.720 1.00 72.12 167 PRO A N 1
ATOM 1355 C CA . PRO A 1 167 ? -37.478 -33.028 18.035 1.00 72.12 167 PRO A CA 1
ATOM 1356 C C . PRO A 1 167 ? -37.854 -34.106 17.005 1.00 72.12 167 PRO A C 1
ATOM 1358 O O . PRO A 1 167 ? -38.040 -35.269 17.366 1.00 72.12 167 PRO A O 1
ATOM 1361 N N . ASP A 1 168 ? -37.903 -33.751 15.720 1.00 68.81 168 ASP A N 1
ATOM 1362 C CA . ASP A 1 168 ? -38.421 -34.644 14.672 1.00 68.81 168 ASP A CA 1
ATOM 1363 C C . ASP A 1 168 ? -37.490 -35.834 14.404 1.00 68.81 168 ASP A C 1
ATOM 1365 O O . ASP A 1 168 ? -37.935 -36.964 14.197 1.00 68.81 168 ASP A O 1
ATOM 1369 N N . ILE A 1 169 ? -36.175 -35.604 14.474 1.00 69.06 169 ILE A N 1
ATOM 1370 C CA . ILE A 1 169 ? -35.159 -36.638 14.242 1.00 69.06 169 ILE A CA 1
ATOM 1371 C C . ILE A 1 169 ? -35.094 -37.617 15.418 1.00 69.06 169 ILE A C 1
ATOM 1373 O O . ILE A 1 169 ? -34.947 -38.823 15.216 1.00 69.06 169 ILE A O 1
ATOM 1377 N N . VAL A 1 170 ? -35.228 -37.124 16.653 1.00 70.31 170 VAL A N 1
ATOM 1378 C CA . VAL A 1 170 ? -35.253 -37.981 17.847 1.00 70.31 170 VAL A CA 1
ATOM 1379 C C . VAL A 1 170 ? -36.505 -38.848 17.863 1.00 70.31 170 VAL A C 1
ATOM 1381 O O . VAL A 1 170 ? -36.400 -40.036 18.169 1.00 70.31 170 VAL A O 1
ATOM 1384 N N . ASN A 1 171 ? -37.660 -38.297 17.483 1.00 73.44 171 ASN A N 1
ATOM 1385 C CA . ASN A 1 171 ? -38.891 -39.073 17.351 1.00 73.44 171 ASN A CA 1
ATOM 1386 C C . ASN A 1 171 ? -38.744 -40.166 16.285 1.00 73.44 171 ASN A C 1
ATOM 1388 O O . ASN A 1 171 ? -39.015 -41.329 16.575 1.00 73.44 171 ASN A O 1
ATOM 1392 N N . TYR A 1 172 ? -38.187 -39.839 15.115 1.00 76.06 172 TYR A N 1
ATOM 1393 C CA . TYR A 1 172 ? -37.900 -40.827 14.073 1.00 76.06 172 TYR A CA 1
ATOM 1394 C C . TYR A 1 172 ? -36.948 -41.943 14.546 1.00 76.06 172 TYR A C 1
ATOM 1396 O O . TYR A 1 172 ? -37.220 -43.131 14.364 1.00 76.06 172 TYR A O 1
ATOM 140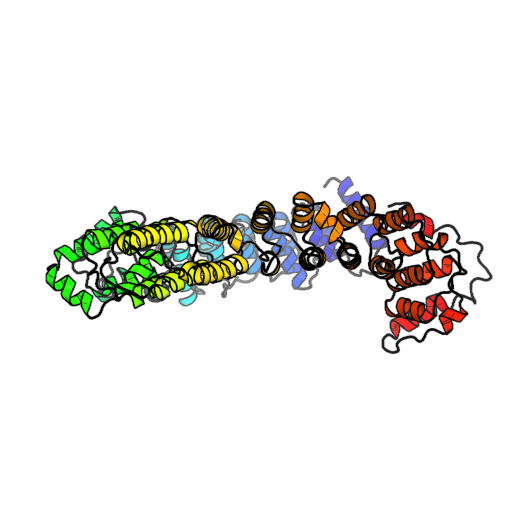4 N N . PHE A 1 173 ? -35.834 -41.591 15.198 1.00 76.56 173 PHE A N 1
ATOM 1405 C CA . PHE A 1 173 ? -34.888 -42.586 15.714 1.00 76.56 173 PHE A CA 1
ATOM 1406 C C . PHE A 1 173 ? -35.460 -43.438 16.846 1.00 76.56 173 PHE A C 1
ATOM 1408 O O . PHE A 1 173 ? -35.083 -44.606 16.968 1.00 76.56 173 PHE A O 1
ATOM 1415 N N . ARG A 1 174 ? -36.366 -42.875 17.652 1.00 74.56 174 ARG A N 1
ATOM 1416 C CA . ARG A 1 174 ? -37.111 -43.602 18.681 1.00 74.56 174 ARG A CA 1
ATOM 1417 C C . ARG A 1 174 ? -38.066 -44.608 18.042 1.00 74.56 174 ARG A C 1
ATOM 1419 O O . ARG A 1 174 ? -38.013 -45.779 18.395 1.00 74.56 174 ARG A O 1
ATOM 1426 N N . GLU A 1 175 ? -38.874 -44.186 17.070 1.00 78.88 175 GLU A N 1
ATOM 1427 C CA . GLU A 1 175 ? -39.822 -45.058 16.356 1.00 78.88 175 GLU A CA 1
ATOM 1428 C C . GLU A 1 175 ? -39.132 -46.231 15.646 1.00 78.88 175 GLU A C 1
ATOM 1430 O O . GLU A 1 175 ? -39.693 -47.321 15.543 1.00 78.88 175 GLU A O 1
ATOM 1435 N N . LYS A 1 176 ? -37.895 -46.029 15.181 1.00 78.19 176 LYS A N 1
ATOM 1436 C CA . LYS A 1 176 ? -37.092 -47.054 14.500 1.00 78.19 176 LYS A CA 1
ATOM 1437 C C . LYS A 1 176 ? -36.168 -47.862 15.421 1.00 78.19 176 LYS A C 1
ATOM 1439 O O . LYS A 1 176 ? -35.438 -48.710 14.916 1.00 78.19 176 LYS A O 1
ATOM 1444 N N . ASN A 1 177 ? -36.178 -47.630 16.740 1.00 79.44 177 ASN A N 1
ATOM 1445 C CA . ASN A 1 177 ? -35.252 -48.250 17.705 1.00 79.44 177 ASN A CA 1
ATOM 1446 C C . ASN A 1 177 ? -33.756 -48.091 17.337 1.00 79.44 177 ASN A C 1
ATOM 1448 O O . ASN A 1 177 ? -32.937 -48.963 17.621 1.00 79.44 177 ASN A O 1
ATOM 1452 N N . ILE A 1 178 ? -33.382 -46.968 16.712 1.00 75.12 178 ILE A N 1
ATOM 1453 C CA . ILE A 1 178 ? -32.000 -46.706 16.262 1.00 75.12 178 ILE A CA 1
ATOM 1454 C C . ILE A 1 178 ? -31.131 -46.157 17.409 1.00 75.12 178 ILE A C 1
ATOM 1456 O O . ILE A 1 178 ? -29.933 -46.433 17.465 1.00 75.12 178 ILE A O 1
ATOM 1460 N N . LEU A 1 179 ? -31.715 -45.395 18.344 1.00 70.75 179 LEU A N 1
ATOM 1461 C CA . LEU A 1 179 ? -30.994 -44.782 19.467 1.00 70.75 179 LEU A CA 1
ATOM 1462 C C . LEU A 1 179 ? -31.263 -45.510 20.794 1.00 70.75 179 LEU A C 1
ATOM 1464 O O . LEU A 1 179 ? -32.361 -45.386 21.338 1.00 70.75 179 LEU A O 1
ATOM 1468 N N . PRO A 1 180 ? -30.267 -46.195 21.387 1.00 64.25 180 PRO A N 1
ATOM 1469 C CA . PRO A 1 180 ? -30.393 -46.671 22.755 1.00 64.25 180 PRO A CA 1
ATOM 1470 C C . PRO A 1 180 ? -30.406 -45.476 23.721 1.00 64.25 180 PRO A C 1
ATOM 1472 O O . PRO A 1 180 ? -29.517 -44.624 23.676 1.00 64.25 180 PRO A O 1
ATOM 1475 N N . LEU A 1 181 ? -31.385 -45.431 24.631 1.00 58.94 181 LEU A N 1
ATOM 1476 C CA . LEU A 1 181 ? -31.544 -44.391 25.667 1.00 58.94 181 LEU A CA 1
ATOM 1477 C C . LEU A 1 181 ? -30.247 -44.109 26.454 1.00 58.94 181 LEU A C 1
ATOM 1479 O O . LEU A 1 181 ? -29.979 -42.972 26.844 1.00 58.94 181 LEU A O 1
ATOM 1483 N N . ASP A 1 182 ? -29.391 -45.116 26.627 1.00 61.28 182 ASP A N 1
ATOM 1484 C CA . ASP A 1 182 ? -28.113 -44.985 27.333 1.00 61.28 182 ASP A CA 1
ATOM 1485 C C . ASP A 1 182 ? -27.028 -44.223 26.552 1.00 61.28 182 ASP A C 1
ATOM 1487 O O . ASP A 1 182 ? -26.094 -43.690 27.155 1.00 61.28 182 ASP A O 1
ATOM 1491 N N . ALA A 1 183 ? -27.132 -44.139 25.221 1.00 57.88 183 ALA A N 1
ATOM 1492 C CA . ALA A 1 183 ? -26.246 -43.329 24.381 1.00 57.88 183 ALA A CA 1
ATOM 1493 C C . ALA A 1 183 ? -26.526 -41.828 24.579 1.00 57.88 183 ALA A C 1
ATOM 1495 O O . ALA A 1 183 ? -25.600 -41.045 24.829 1.00 57.88 183 ALA A O 1
ATOM 1496 N N . LEU A 1 184 ? -27.813 -41.453 24.613 1.00 58.91 184 LEU A N 1
ATOM 1497 C CA . LEU A 1 184 ? -28.264 -40.097 24.945 1.00 58.91 184 LEU A CA 1
ATOM 1498 C C . LEU A 1 184 ? -27.742 -39.678 26.327 1.00 58.91 184 LEU A C 1
ATOM 1500 O O . LEU A 1 184 ? -27.094 -38.639 26.442 1.00 58.91 184 LEU A O 1
ATOM 1504 N N . ARG A 1 185 ? -27.900 -40.532 27.350 1.00 60.78 185 ARG A N 1
ATOM 1505 C CA . ARG A 1 185 ? -27.413 -40.272 28.722 1.00 60.78 185 ARG A CA 1
ATOM 1506 C C . ARG A 1 185 ? -25.919 -39.926 28.781 1.00 60.78 185 ARG A C 1
ATOM 1508 O O . ARG A 1 185 ? -25.549 -38.937 29.407 1.00 60.78 185 ARG A O 1
ATOM 1515 N N . THR A 1 186 ? -25.063 -40.701 28.106 1.00 55.47 186 THR A N 1
ATOM 1516 C CA . THR A 1 186 ? -23.603 -40.465 28.101 1.00 55.47 186 THR A CA 1
ATOM 1517 C C . THR A 1 186 ? -23.163 -39.245 27.286 1.00 55.47 186 THR A C 1
ATOM 1519 O O . THR A 1 186 ? -22.127 -38.648 27.581 1.00 55.47 186 THR A O 1
ATOM 1522 N N . SER A 1 187 ? -23.941 -38.864 26.271 1.00 53.81 187 SER A N 1
ATOM 1523 C CA . SER A 1 187 ? -23.649 -37.714 25.406 1.00 53.81 187 SER A CA 1
ATOM 1524 C C . SER A 1 187 ? -23.977 -36.396 26.107 1.00 53.81 187 SER A C 1
ATOM 1526 O O . SER A 1 187 ? -23.199 -35.448 26.058 1.00 53.81 187 SER A O 1
ATOM 1528 N N . PHE A 1 188 ? -25.084 -36.352 26.854 1.00 54.78 188 PHE A N 1
ATOM 1529 C CA . PHE A 1 188 ? -25.446 -35.163 27.623 1.00 54.78 188 PHE A CA 1
ATOM 1530 C C . PHE A 1 188 ? -24.418 -34.837 28.714 1.00 54.78 188 PHE A C 1
ATOM 1532 O O . PHE A 1 188 ? -24.111 -33.670 28.903 1.00 54.78 188 PHE A O 1
ATOM 1539 N N . SER A 1 189 ? -23.798 -35.824 29.373 1.00 50.75 189 SER A N 1
ATOM 1540 C CA . SER A 1 189 ? -22.776 -35.542 30.398 1.00 50.75 189 SER A CA 1
ATOM 1541 C C . SER A 1 189 ? -21.476 -34.928 29.858 1.00 50.75 189 SER A C 1
ATOM 1543 O O . SER A 1 189 ? -20.790 -34.227 30.597 1.00 50.75 189 SER A O 1
ATOM 1545 N N . SER A 1 190 ? -21.116 -35.185 28.596 1.00 40.59 190 SER A N 1
ATOM 1546 C CA . SER A 1 190 ? -19.841 -34.748 28.001 1.00 40.59 190 SER A CA 1
ATOM 1547 C C . SER A 1 190 ? -19.955 -33.477 27.151 1.00 40.59 190 SER A C 1
ATOM 1549 O O . SER A 1 190 ? -18.949 -32.810 26.917 1.00 40.59 190 SER A O 1
ATOM 1551 N N . SER A 1 191 ? -21.165 -33.093 26.736 1.00 45.50 191 SER A N 1
ATOM 1552 C CA . SER A 1 191 ? -21.400 -31.995 25.779 1.00 45.50 191 SER A CA 1
ATOM 1553 C C . SER A 1 191 ? -22.080 -30.763 26.359 1.00 45.50 191 SER A C 1
ATOM 1555 O O . SER A 1 191 ? -22.311 -29.784 25.654 1.00 45.50 191 SER A O 1
ATOM 1557 N N . ILE A 1 192 ? -22.282 -30.758 27.676 1.00 44.75 192 ILE A N 1
ATOM 1558 C CA . ILE A 1 192 ? -22.656 -29.574 28.463 1.00 44.75 192 ILE A CA 1
ATOM 1559 C C . ILE A 1 192 ? -21.649 -28.409 28.278 1.00 44.75 192 ILE A C 1
ATOM 1561 O O . ILE A 1 192 ? -21.971 -27.269 28.574 1.00 44.75 192 ILE A O 1
ATOM 1565 N N . PHE A 1 193 ? -20.471 -28.641 27.684 1.00 37.59 193 PHE A N 1
ATOM 1566 C CA . PHE A 1 193 ? -19.479 -27.606 27.367 1.00 37.59 193 PHE A CA 1
ATOM 1567 C C . PHE A 1 193 ? -19.671 -26.840 26.030 1.00 37.59 193 PHE A C 1
ATOM 1569 O O . PHE A 1 193 ? -18.975 -25.838 25.851 1.00 37.59 193 PHE A O 1
ATOM 1576 N N . SER A 1 194 ? -20.553 -27.246 25.092 1.00 35.19 194 SER A N 1
ATOM 1577 C CA . SER A 1 194 ? -20.610 -26.647 23.727 1.00 35.19 194 SER A CA 1
ATOM 1578 C C . SER A 1 194 ? -21.918 -25.948 23.304 1.00 35.19 194 SER A C 1
ATOM 1580 O O . SER A 1 194 ? -21.983 -25.370 22.216 1.00 35.19 194 SER A O 1
ATOM 1582 N N . LEU A 1 195 ? -22.949 -25.899 24.148 1.00 38.47 195 LEU A N 1
ATOM 1583 C CA . LEU A 1 195 ? -24.258 -25.334 23.791 1.00 38.47 195 LEU A CA 1
ATOM 1584 C C . LEU A 1 195 ? -24.306 -23.800 23.920 1.00 38.47 195 LEU A C 1
ATOM 1586 O O . LEU A 1 195 ? -24.386 -23.271 25.021 1.00 38.47 195 LEU A O 1
ATOM 1590 N N . SER A 1 196 ? -24.289 -23.074 22.793 1.00 38.00 196 SER A N 1
ATOM 1591 C CA . SER A 1 196 ? -24.434 -21.599 22.766 1.00 38.00 196 SER A CA 1
ATOM 1592 C C . SER A 1 196 ? -25.380 -21.046 21.687 1.00 38.00 196 SER A C 1
ATOM 1594 O O . SER A 1 196 ? -25.340 -19.852 21.382 1.00 38.00 196 SER A O 1
ATOM 1596 N N . ARG A 1 197 ? -26.259 -21.858 21.077 1.00 39.00 197 ARG A N 1
ATOM 1597 C CA . ARG A 1 197 ? -27.227 -21.361 20.076 1.00 39.00 197 ARG A CA 1
ATOM 1598 C C . ARG A 1 197 ? -28.605 -21.991 20.250 1.00 39.00 197 ARG A C 1
ATOM 1600 O O . ARG A 1 197 ? -28.780 -23.192 20.111 1.00 39.00 197 ARG A O 1
ATOM 1607 N N . GLY A 1 198 ? -29.566 -21.141 20.605 1.00 41.53 198 GLY A N 1
ATOM 1608 C CA . GLY A 1 198 ? -30.869 -21.540 21.120 1.00 41.53 198 GLY A CA 1
ATOM 1609 C C . GLY A 1 198 ? -31.853 -22.106 20.100 1.00 41.53 198 GLY A C 1
ATOM 1610 O O . GLY A 1 198 ? -32.034 -21.559 19.016 1.00 41.53 198 GLY A O 1
ATOM 1611 N N . SER A 1 199 ? -32.545 -23.160 20.516 1.00 37.47 199 SER A N 1
ATOM 1612 C CA . SER A 1 199 ? -33.981 -23.430 20.340 1.00 37.47 199 SER A CA 1
ATOM 1613 C C . SER A 1 199 ? -34.221 -24.843 20.871 1.00 37.47 199 SER A C 1
ATOM 1615 O O . SER A 1 199 ? -33.925 -25.827 20.205 1.00 37.47 199 SER A O 1
ATOM 1617 N N . LEU A 1 200 ? -34.697 -24.948 22.110 1.00 41.16 200 LEU A N 1
ATOM 1618 C CA . LEU A 1 200 ? -35.138 -26.217 22.681 1.00 41.16 200 LEU A CA 1
ATOM 1619 C C . LEU A 1 200 ? -36.543 -26.001 23.249 1.00 41.16 200 LEU A C 1
ATOM 1621 O O . LEU A 1 200 ? -36.711 -25.214 24.178 1.00 41.16 200 LEU A O 1
ATOM 1625 N N . GLN A 1 201 ? -37.544 -26.666 22.673 1.00 43.09 201 GLN A N 1
ATOM 1626 C CA . GLN A 1 201 ? -38.812 -26.928 23.357 1.00 43.09 201 GLN A CA 1
ATOM 1627 C C . GLN A 1 201 ? -38.650 -28.249 24.120 1.00 43.09 201 GLN A C 1
ATOM 1629 O O . GLN A 1 201 ? -38.179 -29.241 23.564 1.00 43.09 201 GLN A O 1
ATOM 1634 N N . LEU A 1 202 ? -38.938 -28.215 25.421 1.00 43.94 202 LEU A N 1
ATOM 1635 C CA . LEU A 1 202 ? -38.632 -29.271 26.387 1.00 43.94 202 LEU A CA 1
ATOM 1636 C C . LEU A 1 202 ? -39.904 -30.047 26.757 1.00 43.94 202 LEU A C 1
ATOM 1638 O O . LEU A 1 202 ? -40.467 -29.807 27.816 1.00 43.94 202 LEU A O 1
ATOM 1642 N N . ASP A 1 203 ? -40.300 -31.012 25.924 1.00 39.16 203 ASP A N 1
ATOM 1643 C CA . ASP A 1 203 ? -41.427 -31.925 26.209 1.00 39.16 203 ASP A CA 1
ATOM 1644 C C . ASP A 1 203 ? -40.975 -33.352 26.622 1.00 39.16 203 ASP A C 1
ATOM 1646 O O . ASP A 1 203 ? -41.743 -34.301 26.522 1.00 39.16 203 ASP A O 1
ATOM 1650 N N . ILE A 1 204 ? -39.716 -33.569 27.051 1.00 43.16 204 ILE A N 1
ATOM 1651 C CA . ILE A 1 204 ? -39.145 -34.941 27.187 1.00 43.16 204 ILE A CA 1
ATOM 1652 C C . ILE A 1 204 ? -38.481 -35.245 28.558 1.00 43.16 204 ILE A C 1
ATOM 1654 O O . ILE A 1 204 ? -37.782 -36.242 28.694 1.00 43.16 204 ILE A O 1
ATOM 1658 N N . PHE A 1 205 ? -38.672 -34.449 29.618 1.00 46.00 205 PHE A N 1
ATOM 1659 C CA . PHE A 1 205 ? -37.896 -34.623 30.872 1.00 46.00 205 PHE A CA 1
ATOM 1660 C C . PHE A 1 205 ? -38.581 -35.351 32.045 1.00 46.00 205 PHE A C 1
ATOM 1662 O O . PHE A 1 205 ? -37.981 -35.442 33.117 1.00 46.00 205 PHE A O 1
ATOM 1669 N N . ASP A 1 206 ? -39.767 -35.934 31.863 1.00 40.06 206 ASP A N 1
ATOM 1670 C CA . ASP A 1 206 ? -40.569 -36.440 32.991 1.00 40.06 206 ASP A CA 1
ATOM 1671 C C . ASP A 1 206 ? -40.076 -37.742 33.669 1.00 40.06 206 ASP A C 1
ATOM 1673 O O . ASP A 1 206 ? -40.593 -38.090 34.725 1.00 40.06 206 ASP A O 1
ATOM 1677 N N . GLU A 1 207 ? -39.036 -38.437 33.179 1.00 38.94 207 GLU A N 1
ATOM 1678 C CA . GLU A 1 207 ? -38.655 -39.767 33.720 1.00 38.94 207 GLU A CA 1
ATOM 1679 C C . GLU A 1 207 ? -37.183 -39.935 34.177 1.00 38.94 207 GLU A C 1
ATOM 1681 O O . GLU A 1 207 ? -36.654 -41.047 34.219 1.00 38.94 207 GLU A O 1
ATOM 1686 N N . ALA A 1 208 ? -36.479 -38.862 34.568 1.00 38.44 208 ALA A N 1
ATOM 1687 C CA . ALA A 1 208 ? -35.110 -38.961 35.113 1.00 38.44 208 ALA A CA 1
ATOM 1688 C C . ALA A 1 208 ? -35.042 -38.724 36.644 1.00 38.44 208 ALA A C 1
ATOM 1690 O O . ALA A 1 208 ? -34.760 -37.621 37.114 1.00 38.44 208 ALA A O 1
ATOM 1691 N N . GLU A 1 209 ? -35.248 -39.776 37.444 1.00 35.78 209 GLU A N 1
ATOM 1692 C CA . GLU A 1 209 ? -35.306 -39.755 38.925 1.00 35.78 209 GLU A CA 1
ATOM 1693 C C . GLU A 1 209 ? -33.944 -39.655 39.672 1.00 35.78 209 GLU A C 1
ATOM 1695 O O . GLU A 1 209 ? -33.756 -40.285 40.711 1.00 35.78 209 GLU A O 1
ATOM 1700 N N . HIS A 1 210 ? -32.962 -38.851 39.230 1.00 44.25 210 HIS A N 1
ATOM 1701 C CA . HIS A 1 210 ? -31.705 -38.697 40.000 1.00 44.25 210 HIS A CA 1
ATOM 1702 C C . HIS A 1 210 ? -31.320 -37.255 40.372 1.00 44.25 210 HIS A C 1
ATOM 1704 O O . HIS A 1 210 ? -31.103 -36.380 39.534 1.00 44.25 210 HIS A O 1
ATOM 1710 N N . SER A 1 211 ? -31.151 -37.040 41.684 1.00 41.56 211 SER A N 1
ATOM 1711 C CA . SER A 1 211 ? -30.844 -35.768 42.360 1.00 41.56 211 SER A CA 1
ATOM 1712 C C . SER A 1 211 ? -29.528 -35.103 41.938 1.00 41.56 211 SER A C 1
ATOM 1714 O O . SER A 1 211 ? -29.407 -33.883 42.034 1.00 41.56 211 SER A O 1
ATOM 1716 N N . TYR A 1 212 ? -28.561 -35.866 41.423 1.00 39.06 212 TYR A N 1
ATOM 1717 C CA . TYR A 1 212 ? -27.292 -35.324 40.924 1.00 39.06 212 TYR A CA 1
ATOM 1718 C C . TYR A 1 212 ? -27.453 -34.610 39.568 1.00 39.06 212 TYR A C 1
ATOM 1720 O O . TYR A 1 212 ? -26.708 -33.683 39.264 1.00 39.06 212 TYR A O 1
ATOM 1728 N N . PHE A 1 213 ? -28.471 -34.982 38.781 1.00 41.69 213 PHE A N 1
ATOM 1729 C CA . PHE A 1 213 ? -28.744 -34.403 37.461 1.00 41.69 213 PHE A CA 1
ATOM 1730 C C . PHE A 1 213 ? -29.414 -33.018 37.562 1.00 41.69 213 PHE A C 1
ATOM 1732 O O . PHE A 1 213 ? -29.134 -32.132 36.755 1.00 41.69 213 PHE A O 1
ATOM 1739 N N . LYS A 1 214 ? -30.226 -32.780 38.607 1.00 46.06 214 LYS A N 1
ATOM 1740 C CA . LYS A 1 214 ? -30.932 -31.500 38.832 1.00 46.06 214 LYS A CA 1
ATOM 1741 C C . LYS A 1 214 ? -29.991 -30.316 39.108 1.00 46.06 214 LYS A C 1
ATOM 1743 O O . LYS A 1 214 ? -30.260 -29.211 38.647 1.00 46.06 214 LYS A O 1
ATOM 1748 N N . ASN A 1 215 ? -28.870 -30.544 39.798 1.00 39.03 215 ASN A N 1
ATOM 1749 C CA . ASN A 1 215 ? -27.959 -29.469 40.222 1.00 39.03 215 ASN A CA 1
ATOM 1750 C C . ASN A 1 215 ? -26.988 -29.006 39.122 1.00 39.03 215 ASN A C 1
ATOM 1752 O O . ASN A 1 215 ? -26.606 -27.840 39.104 1.00 39.03 215 ASN A O 1
ATOM 1756 N N . SER A 1 216 ? -26.605 -29.884 38.189 1.00 41.06 216 SER A N 1
ATOM 1757 C CA . SER A 1 216 ? -25.717 -29.525 37.069 1.00 41.06 216 SER A CA 1
ATOM 1758 C C . SER A 1 216 ? -26.464 -28.900 35.885 1.00 41.06 216 SER A C 1
ATOM 1760 O O . SER A 1 216 ? -25.874 -28.123 35.140 1.00 41.06 216 SER A O 1
ATOM 1762 N N . CYS A 1 217 ? -27.763 -29.185 35.738 1.00 40.72 217 CYS A N 1
ATOM 1763 C CA . CYS A 1 217 ? -28.602 -28.615 34.682 1.00 40.72 217 CYS A CA 1
ATOM 1764 C C . CYS A 1 217 ? -28.878 -27.113 34.900 1.00 40.72 217 CYS A C 1
ATOM 1766 O O . CYS A 1 217 ? -28.817 -26.328 33.956 1.00 40.72 217 CYS A O 1
ATOM 1768 N N . LEU A 1 218 ? -29.115 -26.676 36.145 1.00 39.81 218 LEU A N 1
ATOM 1769 C CA . LEU A 1 218 ? -29.524 -25.294 36.446 1.00 39.81 218 LEU A CA 1
ATOM 1770 C C . LEU A 1 218 ? -28.486 -24.231 36.019 1.00 39.81 218 LEU A C 1
ATOM 1772 O O . LEU A 1 218 ? -28.867 -23.145 35.596 1.00 39.81 218 LEU A O 1
ATOM 1776 N N . CYS A 1 219 ? -27.190 -24.561 36.075 1.00 40.81 219 CYS A N 1
ATOM 1777 C CA . CYS A 1 219 ? -26.084 -23.662 35.717 1.00 40.81 219 CYS A CA 1
ATOM 1778 C C . CYS A 1 219 ? -25.846 -23.505 34.202 1.00 40.81 219 CYS A C 1
ATOM 1780 O O . CYS A 1 219 ? -25.017 -22.688 33.820 1.00 40.81 219 CYS A O 1
ATOM 1782 N N . PHE A 1 220 ? -26.521 -24.286 33.347 1.00 41.59 220 PHE A N 1
ATOM 1783 C CA . PHE A 1 220 ? -26.282 -24.291 31.892 1.00 41.59 220 PHE A CA 1
ATOM 1784 C C . PHE A 1 220 ? -27.519 -23.955 31.047 1.00 41.59 220 PHE A C 1
ATOM 1786 O O . PHE A 1 220 ? -27.383 -23.558 29.891 1.00 41.59 220 PHE A O 1
ATOM 1793 N N . PHE A 1 221 ? -28.730 -24.052 31.604 1.00 44.03 221 PHE A N 1
ATOM 1794 C CA . PHE A 1 221 ? -29.960 -23.758 30.859 1.00 44.03 221 PHE A CA 1
ATOM 1795 C C . PHE A 1 221 ? -30.287 -22.255 30.734 1.00 44.03 221 PHE A C 1
ATOM 1797 O O . PHE A 1 221 ? -31.095 -21.881 29.884 1.00 44.03 221 PHE A O 1
ATOM 1804 N N . THR A 1 222 ? -29.637 -21.369 31.498 1.00 45.06 222 THR A N 1
ATOM 1805 C CA . THR A 1 222 ? -29.922 -19.918 31.477 1.00 45.06 222 THR A CA 1
ATOM 1806 C C . THR A 1 222 ? -29.527 -19.214 30.174 1.00 45.06 222 THR A C 1
ATOM 1808 O O . THR A 1 222 ? -30.124 -18.193 29.852 1.00 45.06 222 THR A O 1
ATOM 1811 N N . ASP A 1 223 ? -28.610 -19.776 29.378 1.00 39.00 223 ASP A N 1
ATOM 1812 C CA . ASP A 1 223 ? -28.232 -19.224 28.064 1.00 39.00 223 ASP A CA 1
ATOM 1813 C C . ASP A 1 223 ? -29.240 -19.569 26.936 1.00 39.00 223 ASP A C 1
ATOM 1815 O O . ASP A 1 223 ? -29.152 -19.025 25.834 1.00 39.00 223 ASP A O 1
ATOM 1819 N N . SER A 1 224 ? -30.215 -20.461 27.179 1.00 40.53 224 SER A N 1
ATOM 1820 C CA . SER A 1 224 ? -31.064 -21.054 26.122 1.00 40.53 224 SER A CA 1
ATOM 1821 C C . SER A 1 224 ? -32.532 -20.609 26.122 1.00 40.53 224 SER A C 1
ATOM 1823 O O . SER A 1 224 ? -33.251 -20.877 25.154 1.00 40.53 224 SER A O 1
ATOM 1825 N N . PHE A 1 225 ? -33.002 -19.921 27.166 1.00 43.19 225 PHE A N 1
ATOM 1826 C CA . PHE A 1 225 ? -34.402 -19.505 27.261 1.00 43.19 225 PHE A CA 1
ATOM 1827 C C . PHE A 1 225 ? -34.641 -18.174 26.546 1.00 43.19 225 PHE A C 1
ATOM 1829 O O . PHE A 1 225 ? -34.207 -17.115 26.990 1.00 43.19 225 PHE A O 1
ATOM 1836 N N . LYS A 1 226 ? -35.373 -18.228 25.427 1.00 38.47 226 LYS A N 1
ATOM 1837 C CA . LYS A 1 226 ? -35.870 -17.031 24.726 1.00 38.47 226 LYS A CA 1
ATOM 1838 C C . LYS A 1 226 ? -37.193 -16.497 25.293 1.00 38.47 226 LYS A C 1
ATOM 1840 O O . LYS A 1 226 ? -37.549 -15.367 24.972 1.00 38.47 226 LYS A O 1
ATOM 1845 N N . SER A 1 227 ? -37.911 -17.262 26.118 1.00 41.47 227 SER A N 1
ATOM 1846 C CA . SER A 1 227 ? -39.159 -16.828 26.761 1.00 41.47 227 SER A CA 1
ATOM 1847 C C . SER A 1 227 ? -39.036 -16.841 28.287 1.00 41.47 227 SER A C 1
ATOM 1849 O O . SER A 1 227 ? -38.581 -17.811 28.894 1.00 41.47 227 SER A O 1
ATOM 1851 N N . LEU A 1 228 ? -39.470 -15.735 28.898 1.00 43.06 228 LEU A N 1
ATOM 1852 C CA . LEU A 1 228 ? -39.518 -15.532 30.348 1.00 43.06 228 LEU A CA 1
ATOM 1853 C C . LEU A 1 228 ? -40.373 -16.618 31.028 1.00 43.06 228 LEU A C 1
ATOM 1855 O O . LEU A 1 228 ? -39.967 -17.164 32.045 1.00 43.06 228 LEU A O 1
ATOM 1859 N N . GLU A 1 229 ? -41.493 -17.002 30.406 1.00 45.75 229 GLU A N 1
ATOM 1860 C CA . GLU A 1 229 ? -42.452 -17.990 30.924 1.00 45.75 229 GLU A CA 1
ATOM 1861 C C . GLU A 1 229 ? -41.841 -19.381 31.145 1.00 45.75 229 GLU A C 1
ATOM 1863 O O . GLU A 1 229 ? -42.160 -20.037 32.133 1.00 45.75 229 GLU A O 1
ATOM 1868 N N . SER A 1 230 ? -40.918 -19.824 30.285 1.00 43.38 230 SER A N 1
ATOM 1869 C CA . SER A 1 230 ? -40.293 -21.149 30.397 1.00 43.38 230 SER A CA 1
ATOM 1870 C C . SER A 1 230 ? -39.262 -21.225 31.527 1.00 43.38 230 SER A C 1
ATOM 1872 O O . SER A 1 230 ? -39.130 -22.264 32.172 1.00 43.38 230 SER A O 1
ATOM 1874 N N . LEU A 1 231 ? -38.564 -20.118 31.806 1.00 48.03 231 LEU A N 1
ATOM 1875 C CA . LEU A 1 231 ? -37.643 -20.025 32.938 1.00 48.03 231 LEU A CA 1
ATOM 1876 C C . LEU A 1 231 ? -38.415 -19.888 34.260 1.00 48.03 231 LEU A C 1
ATOM 1878 O O . LEU A 1 231 ? -38.069 -20.556 35.230 1.00 48.03 231 LEU A O 1
ATOM 1882 N N . THR A 1 232 ? -39.479 -19.075 34.297 1.00 45.97 232 THR A N 1
ATOM 1883 C CA . THR A 1 232 ? -40.344 -18.932 35.481 1.00 45.97 232 THR A CA 1
ATOM 1884 C C . THR A 1 232 ? -41.006 -20.262 35.841 1.00 45.97 232 THR A C 1
ATOM 1886 O O . THR A 1 232 ? -40.936 -20.682 36.992 1.00 45.97 232 THR A O 1
ATOM 1889 N N . TRP A 1 233 ? -41.528 -20.992 34.848 1.00 53.25 233 TRP A N 1
ATOM 1890 C CA . TRP A 1 233 ? -42.100 -22.328 35.044 1.00 53.25 233 TRP A CA 1
ATOM 1891 C C . TRP A 1 233 ? -41.087 -23.342 35.607 1.00 53.25 233 TRP A C 1
ATOM 1893 O O . TRP A 1 233 ? -41.428 -24.144 36.477 1.00 53.25 233 TRP A O 1
ATOM 1903 N N . TYR A 1 234 ? -39.828 -23.294 35.151 1.00 47.44 234 TYR A N 1
ATOM 1904 C CA . TYR A 1 234 ? -38.756 -24.175 35.630 1.00 47.44 234 TYR A CA 1
ATOM 1905 C C . TYR A 1 234 ? -38.302 -23.832 37.061 1.00 47.44 234 TYR A C 1
ATOM 1907 O O . TYR A 1 234 ? -38.081 -24.731 37.875 1.00 47.44 234 TYR A O 1
ATOM 1915 N N . LEU A 1 235 ? -38.190 -22.540 37.388 1.00 48.97 235 LEU A N 1
ATOM 1916 C CA . LEU A 1 235 ? -37.755 -22.068 38.707 1.00 48.97 235 LEU A CA 1
ATOM 1917 C C . LEU A 1 235 ? -38.833 -22.253 39.789 1.00 48.97 235 LEU A C 1
ATOM 1919 O O . LEU A 1 235 ? -38.486 -22.609 40.913 1.00 48.97 235 LEU A O 1
ATOM 1923 N N . ASP A 1 236 ? -40.120 -22.126 39.449 1.00 45.59 236 ASP A N 1
ATOM 1924 C CA . ASP A 1 236 ? -41.239 -22.349 40.382 1.00 45.59 236 ASP A CA 1
ATOM 1925 C C . ASP A 1 236 ? -41.352 -23.809 40.869 1.00 45.59 236 ASP A C 1
ATOM 1927 O O . ASP A 1 236 ? -41.967 -24.077 41.902 1.00 45.59 236 ASP A O 1
ATOM 1931 N N . ARG A 1 237 ? -40.749 -24.776 40.158 1.00 47.53 237 ARG A N 1
ATOM 1932 C CA . ARG A 1 237 ? -40.831 -26.215 40.485 1.00 47.53 237 ARG A CA 1
ATOM 1933 C C . ARG A 1 237 ? -39.555 -26.830 41.065 1.00 47.53 237 ARG A C 1
ATOM 1935 O O . ARG A 1 237 ? -39.574 -28.005 41.440 1.00 47.53 237 ARG A O 1
ATOM 1942 N N . ILE A 1 238 ? -38.466 -26.069 41.202 1.00 46.47 238 ILE A N 1
ATOM 1943 C CA . ILE A 1 238 ? -37.230 -26.536 41.850 1.00 46.47 238 ILE A CA 1
ATOM 1944 C C . ILE A 1 238 ? -37.035 -25.790 43.171 1.00 46.47 238 ILE A C 1
ATOM 1946 O O . ILE A 1 238 ? -36.465 -24.705 43.233 1.00 46.47 238 ILE A O 1
ATOM 1950 N N . ALA A 1 239 ? -37.477 -26.410 44.264 1.00 35.38 239 ALA A N 1
ATOM 1951 C CA . ALA A 1 239 ? -37.166 -25.941 45.607 1.00 35.38 239 ALA A CA 1
ATOM 1952 C C . ALA A 1 239 ? -35.662 -26.125 45.901 1.00 35.38 239 ALA A C 1
ATOM 1954 O O . ALA A 1 239 ? -35.190 -27.251 46.066 1.00 35.38 239 ALA A O 1
ATOM 1955 N N . GLY A 1 240 ? -34.918 -25.016 45.990 1.00 47.56 240 GLY A N 1
ATOM 1956 C CA . GLY A 1 240 ? -33.565 -24.975 46.561 1.00 47.56 240 GLY A CA 1
ATOM 1957 C C . GLY A 1 240 ? -32.448 -24.596 45.588 1.00 47.56 240 GLY A C 1
ATOM 1958 O O . GLY A 1 240 ? -31.636 -25.436 45.209 1.00 47.56 240 GLY A O 1
ATOM 1959 N N . ILE A 1 241 ? -32.331 -23.308 45.260 1.00 48.38 241 ILE A N 1
ATOM 1960 C CA . ILE A 1 241 ? -31.128 -22.757 44.620 1.00 48.38 241 ILE A CA 1
ATOM 1961 C C . ILE A 1 241 ? -30.113 -22.432 45.727 1.00 48.38 241 ILE A C 1
ATOM 1963 O O . ILE A 1 241 ? -30.368 -21.575 46.570 1.00 48.38 241 ILE A O 1
ATOM 1967 N N . LYS A 1 242 ? -28.967 -23.125 45.759 1.00 48.88 242 LYS A N 1
ATOM 1968 C CA . LYS A 1 242 ? -27.859 -22.832 46.694 1.00 48.88 242 LYS A CA 1
ATOM 1969 C C . LYS A 1 242 ? -26.868 -21.819 46.095 1.00 48.88 242 LYS A C 1
ATOM 1971 O O . LYS A 1 242 ? -26.632 -21.820 44.888 1.00 48.88 242 LYS A O 1
ATOM 1976 N N . TYR A 1 243 ? -26.239 -21.015 46.964 1.00 44.12 243 TYR A N 1
ATOM 1977 C CA . TYR A 1 243 ? -25.296 -19.917 46.658 1.00 44.12 243 TYR A CA 1
ATOM 1978 C C . TYR A 1 243 ? -24.198 -20.218 45.622 1.00 44.12 243 TYR A C 1
ATOM 1980 O O . TYR A 1 243 ? -23.807 -19.327 44.874 1.00 44.12 243 TYR A O 1
ATOM 1988 N N . CYS A 1 244 ? -23.740 -21.466 45.519 1.00 43.56 244 CYS A N 1
ATOM 1989 C CA . CYS A 1 244 ? -22.721 -21.902 44.559 1.00 43.56 244 CYS A CA 1
ATOM 1990 C C . CYS A 1 244 ? -23.129 -21.755 43.076 1.00 43.56 244 CYS A C 1
ATOM 1992 O O . CYS A 1 244 ? -22.270 -21.813 42.197 1.00 43.56 244 CYS A O 1
ATOM 1994 N N . CYS A 1 245 ? -24.413 -21.529 42.774 1.00 50.94 245 CYS A N 1
ATOM 1995 C CA . CYS A 1 245 ? -24.863 -21.220 41.412 1.00 50.94 245 CYS A CA 1
ATOM 1996 C C . CYS A 1 245 ? -24.530 -19.774 40.996 1.00 50.94 245 CYS A C 1
ATOM 1998 O O . CYS A 1 245 ? -24.281 -19.527 39.817 1.00 50.94 245 CYS A O 1
ATOM 2000 N N . LEU A 1 246 ? -24.479 -18.828 41.946 1.00 50.38 246 LEU A N 1
ATOM 2001 C CA . LEU A 1 246 ? -24.260 -17.403 41.665 1.00 50.38 246 LEU A CA 1
ATOM 2002 C C . LEU A 1 246 ? -22.814 -17.114 41.230 1.00 50.38 246 LEU A C 1
ATOM 2004 O O . LEU A 1 246 ? -22.596 -16.378 40.269 1.00 50.38 246 LEU A O 1
ATOM 2008 N N . ASP A 1 247 ? -21.838 -17.747 41.891 1.00 46.56 247 ASP A N 1
ATOM 2009 C CA . ASP A 1 247 ? -20.414 -17.638 41.544 1.00 46.56 247 ASP A CA 1
ATOM 2010 C C . ASP A 1 247 ? -20.143 -18.134 40.120 1.00 46.56 247 ASP A C 1
ATOM 2012 O O . ASP A 1 247 ? -19.450 -17.473 39.346 1.00 46.56 247 ASP A O 1
ATOM 2016 N N . ASN A 1 248 ? -20.743 -19.261 39.725 1.00 51.88 248 ASN A N 1
ATOM 2017 C CA . ASN A 1 248 ? -20.580 -19.805 38.375 1.00 51.88 248 ASN A CA 1
ATOM 2018 C C . ASN A 1 248 ? -21.252 -18.922 37.310 1.00 51.88 248 ASN A C 1
ATOM 2020 O O . ASN A 1 248 ? -20.659 -18.697 36.256 1.00 51.88 248 ASN A O 1
ATOM 2024 N N . LEU A 1 249 ? -22.426 -18.351 37.606 1.00 52.47 249 LEU A N 1
ATOM 2025 C CA . LEU A 1 249 ? -23.119 -17.386 36.738 1.00 52.47 249 LEU A CA 1
ATOM 2026 C C . LEU A 1 249 ? -22.279 -16.118 36.492 1.00 52.47 249 LEU A C 1
ATOM 2028 O O . LEU A 1 249 ? -22.137 -15.665 35.354 1.00 52.47 249 LEU A O 1
ATOM 2032 N N . LEU A 1 250 ? -21.666 -15.561 37.542 1.00 49.84 250 LEU A N 1
ATOM 2033 C CA . LEU A 1 250 ? -20.815 -14.370 37.438 1.00 49.84 250 LEU A CA 1
ATOM 2034 C C . LEU A 1 250 ? -19.486 -14.675 36.729 1.00 49.84 250 LEU A C 1
ATOM 2036 O O . LEU A 1 250 ? -19.044 -13.887 35.890 1.00 49.84 250 LEU A O 1
ATOM 2040 N N . THR A 1 251 ? -18.895 -15.847 36.977 1.00 50.84 251 THR A N 1
ATOM 2041 C CA . THR A 1 251 ? -17.644 -16.286 36.334 1.00 50.84 251 THR A CA 1
ATOM 2042 C C . THR A 1 251 ? -17.840 -16.570 34.839 1.00 50.84 251 THR A C 1
ATOM 2044 O O . THR A 1 251 ? -16.978 -16.230 34.029 1.00 50.84 251 THR A O 1
ATOM 2047 N N . GLN A 1 252 ? -18.996 -17.109 34.432 1.00 50.41 252 GLN A N 1
ATOM 2048 C CA . GLN A 1 252 ? -19.322 -17.323 33.018 1.00 50.41 252 GLN A CA 1
ATOM 2049 C C . GLN A 1 252 ? -19.509 -16.006 32.247 1.00 50.41 252 GLN A C 1
ATOM 2051 O O . GLN A 1 252 ? -18.974 -15.887 31.139 1.00 50.41 252 GLN A O 1
ATOM 2056 N N . SER A 1 253 ? -20.125 -14.973 32.846 1.00 49.81 253 SER A N 1
ATOM 2057 C CA . SER A 1 253 ? -20.204 -13.634 32.222 1.00 49.81 253 SER A CA 1
ATOM 2058 C C . SER A 1 253 ? -18.823 -13.000 31.979 1.00 49.81 253 SER A C 1
ATOM 2060 O O . SER A 1 253 ? -18.628 -12.250 31.020 1.00 49.81 253 SER A O 1
ATOM 2062 N N . HIS A 1 254 ? -17.827 -13.358 32.798 1.00 41.56 254 HIS A N 1
ATOM 2063 C CA . HIS A 1 254 ? -16.456 -12.864 32.688 1.00 41.56 254 HIS A CA 1
ATOM 2064 C C . HIS A 1 254 ? -15.750 -13.358 31.413 1.00 41.56 254 HIS A C 1
ATOM 2066 O O . HIS A 1 254 ? -14.830 -12.700 30.931 1.00 41.56 254 HIS A O 1
ATOM 2072 N N . THR A 1 255 ? -16.200 -14.478 30.828 1.00 50.28 255 THR A N 1
ATOM 2073 C CA . THR A 1 255 ? -15.604 -15.069 29.613 1.00 50.28 255 THR A CA 1
ATOM 2074 C C . THR A 1 255 ? -16.113 -14.460 28.299 1.00 50.28 255 THR A C 1
ATOM 2076 O O . THR A 1 255 ? -15.641 -14.840 27.228 1.00 50.28 255 THR A O 1
ATOM 2079 N N . GLY A 1 256 ? -17.055 -13.507 28.357 1.00 44.50 256 GLY A N 1
ATOM 2080 C CA . GLY A 1 256 ? -17.532 -12.753 27.189 1.00 44.50 256 GLY A CA 1
ATOM 2081 C C . GLY A 1 256 ? -18.356 -13.551 26.175 1.00 44.50 256 GLY A C 1
ATOM 2082 O O . GLY A 1 256 ? -18.488 -13.114 25.032 1.00 44.50 256 GLY A O 1
ATOM 2083 N N . LYS A 1 257 ? -18.898 -14.714 26.560 1.00 41.66 257 LYS A N 1
ATOM 2084 C CA . LYS A 1 257 ? -19.599 -15.628 25.643 1.00 41.66 257 LYS A CA 1
ATOM 2085 C C . LYS A 1 257 ? -21.126 -15.464 25.570 1.00 41.66 257 LYS A C 1
ATOM 2087 O O . LYS A 1 257 ? -21.710 -16.024 24.647 1.00 41.66 257 LYS A O 1
ATOM 2092 N N . SER A 1 258 ? -21.773 -14.665 26.427 1.00 48.03 258 SER A N 1
ATOM 2093 C CA . SER A 1 258 ? -23.221 -14.405 26.322 1.00 48.03 258 SER A CA 1
ATOM 2094 C C . SER A 1 258 ? -23.629 -12.976 26.715 1.00 48.03 258 SER A C 1
ATOM 2096 O O . SER A 1 258 ? -23.023 -12.337 27.573 1.00 48.03 258 SER A O 1
ATOM 2098 N N . LYS A 1 259 ? -24.667 -12.449 26.045 1.00 45.25 259 LYS A N 1
ATOM 2099 C CA . LYS A 1 259 ? -25.420 -11.262 26.482 1.00 45.25 259 LYS A CA 1
ATOM 2100 C C . LYS A 1 259 ? -26.540 -11.755 27.400 1.00 45.25 259 LYS A C 1
ATOM 2102 O O . LYS A 1 259 ? -27.560 -12.213 26.894 1.00 45.25 259 LYS A O 1
ATOM 2107 N N . LEU A 1 260 ? -26.351 -11.687 28.715 1.00 53.41 260 LEU A N 1
ATOM 2108 C CA . LEU A 1 260 ? -27.409 -12.034 29.669 1.00 53.41 260 LEU A CA 1
ATOM 2109 C C . LEU A 1 260 ? -28.472 -10.923 29.769 1.00 53.41 260 LEU A C 1
ATOM 2111 O O . LEU A 1 260 ? -28.141 -9.738 29.804 1.00 53.41 260 LEU A O 1
ATOM 2115 N N . ASP A 1 261 ? -29.749 -11.318 29.833 1.00 55.03 261 ASP A N 1
ATOM 2116 C CA . ASP A 1 261 ? -30.892 -10.424 30.076 1.00 55.03 261 ASP A CA 1
ATOM 2117 C C . ASP A 1 261 ? -30.880 -9.948 31.542 1.00 55.03 261 ASP A C 1
ATOM 2119 O O . ASP A 1 261 ? -30.818 -10.754 32.473 1.00 55.03 261 ASP A O 1
ATOM 2123 N N . LEU A 1 262 ? -30.963 -8.631 31.755 1.00 50.69 262 LEU A N 1
ATOM 2124 C CA . LEU A 1 262 ? -31.009 -7.984 33.075 1.00 50.69 262 LEU A CA 1
ATOM 2125 C C . LEU A 1 262 ? -32.133 -8.526 33.969 1.00 50.69 262 LEU A C 1
ATOM 2127 O O . LEU A 1 262 ? -31.985 -8.558 35.189 1.00 50.69 262 LEU A O 1
ATOM 2131 N N . ARG A 1 263 ? -33.221 -9.022 33.369 1.00 54.06 263 ARG A N 1
ATOM 2132 C CA . ARG A 1 263 ? -34.341 -9.636 34.092 1.00 54.06 263 ARG A CA 1
ATOM 2133 C C . ARG A 1 263 ? -33.950 -10.926 34.809 1.00 54.06 263 ARG A C 1
ATOM 2135 O O . ARG A 1 263 ? -34.541 -11.225 35.838 1.00 54.06 263 ARG A O 1
ATOM 2142 N N . ILE A 1 264 ? -32.946 -11.660 34.318 1.00 55.56 264 ILE A N 1
ATOM 2143 C CA . ILE A 1 264 ? -32.431 -12.872 34.979 1.00 55.56 264 ILE A CA 1
ATOM 2144 C C . ILE A 1 264 ? -31.710 -12.490 36.275 1.00 55.56 264 ILE A C 1
ATOM 2146 O O . ILE A 1 264 ? -31.906 -13.143 37.296 1.00 55.56 264 ILE A O 1
ATOM 2150 N N . TYR A 1 265 ? -30.939 -11.399 36.266 1.00 55.94 265 TYR A N 1
ATOM 2151 C CA . TYR A 1 265 ? -30.301 -10.889 37.480 1.00 55.94 265 TYR A CA 1
ATOM 2152 C C . TYR A 1 265 ? -31.331 -10.405 38.501 1.00 55.94 265 TYR A C 1
ATOM 2154 O O . TYR A 1 265 ? -31.227 -10.792 39.662 1.00 55.94 265 TYR A O 1
ATOM 2162 N N . ASP A 1 266 ? -32.344 -9.640 38.080 1.00 50.59 266 ASP A N 1
ATOM 2163 C CA . ASP A 1 266 ? -33.436 -9.215 38.967 1.00 50.59 266 ASP A CA 1
ATOM 2164 C C . ASP A 1 266 ? -34.155 -10.416 39.592 1.00 50.59 266 ASP A C 1
ATOM 2166 O O . ASP A 1 266 ? -34.432 -10.414 40.790 1.00 50.59 266 ASP A O 1
ATOM 2170 N N . LEU A 1 267 ? -34.431 -11.464 38.811 1.00 54.59 267 LEU A N 1
ATOM 2171 C CA . LEU A 1 267 ? -35.106 -12.665 39.304 1.00 54.59 267 LEU A CA 1
ATOM 2172 C C . LEU A 1 267 ? -34.231 -13.409 40.317 1.00 54.59 267 LEU A C 1
ATOM 2174 O O . LEU A 1 267 ? -34.672 -13.661 41.431 1.00 54.59 267 LEU A O 1
ATOM 2178 N N . VAL A 1 268 ? -32.964 -13.666 39.981 1.00 59.19 268 VAL A N 1
ATOM 2179 C CA . VAL A 1 268 ? -32.018 -14.373 40.857 1.00 59.19 268 VAL A CA 1
ATOM 2180 C C . VAL A 1 268 ? -31.756 -13.598 42.157 1.00 59.19 268 VAL A C 1
ATOM 2182 O O . VAL A 1 268 ? -31.751 -14.194 43.236 1.00 59.19 268 VAL A O 1
ATOM 2185 N N . PHE A 1 269 ? -31.587 -12.273 42.092 1.00 57.06 269 PHE A N 1
ATOM 2186 C CA . PHE A 1 269 ? -31.379 -11.444 43.284 1.00 57.06 269 PHE A CA 1
ATOM 2187 C C . PHE A 1 269 ? -32.644 -11.315 44.139 1.00 57.06 269 PHE A C 1
ATOM 2189 O O . PHE A 1 269 ? -32.549 -11.389 45.365 1.00 57.06 269 PHE A O 1
ATOM 2196 N N . ASN A 1 270 ? -33.828 -11.172 43.535 1.00 56.16 270 ASN A N 1
ATOM 2197 C CA . ASN A 1 270 ? -35.086 -11.140 44.285 1.00 56.16 270 ASN A CA 1
ATOM 2198 C C . ASN A 1 270 ? -35.387 -12.496 44.941 1.00 56.16 270 ASN A C 1
ATOM 2200 O O . ASN A 1 270 ? -35.824 -12.523 46.090 1.00 56.16 270 ASN A O 1
ATOM 2204 N N . SER A 1 271 ? -35.072 -13.614 44.280 1.00 52.69 271 SER A N 1
ATOM 2205 C CA . SER A 1 271 ? -35.149 -14.950 44.880 1.00 52.69 271 SER A CA 1
ATOM 2206 C C . SER A 1 271 ? -34.171 -15.117 46.047 1.00 52.69 271 SER A C 1
ATOM 2208 O O . SER A 1 271 ? -34.543 -15.675 47.073 1.00 52.69 271 SER A O 1
ATOM 2210 N N . ALA A 1 272 ? -32.946 -14.587 45.949 1.00 51.19 272 ALA A N 1
ATOM 2211 C CA . ALA A 1 272 ? -31.978 -14.621 47.050 1.00 51.19 272 ALA A CA 1
ATOM 2212 C C . ALA A 1 272 ? -32.418 -13.766 48.255 1.00 51.19 272 ALA A C 1
ATOM 2214 O O . ALA A 1 272 ? -32.195 -14.156 49.401 1.00 51.19 272 ALA A O 1
ATOM 2215 N N . LYS A 1 273 ? -33.096 -12.637 48.003 1.00 48.22 273 LYS A N 1
ATOM 2216 C CA . LYS A 1 273 ? -33.647 -11.728 49.024 1.00 48.22 273 LYS A CA 1
ATOM 2217 C C . LYS A 1 273 ? -34.777 -12.354 49.848 1.00 48.22 273 LYS A C 1
ATOM 2219 O O . LYS A 1 273 ? -34.974 -11.974 50.995 1.00 48.22 273 LYS A O 1
ATOM 2224 N N . ILE A 1 274 ? -35.511 -13.310 49.273 1.00 48.72 274 ILE A N 1
ATOM 2225 C CA . ILE A 1 274 ? -36.562 -14.069 49.974 1.00 48.72 274 ILE A CA 1
ATOM 2226 C C . ILE A 1 274 ? -35.950 -15.075 50.965 1.00 48.72 274 ILE A C 1
ATOM 2228 O O . ILE A 1 274 ? -36.596 -15.448 51.940 1.00 48.72 274 ILE A O 1
ATOM 2232 N N . ILE A 1 275 ? -34.706 -15.505 50.732 1.00 43.38 275 ILE A N 1
ATOM 2233 C CA . ILE A 1 275 ? -34.078 -16.608 51.469 1.00 43.38 275 ILE A CA 1
ATOM 2234 C C . ILE A 1 275 ? -33.149 -16.101 52.593 1.00 43.38 275 ILE A C 1
ATOM 2236 O O . ILE A 1 275 ? -32.933 -16.831 53.558 1.00 43.38 275 ILE A O 1
ATOM 2240 N N . TYR A 1 276 ? -32.629 -14.865 52.522 1.00 43.22 276 TYR A N 1
ATOM 2241 C CA . TYR A 1 276 ? -31.613 -14.357 53.461 1.00 43.22 276 TYR A CA 1
ATOM 2242 C C . TYR A 1 276 ? -31.839 -12.908 53.928 1.00 43.22 276 TYR A C 1
ATOM 2244 O O . TYR A 1 276 ? -32.297 -12.060 53.163 1.00 43.22 276 TYR A O 1
ATOM 2252 N N . ASP A 1 277 ? -31.456 -12.613 55.177 1.00 48.38 277 ASP A N 1
ATOM 2253 C CA . ASP A 1 277 ? -31.478 -11.268 55.775 1.00 48.38 277 ASP A CA 1
ATOM 2254 C C . ASP A 1 277 ? -30.440 -10.339 55.087 1.00 48.38 277 ASP A C 1
ATOM 2256 O O . ASP A 1 277 ? -29.278 -10.736 54.920 1.00 48.38 277 ASP A O 1
ATOM 2260 N N . PRO A 1 278 ? -30.802 -9.095 54.699 1.00 47.97 278 PRO A N 1
ATOM 2261 C CA . PRO A 1 278 ? -29.888 -8.112 54.103 1.00 47.97 278 PRO A CA 1
ATOM 2262 C C . PRO A 1 278 ? -28.569 -7.887 54.864 1.00 47.97 278 PRO A C 1
ATOM 2264 O O . PRO A 1 278 ? -27.549 -7.565 54.248 1.00 47.97 278 PRO A O 1
ATOM 2267 N N . VAL A 1 279 ? -28.563 -8.048 56.191 1.00 49.06 279 VAL A N 1
ATOM 2268 C CA . VAL A 1 279 ? -27.364 -7.864 57.027 1.00 49.06 279 VAL A CA 1
ATOM 2269 C C . VAL A 1 279 ? -26.407 -9.058 56.914 1.00 49.06 279 VAL A C 1
ATOM 2271 O O . VAL A 1 279 ? -25.195 -8.860 56.796 1.00 49.06 279 VAL A O 1
ATOM 2274 N N . GLU A 1 280 ? -26.926 -10.289 56.857 1.00 48.00 280 GLU A N 1
ATOM 2275 C CA . GLU A 1 280 ? -26.117 -11.491 56.593 1.00 48.00 280 GLU A CA 1
ATOM 2276 C C . GLU A 1 280 ? -25.545 -11.494 55.171 1.00 48.00 280 GLU A C 1
ATOM 2278 O O . GLU A 1 280 ? -24.416 -11.945 54.952 1.00 48.00 280 GLU A O 1
ATOM 2283 N N . MET A 1 281 ? -26.300 -10.950 54.213 1.00 48.31 281 MET A N 1
ATOM 2284 C CA . MET A 1 281 ? -25.870 -10.810 52.823 1.00 48.31 281 MET A CA 1
ATOM 2285 C C . MET A 1 281 ? -24.627 -9.908 52.713 1.00 48.31 281 MET A C 1
ATOM 2287 O O . MET A 1 281 ? -23.651 -10.273 52.061 1.00 48.31 281 MET A O 1
ATOM 2291 N N . ASN A 1 282 ? -24.610 -8.777 53.428 1.00 45.47 282 ASN A N 1
ATOM 2292 C CA . ASN A 1 282 ? -23.476 -7.844 53.444 1.00 45.47 282 ASN A CA 1
ATOM 2293 C C . ASN A 1 282 ? -22.224 -8.403 54.144 1.00 45.47 282 ASN A C 1
ATOM 2295 O O . ASN A 1 282 ? -21.105 -8.091 53.735 1.00 45.47 282 ASN A O 1
ATOM 2299 N N . LEU A 1 283 ? -22.389 -9.234 55.178 1.00 46.03 283 LEU A N 1
ATOM 2300 C CA . LEU A 1 283 ? -21.270 -9.831 55.919 1.00 46.03 283 LEU A CA 1
ATOM 2301 C C . LEU A 1 283 ? -20.594 -10.983 55.158 1.00 46.03 283 LEU A C 1
ATOM 2303 O O . LEU A 1 283 ? -19.374 -11.107 55.232 1.00 46.03 283 LEU A O 1
ATOM 2307 N N . LYS A 1 284 ? -21.346 -11.788 54.391 1.00 45.19 284 LYS A N 1
ATOM 2308 C CA . LYS A 1 284 ? -20.793 -12.915 53.606 1.00 45.19 284 LYS A CA 1
ATOM 2309 C C . LYS A 1 284 ? -20.220 -12.511 52.245 1.00 45.19 284 LYS A C 1
ATOM 2311 O O . LYS A 1 284 ? -19.265 -13.129 51.788 1.00 45.19 284 LYS A O 1
ATOM 2316 N N . ILE A 1 285 ? -20.741 -11.456 51.614 1.00 46.66 285 ILE A N 1
ATOM 2317 C CA . ILE A 1 285 ? -20.147 -10.903 50.380 1.00 46.66 285 ILE A CA 1
ATOM 2318 C C . ILE A 1 285 ? -18.781 -10.247 50.673 1.00 46.66 285 ILE A C 1
ATOM 2320 O O . ILE A 1 285 ? -17.915 -10.203 49.805 1.00 46.66 285 ILE A O 1
ATOM 2324 N N . GLY A 1 286 ? -18.556 -9.773 51.903 1.00 42.66 286 GLY A N 1
ATOM 2325 C CA . GLY A 1 286 ? -17.338 -9.056 52.287 1.00 42.66 286 GLY A CA 1
ATOM 2326 C C . GLY A 1 286 ? -16.064 -9.898 52.443 1.00 42.66 286 GLY A C 1
ATOM 2327 O O . GLY A 1 286 ? -14.983 -9.310 52.395 1.00 42.66 286 GLY A O 1
ATOM 2328 N N . SER A 1 287 ? -16.151 -11.223 52.636 1.00 42.12 287 SER A N 1
ATOM 2329 C CA . SER A 1 287 ? -14.975 -12.064 52.932 1.00 42.12 287 SER A CA 1
ATOM 2330 C C . SER A 1 287 ? -14.486 -12.935 51.774 1.00 42.12 287 SER A C 1
ATOM 2332 O O . SER A 1 287 ? -13.275 -13.089 51.650 1.00 42.12 287 SER A O 1
ATOM 2334 N N . ASP A 1 288 ? -15.369 -13.454 50.908 1.00 43.28 288 ASP A N 1
ATOM 2335 C CA . ASP A 1 288 ? -14.994 -14.564 50.006 1.00 43.28 288 ASP A CA 1
ATOM 2336 C C . ASP A 1 288 ? -15.437 -14.422 48.539 1.00 43.28 288 ASP A C 1
ATOM 2338 O O . ASP A 1 288 ? -15.085 -15.257 47.708 1.00 43.28 288 ASP A O 1
ATOM 2342 N N . ILE A 1 289 ? -16.170 -13.366 48.175 1.00 45.56 289 ILE A N 1
ATOM 2343 C CA . ILE A 1 289 ? -16.774 -13.241 46.840 1.00 45.56 289 ILE A CA 1
ATOM 2344 C C . ILE A 1 289 ? -16.200 -12.016 46.130 1.00 45.56 289 ILE A C 1
ATOM 2346 O O . ILE A 1 289 ? -16.146 -10.940 46.720 1.00 45.56 289 ILE A O 1
ATOM 2350 N N . LEU A 1 290 ? -15.744 -12.223 44.882 1.00 52.59 290 LEU A N 1
ATOM 2351 C CA . LEU A 1 290 ? -15.347 -11.229 43.867 1.00 52.59 290 LEU A CA 1
ATOM 2352 C C . LEU A 1 290 ? -15.209 -9.809 44.427 1.00 52.59 290 LEU A C 1
ATOM 2354 O O . LEU A 1 290 ? -16.211 -9.113 44.597 1.00 52.59 290 LEU A O 1
ATOM 2358 N N . SER A 1 291 ? -13.971 -9.363 44.679 1.00 61.25 291 SER A N 1
ATOM 2359 C CA . SER A 1 291 ? -13.733 -8.005 45.173 1.00 61.25 291 SER A CA 1
ATOM 2360 C C . SER A 1 291 ? -14.539 -7.010 44.350 1.00 61.25 291 SER A C 1
ATOM 2362 O O . SER A 1 291 ? -14.627 -7.157 43.135 1.00 61.25 291 SER A O 1
ATOM 2364 N N . ALA A 1 292 ? -15.099 -5.980 44.983 1.00 61.91 292 ALA A N 1
ATOM 2365 C CA . ALA A 1 292 ? -15.876 -4.942 44.305 1.00 61.91 292 ALA A CA 1
ATOM 2366 C C . ALA A 1 292 ? -15.189 -4.393 43.029 1.00 61.91 292 ALA A C 1
ATOM 2368 O O . ALA A 1 292 ? -15.854 -3.913 42.125 1.00 61.91 292 ALA A O 1
ATOM 2369 N N . SER A 1 293 ? -13.867 -4.510 42.875 1.00 60.78 293 SER A N 1
ATOM 2370 C CA . SER A 1 293 ? -13.205 -4.250 41.591 1.00 60.78 293 SER A CA 1
ATOM 2371 C C . SER A 1 293 ? -13.683 -5.137 40.436 1.00 60.78 293 SER A C 1
ATOM 2373 O O . SER A 1 293 ? -13.904 -4.633 39.342 1.00 60.78 293 SER A O 1
ATOM 2375 N N . ASN A 1 294 ? -13.876 -6.433 40.662 1.00 68.38 294 ASN A N 1
ATOM 2376 C CA . ASN A 1 294 ? -14.174 -7.420 39.631 1.00 68.38 294 ASN A CA 1
ATOM 2377 C C . ASN A 1 294 ? -15.600 -7.245 39.108 1.00 68.38 294 ASN A C 1
ATOM 2379 O O . ASN A 1 294 ? -15.816 -7.297 37.906 1.00 68.38 294 ASN A O 1
ATOM 2383 N N . ILE A 1 295 ? -16.567 -6.932 39.976 1.00 70.19 295 ILE A N 1
ATOM 2384 C CA . ILE A 1 295 ? -17.943 -6.653 39.540 1.00 70.19 295 ILE A CA 1
ATOM 2385 C C . ILE A 1 295 ? -17.999 -5.368 38.697 1.00 70.19 295 ILE A C 1
ATOM 2387 O O . ILE A 1 295 ? -18.627 -5.372 37.637 1.00 70.19 295 ILE A O 1
ATOM 2391 N N . VAL A 1 296 ? -17.286 -4.296 39.083 1.00 67.31 296 VAL A N 1
ATOM 2392 C CA . VAL A 1 296 ? -17.181 -3.094 38.229 1.00 67.31 296 VAL A CA 1
ATOM 2393 C C . VAL A 1 296 ? -16.473 -3.430 36.917 1.00 67.31 296 VAL A C 1
ATOM 2395 O O . VAL A 1 296 ? -16.935 -3.014 35.858 1.00 67.31 296 VAL A O 1
ATOM 2398 N N . GLN A 1 297 ? -15.395 -4.218 36.951 1.00 68.88 297 GLN A N 1
ATOM 2399 C CA . GLN A 1 297 ? -14.692 -4.665 35.745 1.00 68.88 297 GLN A CA 1
ATOM 2400 C C . GLN A 1 297 ? -15.603 -5.466 34.816 1.00 68.88 297 GLN A C 1
ATOM 2402 O O . GLN A 1 297 ? -15.578 -5.229 33.611 1.00 68.88 297 GLN A O 1
ATOM 2407 N N . ILE A 1 298 ? -16.441 -6.368 35.333 1.00 71.94 298 ILE A N 1
ATOM 2408 C CA . ILE A 1 298 ? -17.441 -7.096 34.539 1.00 71.94 298 ILE A CA 1
ATOM 2409 C C . ILE A 1 298 ? -18.426 -6.102 33.925 1.00 71.94 298 ILE A C 1
ATOM 2411 O O . ILE A 1 298 ? -18.637 -6.118 32.716 1.00 71.94 298 ILE A O 1
ATOM 2415 N N . CYS A 1 299 ? -18.969 -5.181 34.722 1.00 73.38 299 CYS A N 1
ATOM 2416 C CA . CYS A 1 299 ? -19.934 -4.197 34.236 1.00 73.38 299 CYS A CA 1
ATOM 2417 C C . CYS A 1 299 ? -19.343 -3.305 33.136 1.00 73.38 299 CYS A C 1
ATOM 2419 O O . CYS A 1 299 ? -19.996 -3.076 32.121 1.00 73.38 299 CYS A O 1
ATOM 2421 N N . ILE A 1 300 ? -18.101 -2.838 33.299 1.00 67.44 300 ILE A N 1
ATOM 2422 C CA . ILE A 1 300 ? -17.397 -2.030 32.299 1.00 67.44 300 ILE A CA 1
ATOM 2423 C C . ILE A 1 300 ? -17.063 -2.881 31.071 1.00 67.44 300 ILE A C 1
ATOM 2425 O O . ILE A 1 300 ? -17.396 -2.478 29.956 1.00 67.44 300 ILE A O 1
ATOM 2429 N N . SER A 1 301 ? -16.434 -4.051 31.249 1.00 65.06 301 SER A N 1
ATOM 2430 C CA . SER A 1 301 ? -16.018 -4.964 30.165 1.00 65.06 301 SER A CA 1
ATOM 2431 C C . SER A 1 301 ? -17.187 -5.386 29.278 1.00 65.06 301 SER A C 1
ATOM 2433 O O . SER A 1 301 ? -17.055 -5.348 28.054 1.00 65.06 301 SER A O 1
ATOM 2435 N N . GLN A 1 302 ? -18.333 -5.679 29.892 1.00 75.25 302 GLN A N 1
ATOM 2436 C CA . GLN A 1 302 ? -19.556 -6.130 29.230 1.00 75.25 302 GLN A CA 1
ATOM 2437 C C . GLN A 1 302 ? -20.542 -4.999 28.908 1.00 75.25 302 GLN A C 1
ATOM 2439 O O . GLN A 1 302 ? -21.565 -5.245 28.272 1.00 75.25 302 GLN A O 1
ATOM 2444 N N . ASN A 1 303 ? -20.228 -3.756 29.287 1.00 73.44 303 ASN A N 1
ATOM 2445 C CA . ASN A 1 303 ? -21.049 -2.580 28.998 1.00 73.44 303 ASN A CA 1
ATOM 2446 C C . ASN A 1 303 ? -22.456 -2.621 29.632 1.00 73.44 303 ASN A C 1
ATOM 2448 O O . ASN A 1 303 ? -23.439 -2.192 29.032 1.00 73.44 303 ASN A O 1
ATOM 2452 N N . ILE A 1 304 ? -22.571 -3.169 30.843 1.00 82.19 304 ILE A N 1
ATOM 2453 C CA . ILE A 1 304 ? -23.855 -3.430 31.511 1.00 82.19 304 ILE A CA 1
ATOM 2454 C C . ILE A 1 304 ? -24.213 -2.266 32.444 1.00 82.19 304 ILE A C 1
ATOM 2456 O O . ILE A 1 304 ? -24.269 -2.396 33.669 1.00 82.19 304 ILE A O 1
ATOM 2460 N N . THR A 1 305 ? -24.460 -1.094 31.863 1.00 77.56 305 THR A N 1
ATOM 2461 C CA . THR A 1 305 ? -24.667 0.151 32.621 1.00 77.56 305 THR A CA 1
ATOM 2462 C C . THR A 1 305 ? -25.892 0.106 33.532 1.00 77.56 305 THR A C 1
ATOM 2464 O O . THR A 1 305 ? -25.867 0.646 34.638 1.00 77.56 305 THR A O 1
ATOM 2467 N N . GLN A 1 306 ? -26.958 -0.586 33.121 1.00 77.62 306 GLN A N 1
ATOM 2468 C CA . GLN A 1 306 ? -28.162 -0.738 33.944 1.00 77.62 306 GLN A CA 1
ATOM 2469 C C . GLN A 1 306 ? -27.921 -1.611 35.182 1.00 77.62 306 GLN A C 1
ATOM 2471 O O . GLN A 1 306 ? -28.402 -1.267 36.258 1.00 77.62 306 GLN A O 1
ATOM 2476 N N . PHE A 1 307 ? -27.128 -2.680 35.063 1.00 77.88 307 PHE A N 1
ATOM 2477 C CA . PHE A 1 307 ? -26.760 -3.512 36.211 1.00 77.88 307 PHE A CA 1
ATOM 2478 C C . PHE A 1 307 ? -25.865 -2.740 37.176 1.00 77.88 307 PHE A C 1
ATOM 2480 O O . PHE A 1 307 ? -26.100 -2.755 38.380 1.00 77.88 307 PHE A O 1
ATOM 2487 N N . PHE A 1 308 ? -24.909 -1.969 36.651 1.00 78.38 308 PHE A N 1
ATOM 2488 C CA . PHE A 1 308 ? -24.095 -1.089 37.483 1.00 78.38 308 PHE A CA 1
ATOM 2489 C C . PHE A 1 308 ? -24.955 -0.068 38.247 1.00 78.38 308 PHE A C 1
ATOM 2491 O O . PHE A 1 308 ? -24.832 0.052 39.463 1.00 78.38 308 PHE A O 1
ATOM 2498 N N . ARG A 1 309 ? -25.896 0.607 37.566 1.00 78.00 309 ARG A N 1
ATOM 2499 C CA . ARG A 1 309 ? -26.873 1.512 38.203 1.00 78.00 309 ARG A CA 1
ATOM 2500 C C . ARG A 1 309 ? -27.732 0.803 39.248 1.00 78.00 309 ARG A C 1
ATOM 2502 O O . ARG A 1 309 ? -28.029 1.401 40.276 1.00 78.00 309 ARG A O 1
ATOM 2509 N N . PHE A 1 310 ? -28.143 -0.437 38.995 1.00 75.69 310 PHE A N 1
ATOM 2510 C CA . PHE A 1 310 ? -28.922 -1.239 39.935 1.00 75.69 310 PHE A CA 1
ATOM 2511 C C . PHE A 1 310 ? -28.122 -1.557 41.202 1.00 75.69 310 PHE A C 1
ATOM 2513 O O . PHE A 1 310 ? -28.596 -1.291 42.307 1.00 75.69 310 PHE A O 1
ATOM 2520 N N . LEU A 1 311 ? -26.898 -2.069 41.048 1.00 75.38 311 LEU A N 1
ATOM 2521 C CA . LEU A 1 311 ? -25.993 -2.346 42.165 1.00 75.38 311 LEU A CA 1
ATOM 2522 C C . LEU A 1 311 ? -25.735 -1.082 42.986 1.00 75.38 311 LEU A C 1
ATOM 2524 O O . LEU A 1 311 ? -25.764 -1.112 44.217 1.00 75.38 311 LEU A O 1
ATOM 2528 N N . TYR A 1 312 ? -25.549 0.032 42.281 1.00 71.88 312 TYR A N 1
ATOM 2529 C CA . TYR A 1 312 ? -25.318 1.339 42.866 1.00 71.88 312 TYR A CA 1
ATOM 2530 C C . TYR A 1 312 ? -26.532 1.857 43.654 1.00 71.88 312 TYR A C 1
ATOM 2532 O O . TYR A 1 312 ? -26.426 2.136 44.846 1.00 71.88 312 TYR A O 1
ATOM 2540 N N . LYS A 1 313 ? -27.713 1.930 43.024 1.00 76.38 313 LYS A N 1
ATOM 2541 C CA . LYS A 1 313 ? -28.948 2.485 43.613 1.00 76.38 313 LYS A CA 1
ATOM 2542 C C . LYS A 1 313 ? -29.379 1.768 44.893 1.00 76.38 313 LYS A C 1
ATOM 2544 O O . LYS A 1 313 ? -30.016 2.374 45.749 1.00 76.38 313 LYS A O 1
ATOM 2549 N N . ASN A 1 314 ? -29.058 0.485 45.017 1.00 72.81 314 ASN A N 1
ATOM 2550 C CA . ASN A 1 314 ? -29.481 -0.339 46.142 1.00 72.81 314 ASN A CA 1
ATOM 2551 C C . ASN A 1 314 ? -28.429 -0.454 47.262 1.00 72.81 314 ASN A C 1
ATOM 2553 O O . ASN A 1 314 ? -28.597 -1.280 48.154 1.00 72.81 314 ASN A O 1
ATOM 2557 N N . ASN A 1 315 ? -27.353 0.347 47.241 1.00 69.06 315 ASN A N 1
ATOM 2558 C CA . ASN A 1 315 ? -26.261 0.284 48.226 1.00 69.06 315 ASN A CA 1
ATOM 2559 C C . ASN A 1 315 ? -25.625 -1.114 48.373 1.00 69.06 315 ASN A C 1
ATOM 2561 O O . ASN A 1 315 ? -24.978 -1.393 49.380 1.00 69.06 315 ASN A O 1
ATOM 2565 N N . TYR A 1 316 ? -25.740 -1.981 47.359 1.00 64.06 316 TYR A N 1
ATOM 2566 C CA . TYR A 1 316 ? -25.031 -3.270 47.329 1.00 64.06 316 TYR A CA 1
ATOM 2567 C C . TYR A 1 316 ? -23.513 -3.090 47.153 1.00 64.06 316 TYR A C 1
ATOM 2569 O O . TYR A 1 316 ? -22.751 -4.052 47.198 1.00 64.06 316 TYR A O 1
ATOM 2577 N N . TYR A 1 317 ? -23.075 -1.843 46.965 1.00 59.31 317 TYR A N 1
ATOM 2578 C CA . TYR A 1 317 ? -21.690 -1.411 46.901 1.00 59.31 317 TYR A CA 1
ATOM 2579 C C . TYR A 1 317 ? -21.316 -0.588 48.139 1.00 59.31 317 TYR A C 1
ATOM 2581 O O . TYR A 1 317 ? -21.655 0.595 48.215 1.00 59.31 317 TYR A O 1
ATOM 2589 N N . PRO A 1 318 ? -20.560 -1.139 49.101 1.00 52.72 318 PRO A N 1
ATOM 2590 C CA . PRO A 1 318 ? -19.894 -0.306 50.085 1.00 52.72 318 PRO A CA 1
ATOM 2591 C C . PRO A 1 318 ? -18.745 0.437 49.384 1.00 52.72 318 PRO A C 1
ATOM 2593 O O . PRO A 1 318 ? -17.763 -0.168 48.957 1.00 52.72 318 PRO A O 1
ATOM 2596 N N . LEU A 1 319 ? -18.871 1.762 49.278 1.00 48.56 319 LEU A N 1
ATOM 2597 C CA . LEU A 1 319 ? -17.957 2.743 48.658 1.00 48.56 319 LEU A CA 1
ATOM 2598 C C . LEU A 1 319 ? -16.524 2.809 49.252 1.00 48.56 319 LEU A C 1
ATOM 2600 O O . LEU A 1 319 ? -15.860 3.837 49.180 1.00 48.56 319 LEU A O 1
ATOM 2604 N N . LYS A 1 320 ? -15.991 1.722 49.821 1.00 53.47 320 LYS A N 1
ATOM 2605 C CA . LYS A 1 320 ? -14.572 1.600 50.197 1.00 53.47 320 LYS A CA 1
ATOM 2606 C C . LYS A 1 320 ? -13.780 0.833 49.139 1.00 53.47 320 LYS A C 1
ATOM 2608 O O . LYS A 1 320 ? -12.990 -0.053 49.466 1.00 53.47 320 LYS A O 1
ATOM 2613 N N . ILE A 1 321 ? -13.952 1.173 47.861 1.00 53.69 321 ILE A N 1
ATOM 2614 C CA . ILE A 1 321 ? -12.919 0.822 46.883 1.00 53.69 321 ILE A CA 1
ATOM 2615 C C . ILE A 1 321 ? -11.709 1.680 47.253 1.00 53.69 321 ILE A C 1
ATOM 2617 O O . ILE A 1 321 ? -11.771 2.903 47.178 1.00 53.69 321 ILE A O 1
ATOM 2621 N N . ARG A 1 322 ? -10.626 1.053 47.730 1.00 53.66 322 ARG A N 1
ATOM 2622 C CA . ARG A 1 322 ? -9.353 1.766 47.899 1.00 53.66 322 ARG A CA 1
ATOM 2623 C C . ARG A 1 322 ? -8.970 2.343 46.537 1.00 53.66 322 ARG A C 1
ATOM 2625 O O . ARG A 1 322 ? -8.964 1.604 45.558 1.00 53.66 322 ARG A O 1
ATOM 2632 N N . GLU A 1 323 ? -8.666 3.635 46.497 1.00 54.62 323 GLU A N 1
ATOM 2633 C CA . GLU A 1 323 ? -8.447 4.447 45.286 1.00 54.62 323 GLU A CA 1
ATOM 2634 C C . GLU A 1 323 ? -7.496 3.804 44.275 1.00 54.62 323 GLU A C 1
ATOM 2636 O O . GLU A 1 323 ? -7.741 3.859 43.071 1.00 54.62 323 GLU A O 1
ATOM 2641 N N . THR A 1 324 ? -6.481 3.092 44.770 1.00 53.78 324 THR A N 1
ATOM 2642 C CA . THR A 1 324 ? -5.528 2.340 43.948 1.00 53.78 324 THR A CA 1
ATOM 2643 C C . THR A 1 324 ? -6.205 1.335 43.012 1.00 53.78 324 THR A C 1
ATOM 2645 O O . THR A 1 324 ? -5.768 1.176 41.879 1.00 53.78 324 THR A O 1
ATOM 2648 N N . ARG A 1 325 ? -7.328 0.728 43.420 1.00 57.38 325 ARG A N 1
ATOM 2649 C CA . ARG A 1 325 ? -8.056 -0.265 42.616 1.00 57.38 325 ARG A CA 1
ATOM 2650 C C . ARG A 1 325 ? -9.053 0.339 41.629 1.00 57.38 325 ARG A C 1
ATOM 2652 O O . ARG A 1 325 ? -9.421 -0.346 40.683 1.00 57.38 325 ARG A O 1
ATOM 2659 N N . CYS A 1 326 ? -9.489 1.591 41.796 1.00 57.59 326 CYS A N 1
ATOM 2660 C CA . CYS A 1 326 ? -10.340 2.251 40.793 1.00 57.59 326 CYS A CA 1
ATOM 2661 C C . CYS A 1 326 ? -9.592 2.449 39.469 1.00 57.59 326 CYS A C 1
ATOM 2663 O O . CYS A 1 326 ? -10.168 2.287 38.394 1.00 57.59 326 CYS A O 1
ATOM 2665 N N . LEU A 1 327 ? -8.291 2.736 39.556 1.00 55.56 327 LEU A N 1
ATOM 2666 C CA . LEU A 1 327 ? -7.403 2.841 38.401 1.00 55.56 327 LEU A CA 1
ATOM 2667 C C . LEU A 1 327 ? -7.195 1.475 37.732 1.00 55.56 327 LEU A C 1
ATOM 2669 O O . LEU A 1 327 ? -7.292 1.384 36.510 1.00 55.56 327 LEU A O 1
ATOM 2673 N N . ASP A 1 328 ? -7.030 0.411 38.527 1.00 58.47 328 ASP A N 1
ATOM 2674 C CA . ASP A 1 328 ? -6.910 -0.973 38.041 1.00 58.47 328 ASP A CA 1
ATOM 2675 C C . ASP A 1 328 ? -8.187 -1.468 37.329 1.00 58.47 328 ASP A C 1
ATOM 2677 O O . ASP A 1 328 ? -8.135 -2.275 36.404 1.00 58.47 328 ASP A O 1
ATOM 2681 N N . ILE A 1 329 ? -9.363 -0.974 37.730 1.00 60.12 329 ILE A N 1
ATOM 2682 C CA . ILE A 1 329 ? -10.655 -1.297 37.099 1.00 60.12 329 ILE A CA 1
ATOM 2683 C C . ILE A 1 329 ? -10.748 -0.729 35.677 1.00 60.12 329 ILE A C 1
ATOM 2685 O O . ILE A 1 329 ? -11.279 -1.386 34.781 1.00 60.12 329 ILE A O 1
ATOM 2689 N N . ILE A 1 330 ? -10.206 0.471 35.460 1.00 57.66 330 ILE A N 1
ATOM 2690 C CA . ILE A 1 330 ? -10.126 1.095 34.133 1.00 57.66 330 ILE A CA 1
ATOM 2691 C C . ILE A 1 330 ? -9.005 0.440 33.301 1.00 57.66 330 ILE A C 1
ATOM 2693 O O . ILE A 1 330 ? -9.065 0.437 32.069 1.00 57.66 330 ILE A O 1
ATOM 2697 N N . ASP A 1 331 ? -8.017 -0.175 33.960 1.00 54.28 331 ASP A N 1
ATOM 2698 C CA . ASP A 1 331 ? -6.803 -0.692 33.329 1.00 54.28 331 ASP A CA 1
ATOM 2699 C C . ASP A 1 331 ? -6.978 -2.002 32.524 1.00 54.28 331 ASP A C 1
ATOM 2701 O O . ASP A 1 331 ? -6.116 -2.329 31.714 1.00 54.28 331 ASP A O 1
ATOM 2705 N N . ILE A 1 332 ? -8.070 -2.759 32.701 1.00 52.34 332 ILE A N 1
ATOM 2706 C CA . ILE A 1 332 ? -8.180 -4.149 32.193 1.00 52.34 332 ILE A CA 1
ATOM 2707 C C . ILE A 1 332 ? -8.963 -4.281 30.868 1.00 52.34 332 ILE A C 1
ATOM 2709 O O . ILE A 1 332 ? -8.962 -5.337 30.234 1.00 52.34 332 ILE A O 1
ATOM 2713 N N . LYS A 1 333 ? -9.578 -3.211 30.348 1.00 55.59 333 LYS A N 1
ATOM 2714 C CA . LYS A 1 333 ? -10.383 -3.273 29.106 1.00 55.59 333 LYS A CA 1
ATOM 2715 C C . LYS A 1 333 ? -9.547 -3.217 27.809 1.00 55.59 333 LYS A C 1
ATOM 2717 O O . LYS A 1 333 ? -9.949 -2.586 26.838 1.00 55.59 333 LYS A O 1
ATOM 2722 N N . GLU A 1 334 ? -8.388 -3.875 27.780 1.00 47.03 334 GLU A N 1
ATOM 2723 C CA . GLU A 1 334 ? -7.423 -3.848 26.664 1.00 47.03 334 GLU A CA 1
ATOM 2724 C C . GLU A 1 334 ? -7.939 -4.471 25.351 1.00 47.03 334 GLU A C 1
ATOM 2726 O O . GLU A 1 334 ? -7.363 -4.209 24.300 1.00 47.03 334 GLU A O 1
ATOM 2731 N N . ASN A 1 335 ? -9.038 -5.240 25.375 1.00 47.34 335 ASN A N 1
ATOM 2732 C CA . ASN A 1 335 ? -9.443 -6.092 24.245 1.00 47.34 335 ASN A CA 1
ATOM 2733 C C . ASN A 1 335 ? -10.869 -5.882 23.701 1.00 47.34 335 ASN A C 1
ATOM 2735 O O . ASN A 1 335 ? -11.273 -6.616 22.799 1.00 47.34 335 ASN A O 1
ATOM 2739 N N . SER A 1 336 ? -11.658 -4.918 24.194 1.00 52.12 336 SER A N 1
ATOM 2740 C CA . SER A 1 336 ? -13.033 -4.729 23.699 1.00 52.12 336 SER A CA 1
ATOM 2741 C C . SER A 1 336 ? -13.401 -3.270 23.433 1.00 52.12 336 SER A C 1
ATOM 2743 O O . SER A 1 336 ? -13.074 -2.372 24.206 1.00 52.12 336 SER A O 1
ATOM 2745 N N . ASN A 1 337 ? -14.103 -3.054 22.312 1.00 58.97 337 ASN A N 1
ATOM 2746 C CA . ASN A 1 337 ? -14.614 -1.765 21.840 1.00 58.97 337 ASN A CA 1
ATOM 2747 C C . ASN A 1 337 ? -15.187 -0.932 22.996 1.00 58.97 337 ASN A C 1
ATOM 2749 O O . ASN A 1 337 ? -16.230 -1.264 23.570 1.00 58.97 337 ASN A O 1
ATOM 2753 N N . PHE A 1 338 ? -14.501 0.158 23.333 1.00 62.97 338 PHE A N 1
ATOM 2754 C CA . PHE A 1 338 ? -14.990 1.139 24.288 1.00 62.97 338 PHE A CA 1
ATOM 2755 C C . PHE A 1 338 ? -16.227 1.824 23.684 1.00 62.97 338 PHE A C 1
ATOM 2757 O O . PHE A 1 338 ? -16.139 2.440 22.626 1.00 62.97 338 PHE A O 1
ATOM 2764 N N . LYS A 1 339 ? -17.395 1.659 24.311 1.00 68.44 339 LYS A N 1
ATOM 2765 C CA . LYS A 1 339 ? -18.689 2.191 23.845 1.00 68.44 339 LYS A CA 1
ATOM 2766 C C . LYS A 1 339 ? -19.134 3.348 24.741 1.00 68.44 339 LYS A C 1
ATOM 2768 O O . LYS A 1 339 ? -18.705 3.415 25.890 1.00 68.44 339 LYS A O 1
ATOM 2773 N N . GLU A 1 340 ? -20.025 4.215 24.258 1.00 66.38 340 GLU A N 1
ATOM 2774 C CA . GLU A 1 340 ? -20.579 5.343 25.038 1.00 66.38 340 GLU A CA 1
ATOM 2775 C C . GLU A 1 340 ? -21.192 4.909 26.381 1.00 66.38 340 GLU A C 1
ATOM 2777 O O . GLU A 1 340 ? -21.013 5.564 27.399 1.00 66.38 340 GLU A O 1
ATOM 2782 N N . GLU A 1 341 ? -21.828 3.745 26.434 1.00 73.12 341 GLU A N 1
ATOM 2783 C CA . GLU A 1 341 ? -22.360 3.151 27.672 1.00 73.12 341 GLU A CA 1
ATOM 2784 C C . GLU A 1 341 ? -21.265 2.923 28.748 1.00 73.12 341 GLU A C 1
ATOM 2786 O O . GLU A 1 341 ? -21.542 3.017 29.945 1.00 73.12 341 GLU A O 1
ATOM 2791 N N . SER A 1 342 ? -20.000 2.713 28.350 1.00 75.12 342 SER A N 1
ATOM 2792 C CA . SER A 1 342 ? -18.858 2.609 29.272 1.00 75.12 342 SER A CA 1
ATOM 2793 C C . SER A 1 342 ? -18.471 3.971 29.858 1.00 75.12 342 SER A C 1
ATOM 2795 O O . SER A 1 342 ? -18.017 4.028 31.000 1.00 75.12 342 SER A O 1
ATOM 2797 N N . LEU A 1 343 ? -18.676 5.069 29.114 1.00 75.25 343 LEU A N 1
ATOM 2798 C CA . LEU A 1 343 ? -18.484 6.432 29.621 1.00 75.25 343 LEU A CA 1
ATOM 2799 C C . LEU A 1 343 ? -19.458 6.709 30.764 1.00 75.25 343 LEU A C 1
ATOM 2801 O O . LEU A 1 343 ? -19.063 7.300 31.759 1.00 75.25 343 LEU A O 1
ATOM 2805 N N . GLU A 1 344 ? -20.706 6.265 30.654 1.00 80.56 344 GLU A N 1
ATOM 2806 C CA . GLU A 1 344 ? -21.700 6.462 31.707 1.00 80.56 344 GLU A CA 1
ATOM 2807 C C . GLU A 1 344 ? -21.341 5.728 33.006 1.00 80.56 344 GLU A C 1
ATOM 2809 O O . GLU A 1 344 ? -21.468 6.301 34.087 1.00 80.56 344 GLU A O 1
ATOM 2814 N N . ILE A 1 345 ? -20.815 4.502 32.916 1.00 77.88 345 ILE A N 1
ATOM 2815 C CA . ILE A 1 345 ? -20.305 3.787 34.095 1.00 77.88 345 ILE A CA 1
ATOM 2816 C C . ILE A 1 345 ? -19.136 4.561 34.717 1.00 77.88 345 ILE A C 1
ATOM 2818 O O . ILE A 1 345 ? -19.102 4.743 35.930 1.00 77.88 345 ILE A O 1
ATOM 2822 N N . ILE A 1 346 ? -18.210 5.075 33.899 1.00 76.62 346 ILE A N 1
ATOM 2823 C CA . ILE A 1 346 ? -17.098 5.905 34.385 1.00 76.62 346 ILE A CA 1
ATOM 2824 C C . ILE A 1 346 ? -17.608 7.192 35.045 1.00 76.62 346 ILE A C 1
ATOM 2826 O O . ILE A 1 346 ? -17.123 7.541 36.118 1.00 76.62 346 ILE A O 1
ATOM 2830 N N . LYS A 1 347 ? -18.600 7.874 34.457 1.00 81.06 347 LYS A N 1
ATOM 2831 C CA . LYS A 1 347 ? -19.229 9.063 35.052 1.00 81.06 347 LYS A CA 1
ATOM 2832 C C . LYS A 1 347 ? -19.798 8.741 36.429 1.00 81.06 347 LYS A C 1
ATOM 2834 O O . LYS A 1 347 ? -19.435 9.416 37.385 1.00 81.06 347 LYS A O 1
ATOM 2839 N N . LEU A 1 348 ? -20.579 7.665 36.540 1.00 79.12 348 LEU A N 1
ATOM 2840 C CA . LEU A 1 348 ? -21.163 7.210 37.804 1.00 79.12 348 LEU A CA 1
ATOM 2841 C C . LEU A 1 348 ? -20.101 6.829 38.842 1.00 79.12 348 LEU A C 1
ATOM 2843 O O . LEU A 1 348 ? -20.273 7.123 40.020 1.00 79.12 348 LEU A O 1
ATOM 2847 N N . VAL A 1 349 ? -19.000 6.193 38.435 1.00 77.94 349 VAL A N 1
ATOM 2848 C CA . VAL A 1 349 ? -17.885 5.898 39.349 1.00 77.94 349 VAL A CA 1
ATOM 2849 C C . VAL A 1 349 ? -17.253 7.198 39.850 1.00 77.94 349 VAL A C 1
ATOM 2851 O O . VAL A 1 349 ? -17.067 7.357 41.052 1.00 77.94 349 VAL A O 1
ATOM 2854 N N . LEU A 1 350 ? -16.961 8.140 38.951 1.00 73.44 350 LEU A N 1
ATOM 2855 C CA . LEU A 1 350 ? -16.274 9.394 39.271 1.00 73.44 350 LEU A CA 1
ATOM 2856 C C . LEU A 1 350 ? -17.127 10.363 40.101 1.00 73.44 350 LEU A C 1
ATOM 2858 O O . LEU A 1 350 ? -16.597 10.978 41.017 1.00 73.44 350 LEU A O 1
ATOM 2862 N N . GLU A 1 351 ? -18.431 10.485 39.825 1.00 76.44 351 GLU A N 1
ATOM 2863 C CA . GLU A 1 351 ? -19.359 11.353 40.580 1.00 76.44 351 GLU A CA 1
ATOM 2864 C C . GLU A 1 351 ? -19.456 10.977 42.062 1.00 76.44 351 GLU A C 1
ATOM 2866 O O . GLU A 1 351 ? -19.833 11.805 42.887 1.00 76.44 351 GLU A O 1
ATOM 2871 N N . ASN A 1 352 ? -19.114 9.732 42.396 1.00 70.50 352 ASN A N 1
ATOM 2872 C CA . ASN A 1 352 ? -19.288 9.169 43.730 1.00 70.50 352 ASN A CA 1
ATOM 2873 C C . ASN A 1 352 ? -17.963 8.846 44.433 1.00 70.50 352 ASN A C 1
ATOM 2875 O O . ASN A 1 352 ? -17.970 8.382 45.576 1.00 70.50 352 ASN A O 1
ATOM 2879 N N . LEU A 1 353 ? -16.820 9.134 43.799 1.00 68.00 353 LEU A N 1
ATOM 2880 C CA . LEU A 1 353 ? -15.551 9.231 44.513 1.00 68.00 353 LEU A CA 1
ATOM 2881 C C . LEU A 1 353 ? -15.621 10.463 45.424 1.00 68.00 353 LEU A C 1
ATOM 2883 O O . LEU A 1 353 ? -15.781 11.590 44.964 1.00 68.00 353 LEU A O 1
ATOM 2887 N N . SER A 1 354 ? -15.568 10.238 46.739 1.00 55.19 354 SER A N 1
ATOM 2888 C CA . SER A 1 354 ? -15.705 11.303 47.736 1.00 55.19 354 SER A CA 1
ATOM 2889 C C . SER A 1 354 ? -14.639 12.393 47.528 1.00 55.19 354 SER A C 1
ATOM 2891 O O . SER A 1 354 ? -13.452 12.066 47.536 1.00 55.19 354 SER A O 1
ATOM 2893 N N . PRO A 1 355 ? -15.009 13.688 47.452 1.00 53.53 355 PRO A N 1
ATOM 2894 C CA . PRO A 1 355 ? -14.077 14.802 47.222 1.00 53.53 355 PRO A CA 1
ATOM 2895 C C . PRO A 1 355 ? -13.098 15.057 48.385 1.00 53.53 355 PRO A C 1
ATOM 2897 O O . PRO A 1 355 ? -12.330 16.011 48.359 1.00 53.53 355 PRO A O 1
ATOM 2900 N N . ARG A 1 356 ? -13.144 14.246 49.450 1.00 48.94 356 ARG A N 1
ATOM 2901 C CA . ARG A 1 356 ? -12.388 14.460 50.694 1.00 48.94 356 ARG A CA 1
ATOM 2902 C C . ARG A 1 356 ? -10.976 13.889 50.698 1.00 48.94 356 ARG A C 1
ATOM 2904 O O . ARG A 1 356 ? -10.294 14.044 51.709 1.00 48.94 356 ARG A O 1
ATOM 2911 N N . VAL A 1 357 ? -10.537 13.222 49.637 1.00 44.88 357 VAL A N 1
ATOM 2912 C CA . VAL A 1 357 ? -9.205 12.621 49.630 1.00 44.88 357 VAL A CA 1
ATOM 2913 C C . VAL A 1 357 ? -8.279 13.455 48.766 1.00 44.88 357 VAL A C 1
ATOM 2915 O O . VAL A 1 357 ? -8.445 13.582 47.559 1.00 44.88 357 VAL A O 1
ATOM 2918 N N . SER A 1 358 ? -7.288 14.041 49.430 1.00 44.84 358 SER A N 1
ATOM 2919 C CA . SER A 1 358 ? -6.162 14.763 48.852 1.00 44.84 358 SER A CA 1
ATOM 2920 C C . SER A 1 358 ? -5.212 13.801 48.129 1.00 44.84 358 SER A C 1
ATOM 2922 O O . SER A 1 358 ? -4.031 13.710 48.477 1.00 44.84 358 SER A O 1
ATOM 2924 N N . THR A 1 359 ? -5.715 13.004 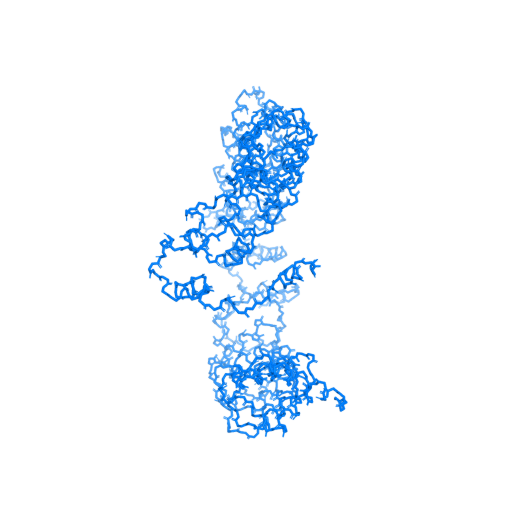47.187 1.00 46.69 359 THR A N 1
ATOM 2925 C CA . THR A 1 359 ? -4.842 12.177 46.357 1.00 46.69 359 THR A CA 1
ATOM 2926 C C . THR A 1 359 ? -3.930 13.096 45.553 1.00 46.69 359 THR A C 1
ATOM 2928 O O . THR A 1 359 ? -4.409 14.079 44.977 1.00 46.69 359 THR A O 1
ATOM 2931 N N . PRO A 1 360 ? -2.621 12.818 45.497 1.00 50.41 360 PRO A N 1
ATOM 2932 C CA . PRO A 1 360 ? -1.706 13.621 44.710 1.00 50.41 360 PRO A CA 1
ATOM 2933 C C . PRO A 1 360 ? -2.143 13.572 43.242 1.00 50.41 360 PRO A C 1
ATOM 2935 O O . PRO A 1 360 ? -2.293 12.498 42.665 1.00 50.41 360 PRO A O 1
ATOM 2938 N N . PHE A 1 361 ? -2.313 14.746 42.628 1.00 54.62 361 PHE A N 1
ATOM 2939 C CA . PHE A 1 361 ? -2.706 14.959 41.225 1.00 54.62 361 PHE A CA 1
ATOM 2940 C C . PHE A 1 361 ? -1.972 14.072 40.190 1.00 54.62 361 PHE A C 1
ATOM 2942 O O . PHE A 1 361 ? -2.453 13.909 39.068 1.00 54.62 361 PHE A O 1
ATOM 2949 N N . GLY A 1 362 ? -0.832 13.470 40.553 1.00 59.72 362 GLY A N 1
ATOM 2950 C CA . GLY A 1 362 ? -0.105 12.496 39.739 1.00 59.72 362 GLY A CA 1
ATOM 2951 C C . GLY A 1 362 ? -0.929 11.269 39.322 1.00 59.72 362 GLY A C 1
ATOM 2952 O O . GLY A 1 362 ? -0.786 10.815 38.185 1.00 59.72 362 GLY A O 1
ATOM 2953 N N . ASP A 1 363 ? -1.844 10.779 40.165 1.00 67.31 363 ASP A N 1
ATOM 2954 C CA . ASP A 1 363 ? -2.647 9.585 39.852 1.00 67.31 363 ASP A CA 1
ATOM 2955 C C . ASP A 1 363 ? -3.726 9.864 38.793 1.00 67.31 363 ASP A C 1
ATOM 2957 O O . ASP A 1 363 ? -3.970 9.044 37.903 1.00 67.31 363 ASP A O 1
ATOM 2961 N N . PHE A 1 364 ? -4.306 11.068 38.810 1.00 68.56 364 PHE A N 1
ATOM 2962 C CA . PHE A 1 364 ? -5.296 11.502 37.822 1.00 68.56 364 PHE A CA 1
ATOM 2963 C C . PHE A 1 364 ? -4.688 11.633 36.419 1.00 68.56 364 PHE A C 1
ATOM 2965 O O . PHE A 1 364 ? -5.241 11.154 35.427 1.00 68.56 364 PHE A O 1
ATOM 2972 N N . TYR A 1 365 ? -3.509 12.246 36.316 1.00 69.00 365 TYR A N 1
ATOM 2973 C CA . TYR A 1 365 ? -2.828 12.370 35.032 1.00 69.00 365 TYR A CA 1
ATOM 2974 C C . TYR A 1 365 ? -2.268 11.043 34.529 1.00 69.00 365 TYR A C 1
ATOM 2976 O O . TYR A 1 365 ? -2.301 10.797 33.324 1.00 69.00 365 TYR A O 1
ATOM 2984 N N . SER A 1 366 ? -1.815 10.167 35.431 1.00 74.00 366 SER A N 1
ATOM 2985 C CA . SER A 1 366 ? -1.462 8.783 35.100 1.00 74.00 366 SER A CA 1
ATOM 2986 C C . SER A 1 366 ? -2.653 8.046 34.477 1.00 74.00 366 SER A C 1
ATOM 2988 O O . SER A 1 366 ? -2.499 7.398 33.439 1.00 74.00 366 SER A O 1
ATOM 2990 N N . LEU A 1 367 ? -3.861 8.226 35.027 1.00 72.12 367 LEU A N 1
ATOM 2991 C CA . LEU A 1 367 ? -5.091 7.673 34.460 1.00 72.12 367 LEU A CA 1
ATOM 2992 C C . LEU A 1 367 ? -5.390 8.232 33.066 1.00 72.12 367 LEU A C 1
ATOM 2994 O O . LEU A 1 367 ? -5.630 7.457 32.141 1.00 72.12 367 LEU A O 1
ATOM 2998 N N . MET A 1 368 ? -5.342 9.557 32.890 1.00 71.56 368 MET A N 1
ATOM 2999 C CA . MET A 1 368 ? -5.555 10.177 31.577 1.00 71.56 368 MET A CA 1
ATOM 3000 C C . MET A 1 368 ? -4.533 9.654 30.559 1.00 71.56 368 MET A C 1
ATOM 3002 O O . MET A 1 368 ? -4.904 9.249 29.463 1.00 71.56 368 MET A O 1
ATOM 3006 N N . ILE A 1 369 ? -3.255 9.566 30.937 1.00 72.88 369 ILE A N 1
ATOM 3007 C CA . ILE A 1 369 ? -2.171 9.025 30.106 1.00 72.88 369 ILE A CA 1
ATOM 3008 C C . ILE A 1 369 ? -2.455 7.576 29.692 1.00 72.88 369 ILE A C 1
ATOM 3010 O O . ILE A 1 369 ? -2.310 7.234 28.515 1.00 72.88 369 ILE A O 1
ATOM 3014 N N . LYS A 1 370 ? -2.881 6.725 30.632 1.00 76.38 370 LYS A N 1
ATOM 3015 C CA . LYS A 1 370 ? -3.256 5.328 30.364 1.00 76.38 370 LYS A CA 1
ATOM 3016 C C . LYS A 1 370 ? -4.465 5.233 29.429 1.00 76.38 370 LYS A C 1
ATOM 3018 O O . LYS A 1 370 ? -4.445 4.435 28.492 1.00 76.38 370 LYS A O 1
ATOM 3023 N N . LEU A 1 371 ? -5.474 6.084 29.626 1.00 70.31 371 LEU A N 1
ATOM 3024 C CA . LEU A 1 371 ? -6.662 6.158 28.773 1.00 70.31 371 LEU A CA 1
ATOM 3025 C C . LEU A 1 371 ? -6.322 6.605 27.344 1.00 70.31 371 LEU A C 1
ATOM 3027 O O . LEU A 1 371 ? -6.768 5.970 26.388 1.00 70.31 371 LEU A O 1
ATOM 3031 N N . VAL A 1 372 ? -5.483 7.634 27.172 1.00 68.81 372 VAL A N 1
ATOM 3032 C CA . VAL A 1 372 ? -5.049 8.088 25.837 1.00 68.81 372 VAL A CA 1
ATOM 3033 C C . VAL A 1 372 ? -4.225 7.011 25.133 1.00 68.81 372 VAL A C 1
ATOM 3035 O O . VAL A 1 372 ? -4.488 6.721 23.966 1.00 68.81 372 VAL A O 1
ATOM 3038 N N . LYS A 1 373 ? -3.287 6.351 25.837 1.00 74.69 373 LYS A N 1
ATOM 3039 C CA . LYS A 1 373 ? -2.471 5.252 25.276 1.00 74.69 373 LYS A CA 1
ATOM 3040 C C . LYS A 1 373 ? -3.322 4.134 24.668 1.00 74.69 373 LYS A C 1
ATOM 3042 O O . LYS A 1 373 ? -2.877 3.469 23.738 1.00 74.69 373 LYS A O 1
ATOM 3047 N N . ARG A 1 374 ? -4.542 3.942 25.170 1.00 72.12 374 ARG A N 1
ATOM 3048 C CA . ARG A 1 374 ? -5.444 2.848 24.797 1.00 72.12 374 ARG A CA 1
ATOM 3049 C C . ARG A 1 374 ? -6.577 3.264 23.860 1.00 72.12 374 ARG A C 1
ATOM 3051 O O . ARG A 1 374 ? -7.627 2.632 23.859 1.00 72.12 374 ARG A O 1
ATOM 3058 N N . LYS A 1 375 ? -6.369 4.308 23.046 1.00 65.50 375 LYS A N 1
ATOM 3059 C CA . LYS A 1 375 ? -7.381 4.840 22.109 1.00 65.50 375 LYS A CA 1
ATOM 3060 C C . LYS A 1 375 ? -8.668 5.297 22.817 1.00 65.50 375 LYS A C 1
ATOM 3062 O O . LYS A 1 375 ? -9.762 5.117 22.288 1.00 65.50 375 LYS A O 1
ATOM 3067 N N . GLY A 1 376 ? -8.546 5.869 24.017 1.00 62.75 376 GLY A N 1
ATOM 3068 C CA . GLY A 1 376 ? -9.686 6.380 24.778 1.00 62.75 376 GLY A CA 1
ATOM 3069 C C . GLY A 1 376 ? -10.545 7.375 23.984 1.00 62.75 376 GLY A C 1
ATOM 3070 O O . GLY A 1 376 ? -10.046 8.102 23.124 1.00 62.75 376 GLY A O 1
ATOM 3071 N N . SER A 1 377 ? -11.847 7.398 24.274 1.00 69.31 377 SER A N 1
ATOM 3072 C CA . SER A 1 377 ? -12.792 8.356 23.683 1.00 69.31 377 SER A CA 1
ATOM 3073 C C . SER A 1 377 ? -12.474 9.778 24.154 1.00 69.31 377 SER A C 1
ATOM 3075 O O . SER A 1 377 ? -12.271 9.998 25.352 1.00 69.31 377 SER A O 1
ATOM 3077 N N . GLY A 1 378 ? -12.478 10.751 23.233 1.00 71.56 378 GLY A N 1
ATOM 3078 C CA . GLY A 1 378 ? -12.297 12.168 23.574 1.00 71.56 378 GLY A CA 1
ATOM 3079 C C . GLY A 1 378 ? -13.300 12.655 24.626 1.00 71.56 378 GLY A C 1
ATOM 3080 O O . GLY A 1 378 ? -12.935 13.428 25.505 1.00 71.56 378 GLY A O 1
ATOM 3081 N N . GLN A 1 379 ? -14.516 12.097 24.631 1.00 75.81 379 GLN A N 1
ATOM 3082 C CA . GLN A 1 379 ? -15.562 12.416 25.610 1.00 75.81 379 GLN A CA 1
ATOM 3083 C C . GLN A 1 379 ? -15.180 12.023 27.050 1.00 75.81 379 GLN A C 1
ATOM 3085 O O . GLN A 1 379 ? -15.593 12.683 28.002 1.00 75.81 379 GLN A O 1
ATOM 3090 N N . VAL A 1 380 ? -14.402 10.945 27.235 1.00 76.06 380 VAL A N 1
ATOM 3091 C CA . VAL A 1 380 ? -13.939 10.523 28.572 1.00 76.06 380 VAL A CA 1
ATOM 3092 C C . VAL A 1 380 ? -12.938 11.536 29.113 1.00 76.06 380 VAL A C 1
ATOM 3094 O O . VAL A 1 380 ? -13.022 11.911 30.279 1.00 76.06 380 VAL A O 1
ATOM 3097 N N . LEU A 1 381 ? -12.017 12.004 28.268 1.00 75.56 381 LEU A N 1
ATOM 3098 C CA . LEU A 1 381 ? -11.037 13.016 28.660 1.00 75.56 381 LEU A CA 1
ATOM 3099 C C . LEU A 1 381 ? -11.693 14.363 28.928 1.00 75.56 381 LEU A C 1
ATOM 3101 O O . LEU A 1 381 ? -11.353 15.006 29.915 1.00 75.56 381 LEU A O 1
ATOM 3105 N N . GLU A 1 382 ? -12.657 14.755 28.095 1.00 78.31 382 GLU A N 1
ATOM 3106 C CA . GLU A 1 382 ? -13.426 15.977 28.301 1.00 78.31 382 GLU A CA 1
ATOM 3107 C C . GLU A 1 382 ? -14.152 15.947 29.646 1.00 78.31 382 GLU A C 1
ATOM 3109 O O . GLU A 1 382 ? -14.025 16.879 30.440 1.00 78.31 382 GLU A O 1
ATOM 3114 N N . TYR A 1 383 ? -14.836 14.843 29.953 1.00 79.44 383 TYR A N 1
ATOM 3115 C CA . TYR A 1 383 ? -15.508 14.674 31.235 1.00 79.44 383 TYR A CA 1
ATOM 3116 C C . TYR A 1 383 ? -14.531 14.709 32.418 1.00 79.44 383 TYR A C 1
ATOM 3118 O O . TYR A 1 383 ? -14.755 15.437 33.385 1.00 79.44 383 TYR A O 1
ATOM 3126 N N . LEU A 1 384 ? -13.434 13.950 32.340 1.00 76.94 384 LEU A N 1
ATOM 3127 C CA . LEU A 1 384 ? -12.397 13.931 33.374 1.00 76.94 384 LEU A CA 1
ATOM 3128 C C . LEU A 1 384 ? -11.852 15.340 33.626 1.00 76.94 384 LEU A C 1
ATOM 3130 O O . LEU A 1 384 ? -11.733 15.774 34.771 1.00 76.94 384 LEU A O 1
ATOM 3134 N N . TYR A 1 385 ? -11.571 16.085 32.563 1.00 78.31 385 TYR A N 1
ATOM 3135 C CA . TYR A 1 385 ? -11.059 17.440 32.668 1.00 78.31 385 TYR A CA 1
ATOM 3136 C C . TYR A 1 385 ? -12.075 18.430 33.249 1.00 78.31 385 TYR A C 1
ATOM 3138 O O . TYR A 1 385 ? -11.705 19.245 34.091 1.00 78.31 385 TYR A O 1
ATOM 3146 N N . GLN A 1 386 ? -13.357 18.332 32.879 1.00 81.69 386 GLN A N 1
ATOM 3147 C CA . GLN A 1 386 ? -14.421 19.132 33.499 1.00 81.69 386 GLN A CA 1
ATOM 3148 C C . GLN A 1 386 ? -14.515 18.872 35.010 1.00 81.69 386 GLN A C 1
ATOM 3150 O O . GLN A 1 386 ? -14.694 19.812 35.785 1.00 81.69 386 GLN A O 1
ATOM 3155 N N . GLN A 1 387 ? -14.362 17.617 35.447 1.00 79.69 387 GLN A N 1
ATOM 3156 C CA . GLN A 1 387 ? -14.334 17.284 36.876 1.00 79.69 387 GLN A CA 1
ATOM 3157 C C . GLN A 1 387 ? -13.106 17.879 37.575 1.00 79.69 387 GLN A C 1
ATOM 3159 O O . GLN A 1 387 ? -13.235 18.453 38.656 1.00 79.69 387 GLN A O 1
ATOM 3164 N N . LYS A 1 388 ? -11.939 17.847 36.923 1.00 77.50 388 LYS A N 1
ATOM 3165 C CA . LYS A 1 388 ? -10.729 18.504 37.430 1.00 77.50 388 LYS A CA 1
ATOM 3166 C C . LYS A 1 388 ? -10.909 20.015 37.583 1.00 77.50 388 LYS A C 1
ATOM 3168 O O . LYS A 1 388 ? -10.571 20.548 38.632 1.00 77.50 388 LYS A O 1
ATOM 3173 N N . GLN A 1 389 ? -11.478 20.699 36.588 1.00 76.75 389 GLN A N 1
ATOM 3174 C CA . GLN A 1 389 ? -11.730 22.142 36.680 1.00 76.75 389 GLN A CA 1
ATOM 3175 C C . GLN A 1 389 ? -12.644 22.493 37.860 1.00 76.75 389 GLN A C 1
ATOM 3177 O O . GLN A 1 389 ? -12.370 23.451 38.579 1.00 76.75 389 GLN A O 1
ATOM 3182 N N . LYS A 1 390 ? -13.701 21.703 38.098 1.00 79.31 390 LYS A N 1
ATOM 3183 C CA . LYS A 1 390 ? -14.580 21.886 39.265 1.00 79.31 390 LYS A CA 1
ATOM 3184 C C . LYS A 1 390 ? -13.818 21.729 40.581 1.00 79.31 390 LYS A C 1
ATOM 3186 O O . LYS A 1 390 ? -14.042 22.503 41.507 1.00 79.31 390 LYS A O 1
ATOM 3191 N N . GLN A 1 391 ? -12.909 20.759 40.660 1.00 73.69 391 GLN A N 1
ATOM 3192 C CA . GLN A 1 391 ? -12.079 20.548 41.844 1.00 73.69 391 GLN A CA 1
ATOM 3193 C C . GLN A 1 391 ? -11.058 21.680 42.050 1.00 73.69 391 GLN A C 1
ATOM 3195 O O . GLN A 1 391 ? -10.939 22.199 43.154 1.00 73.69 391 GLN A O 1
ATOM 3200 N N . GLU A 1 392 ? -10.370 22.131 40.998 1.00 74.94 392 GLU A N 1
ATOM 3201 C CA . GLU A 1 392 ? -9.410 23.245 41.079 1.00 74.94 392 GLU A CA 1
ATOM 3202 C C . GLU A 1 392 ? -10.090 24.568 41.473 1.00 74.94 392 GLU A C 1
ATOM 3204 O O . GLU A 1 392 ? -9.523 25.345 42.243 1.00 74.94 392 GLU A O 1
ATOM 3209 N N . GLN A 1 393 ? -11.327 24.798 41.011 1.00 75.06 393 GLN A N 1
ATOM 3210 C CA . GLN A 1 393 ? -12.162 25.924 41.447 1.00 75.06 393 GLN A CA 1
ATOM 3211 C C . GLN A 1 393 ? -12.527 25.842 42.934 1.00 75.06 393 GLN A C 1
ATOM 3213 O O . GLN A 1 393 ? -12.560 26.867 43.608 1.00 75.06 393 GLN A O 1
ATOM 3218 N N . LEU A 1 394 ? -12.778 24.639 43.461 1.00 65.38 394 LEU A N 1
ATOM 3219 C CA . LEU A 1 394 ? -13.035 24.429 44.890 1.00 65.38 394 LEU A CA 1
ATOM 3220 C C . LEU A 1 394 ? -11.773 24.636 45.742 1.00 65.38 394 LEU A C 1
ATOM 3222 O O . LEU A 1 394 ? -11.871 25.089 46.881 1.00 65.38 394 LEU A O 1
ATOM 3226 N N . GLU A 1 395 ? -10.595 24.318 45.203 1.00 69.31 395 GLU A N 1
ATOM 3227 C CA . GLU A 1 395 ? -9.323 24.359 45.934 1.00 69.31 395 GLU A CA 1
ATOM 3228 C C . GLU A 1 395 ? -8.551 25.688 45.796 1.00 69.31 395 GLU A C 1
ATOM 3230 O O . GLU A 1 395 ? -7.549 25.873 46.489 1.00 69.31 395 GLU A O 1
ATOM 3235 N N . ASN A 1 396 ? -9.000 26.630 44.950 1.00 66.31 396 ASN A N 1
ATOM 3236 C CA . ASN A 1 396 ? -8.333 27.918 44.674 1.00 66.31 396 ASN A CA 1
ATOM 3237 C C . ASN A 1 396 ? -6.841 27.786 44.287 1.00 66.31 396 ASN A C 1
ATOM 3239 O O . ASN A 1 396 ? -6.028 28.669 44.574 1.00 66.31 396 ASN A O 1
ATOM 3243 N N . LYS A 1 397 ? -6.457 26.689 43.624 1.00 61.22 397 LYS A N 1
ATOM 3244 C CA . LYS A 1 397 ? -5.079 26.437 43.175 1.00 61.22 397 LYS A CA 1
ATOM 3245 C C . LYS A 1 397 ? -5.021 26.359 41.653 1.00 61.22 397 LYS A C 1
ATOM 3247 O O . LYS A 1 397 ? -5.344 25.339 41.059 1.00 61.22 397 LYS A O 1
ATOM 3252 N N . LEU A 1 398 ? -4.569 27.440 41.023 1.00 47.97 398 LEU A N 1
ATOM 3253 C CA . LEU A 1 398 ? -4.143 27.436 39.623 1.00 47.97 398 LEU A CA 1
ATOM 3254 C C . LEU A 1 398 ? -2.672 27.024 39.579 1.00 47.97 398 LEU A C 1
ATOM 3256 O O . LEU A 1 398 ? -1.784 27.865 39.705 1.00 47.97 398 LEU A O 1
ATOM 3260 N N . ASP A 1 399 ? -2.413 25.721 39.472 1.00 57.50 399 ASP A N 1
ATOM 3261 C CA . ASP A 1 399 ? -1.042 25.219 39.456 1.00 57.50 399 ASP A CA 1
ATOM 3262 C C . ASP A 1 399 ? -0.434 25.233 38.040 1.00 57.50 399 ASP A C 1
ATOM 3264 O O . ASP A 1 399 ? -1.022 24.787 37.049 1.00 57.50 399 ASP A O 1
ATOM 3268 N N . THR A 1 400 ? 0.802 25.719 37.966 1.00 52.56 400 THR A N 1
ATOM 3269 C CA . THR A 1 400 ? 1.647 25.788 36.761 1.00 52.56 400 THR A CA 1
ATOM 3270 C C . THR A 1 400 ? 2.107 24.406 36.269 1.00 52.56 400 THR A C 1
ATOM 3272 O O . THR A 1 400 ? 2.561 24.268 35.130 1.00 52.56 400 THR A O 1
ATOM 3275 N N . GLY A 1 401 ? 1.912 23.352 37.075 1.00 59.25 401 GLY A N 1
ATOM 3276 C CA . GLY A 1 401 ? 2.184 21.952 36.720 1.00 59.25 401 GLY A CA 1
ATOM 3277 C C . GLY A 1 401 ? 1.347 21.387 35.559 1.00 59.25 401 GLY A C 1
ATOM 3278 O O . GLY A 1 401 ? 1.696 20.338 35.013 1.00 59.25 401 GLY A O 1
ATOM 3279 N N . ASN A 1 402 ? 0.288 22.084 35.122 1.00 65.38 402 ASN A N 1
ATOM 3280 C CA . ASN A 1 402 ? -0.569 21.665 34.003 1.00 65.38 402 ASN A CA 1
ATOM 3281 C C . ASN A 1 402 ? 0.204 21.459 32.683 1.00 65.38 402 ASN A C 1
ATOM 3283 O O . ASN A 1 402 ? -0.133 20.561 31.909 1.00 65.38 402 ASN A O 1
ATOM 3287 N N . ASN A 1 403 ? 1.290 22.200 32.443 1.00 70.19 403 ASN A N 1
ATOM 3288 C CA . ASN A 1 403 ? 2.030 22.106 31.180 1.00 70.19 403 ASN A CA 1
ATOM 3289 C C . ASN A 1 403 ? 2.805 20.790 30.999 1.00 70.19 403 ASN A C 1
ATOM 3291 O O . ASN A 1 403 ? 2.933 20.309 29.874 1.00 70.19 403 ASN A O 1
ATOM 3295 N N . ILE A 1 404 ? 3.311 20.166 32.069 1.00 77.88 404 ILE A N 1
ATOM 3296 C CA . ILE A 1 404 ? 4.092 18.917 31.950 1.00 77.88 404 ILE A CA 1
ATOM 3297 C C . ILE A 1 404 ? 3.180 17.756 31.540 1.00 77.88 404 ILE A C 1
ATOM 3299 O O . ILE A 1 404 ? 3.514 16.968 30.652 1.00 77.88 404 ILE A O 1
ATOM 3303 N N . TYR A 1 405 ? 1.999 17.676 32.148 1.00 73.69 405 TYR A N 1
ATOM 3304 C CA . TYR A 1 405 ? 1.054 16.601 31.874 1.00 73.69 405 TYR A CA 1
ATOM 3305 C C . TYR A 1 405 ? 0.343 16.764 30.538 1.00 73.69 405 TYR A C 1
ATOM 3307 O O . TYR A 1 405 ? 0.186 15.776 29.821 1.00 73.69 405 TYR A O 1
ATOM 3315 N N . MET A 1 406 ? -0.019 17.993 30.159 1.00 76.62 406 MET A N 1
ATOM 3316 C CA . MET A 1 406 ? -0.588 18.241 28.834 1.00 76.62 406 MET A CA 1
ATOM 3317 C C . MET A 1 406 ? 0.427 17.918 27.735 1.00 76.62 406 MET A C 1
ATOM 3319 O O . MET A 1 406 ? 0.054 17.279 26.760 1.00 76.62 406 MET A O 1
ATOM 3323 N N . ASN A 1 407 ? 1.721 18.197 27.938 1.00 79.31 407 ASN A N 1
ATOM 3324 C CA . ASN A 1 407 ? 2.785 17.739 27.036 1.00 79.31 407 ASN A CA 1
ATOM 3325 C C . ASN A 1 407 ? 2.887 16.205 26.945 1.00 79.31 407 ASN A C 1
ATOM 3327 O O . ASN A 1 407 ? 3.090 15.656 25.861 1.00 79.31 407 ASN A O 1
ATOM 3331 N N . ALA A 1 408 ? 2.757 15.487 28.064 1.00 80.62 408 ALA A N 1
ATOM 3332 C CA . ALA A 1 408 ? 2.777 14.023 28.057 1.00 80.62 408 ALA A CA 1
ATOM 3333 C C . ALA A 1 408 ? 1.559 13.441 27.321 1.00 80.62 408 ALA A C 1
ATOM 3335 O O . ALA A 1 408 ? 1.713 12.563 26.470 1.00 80.62 408 ALA A O 1
ATOM 3336 N N . LEU A 1 409 ? 0.362 13.961 27.605 1.00 77.06 409 LEU A N 1
ATOM 3337 C CA . LEU A 1 409 ? -0.878 13.582 26.927 1.00 77.06 409 LEU A CA 1
ATOM 3338 C C . LEU A 1 409 ? -0.811 13.885 25.436 1.00 77.06 409 LEU A C 1
ATOM 3340 O O . LEU A 1 409 ? -1.201 13.043 24.634 1.00 77.06 409 LEU A O 1
ATOM 3344 N N . TYR A 1 410 ? -0.246 15.033 25.075 1.00 80.50 410 TYR A N 1
ATOM 3345 C CA . TYR A 1 410 ? -0.037 15.444 23.699 1.00 80.50 410 TYR A CA 1
ATOM 3346 C C . TYR A 1 410 ? 0.827 14.441 22.932 1.00 80.50 410 TYR A C 1
ATOM 3348 O O . TYR A 1 410 ? 0.411 13.909 21.903 1.00 80.50 410 TYR A O 1
ATOM 3356 N N . LYS A 1 411 ? 1.998 14.088 23.480 1.00 84.50 411 LYS A N 1
ATOM 3357 C CA . LYS A 1 411 ? 2.905 13.094 22.880 1.00 84.50 411 LYS A CA 1
ATOM 3358 C C . LYS A 1 411 ? 2.223 11.746 22.664 1.00 84.50 411 LYS A C 1
ATOM 3360 O O . LYS A 1 411 ? 2.445 11.093 21.648 1.00 84.50 411 LYS A O 1
ATOM 3365 N N . ILE A 1 412 ? 1.380 11.327 23.604 1.00 81.75 412 ILE A N 1
ATOM 3366 C CA . ILE A 1 412 ? 0.652 10.060 23.507 1.00 81.75 412 ILE A CA 1
ATOM 3367 C C . ILE A 1 412 ? -0.487 10.157 22.490 1.00 81.75 412 ILE A C 1
ATOM 3369 O O . ILE A 1 412 ? -0.651 9.242 21.686 1.00 81.75 412 ILE A O 1
ATOM 3373 N N . ALA A 1 413 ? -1.263 11.240 22.493 1.00 81.19 413 ALA A N 1
ATOM 3374 C CA . ALA A 1 413 ? -2.336 11.470 21.528 1.00 81.19 413 ALA A CA 1
ATOM 3375 C C . ALA A 1 413 ? -1.790 11.484 20.098 1.00 81.19 413 ALA A C 1
ATOM 3377 O O . ALA A 1 413 ? -2.374 10.878 19.201 1.00 81.19 413 ALA A O 1
ATOM 3378 N N . ASN A 1 414 ? -0.614 12.088 19.920 1.00 79.81 414 ASN A N 1
ATOM 3379 C CA . ASN A 1 414 ? 0.108 12.101 18.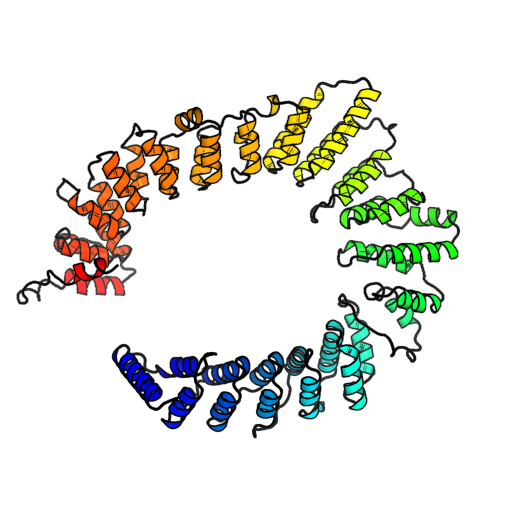658 1.00 79.81 414 ASN A CA 1
ATOM 3380 C C . ASN A 1 414 ? 0.582 10.695 18.256 1.00 79.81 414 ASN A C 1
ATOM 3382 O O . ASN A 1 414 ? 0.334 10.238 17.143 1.00 79.81 414 ASN A O 1
ATOM 3386 N N . ALA A 1 415 ? 1.189 9.957 19.192 1.00 83.44 415 ALA A N 1
ATOM 3387 C CA . ALA A 1 415 ? 1.668 8.596 18.949 1.00 83.44 415 ALA A CA 1
ATOM 3388 C C . ALA A 1 415 ? 0.541 7.579 18.685 1.00 83.44 415 ALA A C 1
ATOM 3390 O O . ALA A 1 415 ? 0.771 6.579 18.009 1.00 83.44 415 ALA A O 1
ATOM 3391 N N . THR A 1 416 ? -0.654 7.810 19.234 1.00 83.56 416 THR A N 1
ATOM 3392 C CA . THR A 1 416 ? -1.846 6.954 19.065 1.00 83.56 416 THR A CA 1
ATOM 3393 C C . THR A 1 416 ? -2.771 7.415 17.943 1.00 83.56 416 THR A C 1
ATOM 3395 O O . THR A 1 416 ? -3.710 6.700 17.593 1.00 83.56 416 THR A O 1
ATOM 3398 N N . CYS A 1 417 ? -2.499 8.592 17.380 1.00 86.69 417 CYS A N 1
ATOM 3399 C CA . CYS A 1 417 ? -3.232 9.212 16.285 1.00 86.69 417 CYS A CA 1
ATOM 3400 C C . CYS A 1 417 ? -4.728 9.374 16.576 1.00 86.69 417 CYS A C 1
ATOM 3402 O O . CYS A 1 417 ? -5.585 9.074 15.747 1.00 86.69 417 CYS A O 1
ATOM 3404 N N . ASN A 1 418 ? -5.062 9.824 17.781 1.00 87.00 418 ASN A N 1
ATOM 3405 C CA . ASN A 1 418 ? -6.450 10.018 18.175 1.00 87.00 418 ASN A CA 1
ATOM 3406 C C . ASN A 1 418 ? -6.870 11.483 17.973 1.00 87.00 418 ASN A C 1
ATOM 3408 O O . ASN A 1 418 ? -6.575 12.338 18.808 1.00 87.00 418 ASN A O 1
ATOM 3412 N N . LEU A 1 419 ? -7.569 11.762 16.864 1.00 90.12 419 LEU A N 1
ATOM 3413 C CA . LEU A 1 419 ? -8.003 13.114 16.488 1.00 90.12 419 LEU A CA 1
ATOM 3414 C C . LEU A 1 419 ? -8.848 13.789 17.576 1.00 90.12 419 LEU A C 1
ATOM 3416 O O . LEU A 1 419 ? -8.588 14.942 17.905 1.00 90.12 419 LEU A O 1
ATOM 3420 N N . GLN A 1 420 ? -9.820 13.082 18.160 1.00 87.75 420 GLN A N 1
ATOM 3421 C CA . GLN A 1 420 ? -10.712 13.661 19.173 1.00 87.75 420 GLN A CA 1
ATOM 3422 C C . GLN A 1 420 ? -9.935 14.096 20.416 1.00 87.75 420 GLN A C 1
ATOM 3424 O O . GLN A 1 420 ? -10.165 15.169 20.967 1.00 87.75 420 GLN A O 1
ATOM 3429 N N . VAL A 1 421 ? -8.979 13.269 20.841 1.00 85.44 421 VAL A N 1
ATOM 3430 C CA . VAL A 1 421 ? -8.118 13.595 21.977 1.00 85.44 421 VAL A CA 1
ATOM 3431 C C . VAL A 1 421 ? -7.208 14.773 21.647 1.00 85.44 421 VAL A C 1
ATOM 3433 O O . VAL A 1 421 ? -7.031 15.650 22.485 1.00 85.44 421 VAL A O 1
ATOM 3436 N N . MET A 1 422 ? -6.662 14.827 20.431 1.00 88.88 422 MET A N 1
ATOM 3437 C CA . MET A 1 422 ? -5.830 15.951 20.008 1.00 88.88 422 MET A CA 1
ATOM 3438 C C . MET A 1 422 ? -6.616 17.267 19.985 1.00 88.88 422 MET A C 1
ATOM 3440 O O . MET A 1 422 ? -6.149 18.271 20.519 1.00 88.88 422 MET A O 1
ATOM 3444 N N . GLN A 1 423 ? -7.826 17.248 19.415 1.00 89.88 423 GLN A N 1
ATOM 3445 C CA . GLN A 1 423 ? -8.744 18.390 19.395 1.00 89.88 423 GLN A CA 1
ATOM 3446 C C . GLN A 1 423 ? -9.021 18.899 20.807 1.00 89.88 423 GLN A C 1
ATOM 3448 O O . GLN A 1 423 ? -8.892 20.093 21.070 1.00 89.88 423 GLN A O 1
ATOM 3453 N N . PHE A 1 424 ? -9.316 17.976 21.720 1.00 86.38 424 PHE A N 1
ATOM 3454 C CA . PHE A 1 424 ? -9.551 18.285 23.120 1.00 86.38 424 PHE A CA 1
ATOM 3455 C C . PHE A 1 424 ? -8.313 18.890 23.809 1.00 86.38 424 PHE A C 1
ATOM 3457 O O . PHE A 1 424 ? -8.411 19.936 24.450 1.00 86.38 424 PHE A O 1
ATOM 3464 N N . ILE A 1 425 ? -7.130 18.283 23.651 1.00 85.44 425 ILE A N 1
ATOM 3465 C CA . ILE A 1 425 ? -5.892 18.783 24.273 1.00 85.44 425 ILE A CA 1
ATOM 3466 C C . ILE A 1 425 ? -5.576 20.200 23.789 1.00 85.44 425 ILE A C 1
ATOM 3468 O O . ILE A 1 425 ? -5.246 21.053 24.609 1.00 85.44 425 ILE A O 1
ATOM 3472 N N . ILE A 1 426 ? -5.714 20.468 22.489 1.00 86.88 426 ILE A N 1
ATOM 3473 C CA . ILE A 1 426 ? -5.469 21.795 21.909 1.00 86.88 426 ILE A CA 1
ATOM 3474 C C . ILE A 1 426 ? -6.499 22.816 22.394 1.00 86.88 426 ILE A C 1
ATOM 3476 O O . ILE A 1 426 ? -6.128 23.941 22.723 1.00 86.88 426 ILE A O 1
ATOM 3480 N N . GLN A 1 427 ? -7.776 22.431 22.481 1.00 87.31 427 GLN A N 1
ATOM 3481 C CA . GLN A 1 427 ? -8.829 23.299 23.010 1.00 87.31 427 GLN A CA 1
ATOM 3482 C C . GLN A 1 427 ? -8.530 23.737 24.449 1.00 87.31 427 GLN A C 1
ATOM 3484 O O . GLN A 1 427 ? -8.815 24.872 24.820 1.00 87.31 427 GLN A O 1
ATOM 3489 N N . VAL A 1 428 ? -7.953 22.843 25.253 1.00 83.56 428 VAL A N 1
ATOM 3490 C CA . VAL A 1 428 ? -7.691 23.090 26.671 1.00 83.56 428 VAL A CA 1
ATOM 3491 C C . VAL A 1 428 ? -6.358 23.792 26.927 1.00 83.56 428 VAL A C 1
ATOM 3493 O O . VAL A 1 428 ? -6.296 24.723 27.725 1.00 83.56 428 VAL A O 1
ATOM 3496 N N . ALA A 1 429 ? -5.276 23.323 26.310 1.00 84.19 429 ALA A N 1
ATOM 3497 C CA . ALA A 1 429 ? -3.929 23.823 26.579 1.00 84.19 429 ALA A CA 1
ATOM 3498 C C . ALA A 1 429 ? -3.501 24.973 25.655 1.00 84.19 429 ALA A C 1
ATOM 3500 O O . ALA A 1 429 ? -2.456 25.583 25.878 1.00 84.19 429 ALA A O 1
ATOM 3501 N N . GLY A 1 430 ? -4.301 25.278 24.632 1.00 86.94 430 GLY A N 1
ATOM 3502 C CA . GLY A 1 430 ? -4.009 26.304 23.641 1.00 86.94 430 GLY A CA 1
ATOM 3503 C C . GLY A 1 430 ? -3.029 25.850 22.555 1.00 86.94 430 GLY A C 1
ATOM 3504 O O . GLY A 1 430 ? -2.421 24.780 22.605 1.00 86.94 430 GLY A O 1
ATOM 3505 N N . GLU A 1 431 ? -2.859 26.708 21.548 1.00 86.88 431 GLU A N 1
ATOM 3506 C CA . GLU A 1 431 ? -2.113 26.397 20.318 1.00 86.88 431 GLU A CA 1
ATOM 3507 C C . GLU A 1 431 ? -0.592 26.294 20.518 1.00 86.88 431 GLU A C 1
ATOM 3509 O O . GLU A 1 431 ? 0.126 25.825 19.642 1.00 86.88 431 GLU A O 1
ATOM 3514 N N . GLN A 1 432 ? -0.065 26.673 21.685 1.00 86.06 432 GLN A N 1
ATOM 3515 C CA . GLN A 1 432 ? 1.376 26.598 21.953 1.00 86.06 432 GLN A CA 1
ATOM 3516 C C . GLN A 1 432 ? 1.909 25.157 21.966 1.00 86.06 432 GLN A C 1
ATOM 3518 O O . GLN A 1 432 ? 3.076 24.948 21.639 1.00 86.06 432 GLN A O 1
ATOM 3523 N N . LEU A 1 433 ? 1.064 24.171 22.296 1.00 83.44 433 LEU A N 1
ATOM 3524 C CA . LEU A 1 433 ? 1.431 22.748 22.264 1.00 83.44 433 LEU A CA 1
ATOM 3525 C C . LEU A 1 433 ? 1.532 22.171 20.852 1.00 83.44 433 LEU A C 1
ATOM 3527 O O . LEU A 1 433 ? 2.049 21.072 20.676 1.00 83.44 433 LEU A O 1
ATOM 3531 N N . ILE A 1 434 ? 1.021 22.897 19.859 1.00 85.56 434 ILE A N 1
ATOM 3532 C CA . ILE A 1 434 ? 0.936 22.415 18.488 1.00 85.56 434 ILE A CA 1
ATOM 3533 C C . ILE A 1 434 ? 2.321 22.417 17.836 1.00 85.56 434 ILE A C 1
ATOM 3535 O O . ILE A 1 434 ? 2.623 21.487 17.101 1.00 85.56 434 ILE A O 1
ATOM 3539 N N . LYS A 1 435 ? 3.207 23.357 18.191 1.00 85.88 435 LYS A N 1
ATOM 3540 C CA . LYS A 1 435 ? 4.512 23.532 17.536 1.00 85.88 435 LYS A CA 1
ATOM 3541 C C . LYS A 1 435 ? 5.384 22.274 17.545 1.00 85.88 435 LYS A C 1
ATOM 3543 O O . LYS A 1 435 ? 5.844 21.829 18.596 1.00 85.88 435 LYS A O 1
ATOM 3548 N N . GLY A 1 436 ? 5.698 21.773 16.349 1.00 84.38 436 GLY A N 1
ATOM 3549 C CA . GLY A 1 436 ? 6.652 20.678 16.130 1.00 84.38 436 GLY A CA 1
ATOM 3550 C C . GLY A 1 436 ? 6.029 19.288 16.226 1.00 84.38 436 GLY A C 1
ATOM 3551 O O . GLY A 1 436 ? 6.724 18.285 16.402 1.00 84.38 436 GLY A O 1
ATOM 3552 N N . SER A 1 437 ? 4.714 19.205 16.107 1.00 82.75 437 SER A N 1
ATOM 3553 C CA . SER A 1 437 ? 3.960 17.982 16.363 1.00 82.75 437 SER A CA 1
ATOM 3554 C C . SER A 1 437 ? 3.939 17.031 15.197 1.00 82.75 437 SER A C 1
ATOM 3556 O O . SER A 1 437 ? 3.923 15.815 15.398 1.00 82.75 437 SER A O 1
ATOM 3558 N N . LEU A 1 438 ? 4.008 17.566 13.982 1.00 86.19 438 LEU A N 1
ATOM 3559 C CA . LEU A 1 438 ? 4.118 16.748 12.781 1.00 86.19 438 LEU A CA 1
ATOM 3560 C C . LEU A 1 438 ? 5.374 15.863 12.804 1.00 86.19 438 LEU A C 1
ATOM 3562 O O . LEU A 1 438 ? 5.310 14.704 12.392 1.00 86.19 438 LEU A O 1
ATOM 3566 N N . THR A 1 439 ? 6.469 16.340 13.411 1.00 84.31 439 THR A N 1
ATOM 3567 C CA . THR A 1 439 ? 7.717 15.563 13.548 1.00 84.31 439 THR A CA 1
ATOM 3568 C C . THR A 1 439 ? 7.554 14.301 14.398 1.00 84.31 439 THR A C 1
ATOM 3570 O O . THR A 1 439 ? 8.237 13.302 14.178 1.00 84.31 439 THR A O 1
ATOM 3573 N N . GLN A 1 440 ? 6.618 14.319 15.352 1.00 80.50 440 GLN A N 1
ATOM 3574 C CA . GLN A 1 440 ? 6.361 13.223 16.290 1.00 80.50 440 GLN A CA 1
ATOM 3575 C C . GLN A 1 440 ? 5.164 12.348 15.883 1.00 80.50 440 GLN A C 1
ATOM 3577 O O . GLN A 1 440 ? 4.941 11.300 16.497 1.00 80.50 440 GLN A O 1
ATOM 3582 N N . CYS A 1 441 ? 4.395 12.752 14.866 1.00 77.50 441 CYS A N 1
ATOM 3583 C CA . CYS A 1 441 ? 3.249 11.991 14.382 1.00 77.50 441 CYS A CA 1
ATOM 3584 C C . CYS A 1 441 ? 3.748 10.752 13.623 1.00 77.50 441 CYS A C 1
ATOM 3586 O O . CYS A 1 441 ? 4.326 10.851 12.538 1.00 77.50 441 CYS A O 1
ATOM 3588 N N . LYS A 1 442 ? 3.591 9.572 14.239 1.00 71.62 442 LYS A N 1
ATOM 3589 C CA . LYS A 1 442 ? 4.191 8.317 13.753 1.00 71.62 442 LYS A CA 1
ATOM 3590 C C . LYS A 1 442 ? 3.637 7.841 12.403 1.00 71.62 442 LYS A C 1
ATOM 3592 O O . LYS A 1 442 ? 4.426 7.304 11.632 1.00 71.62 442 LYS A O 1
ATOM 3597 N N . PRO A 1 443 ? 2.353 8.038 12.081 1.00 62.94 443 PRO A N 1
ATOM 3598 C CA . PRO A 1 443 ? 1.847 7.813 10.743 1.00 62.94 443 PRO A CA 1
ATOM 3599 C C . PRO A 1 443 ? 1.264 9.100 10.158 1.00 62.94 443 PRO A C 1
ATOM 3601 O O . PRO A 1 443 ? 0.234 9.613 10.599 1.00 62.94 443 PRO A O 1
ATOM 3604 N N . LEU A 1 444 ? 1.867 9.529 9.051 1.00 84.44 444 LEU A N 1
ATOM 3605 C CA . LEU A 1 444 ? 1.225 10.412 8.073 1.00 84.44 444 LEU A CA 1
ATOM 3606 C C . LEU A 1 444 ? -0.068 9.793 7.500 1.00 84.44 444 LEU A C 1
ATOM 3608 O O . LEU A 1 444 ? -0.824 10.461 6.805 1.00 84.44 444 LEU A O 1
ATOM 3612 N N . ASP A 1 445 ? -0.347 8.529 7.823 1.00 87.69 445 ASP A N 1
ATOM 3613 C CA . ASP A 1 445 ? -1.528 7.777 7.400 1.00 87.69 445 ASP A CA 1
ATOM 3614 C C . ASP A 1 445 ? -2.808 8.207 8.123 1.00 87.69 445 ASP A C 1
ATOM 3616 O O . ASP A 1 445 ? -3.906 7.929 7.642 1.00 87.69 445 ASP A O 1
ATOM 3620 N N . ASN A 1 446 ? -2.713 8.916 9.256 1.00 91.88 446 ASN A N 1
ATOM 3621 C CA . ASN A 1 446 ? -3.897 9.508 9.876 1.00 91.88 446 ASN A CA 1
ATOM 3622 C C . ASN A 1 446 ? -4.223 10.866 9.245 1.00 91.88 446 ASN A C 1
ATOM 3624 O O . ASN A 1 446 ? -3.967 11.926 9.815 1.00 91.88 446 ASN A O 1
ATOM 3628 N N . ILE A 1 447 ? -4.815 10.806 8.055 1.00 94.56 447 ILE A N 1
ATOM 3629 C CA . ILE A 1 447 ? -5.195 11.968 7.245 1.00 94.56 447 ILE A CA 1
ATOM 3630 C C . ILE A 1 447 ? -6.099 12.959 7.999 1.00 94.56 447 ILE A C 1
ATOM 3632 O O . ILE A 1 447 ? -5.812 14.151 7.929 1.00 94.56 447 ILE A O 1
ATOM 3636 N N . PRO A 1 448 ? -7.114 12.537 8.785 1.00 94.69 448 PRO A N 1
ATOM 3637 C CA . PRO A 1 448 ? -7.908 13.475 9.583 1.00 94.69 448 PRO A CA 1
ATOM 3638 C C . PRO A 1 448 ? -7.097 14.242 10.637 1.00 94.69 448 PRO A C 1
ATOM 3640 O O . PRO A 1 448 ? -7.305 15.439 10.823 1.00 94.69 448 PRO A O 1
ATOM 3643 N N . LEU A 1 449 ? -6.172 13.570 11.332 1.00 92.44 449 LEU A N 1
ATOM 3644 C CA . LEU A 1 449 ? -5.290 14.225 12.299 1.00 92.44 449 LEU A CA 1
ATOM 3645 C C . LEU A 1 449 ? -4.307 15.170 11.607 1.00 92.44 449 LEU A C 1
ATOM 3647 O O . LEU A 1 449 ? -4.088 16.274 12.094 1.00 92.44 449 LEU A O 1
ATOM 3651 N N . LEU A 1 450 ? -3.750 14.755 10.470 1.00 95.12 450 LEU A N 1
ATOM 3652 C CA . LEU A 1 450 ? -2.846 15.575 9.676 1.00 95.12 450 LEU A CA 1
ATOM 3653 C C . LEU A 1 450 ? -3.533 16.851 9.166 1.00 95.12 450 LEU A C 1
ATOM 3655 O O . LEU A 1 450 ? -3.010 17.940 9.380 1.00 95.12 450 LEU A O 1
ATOM 3659 N N . ASP A 1 451 ? -4.719 16.729 8.559 1.00 95.88 451 ASP A N 1
ATOM 3660 C CA . ASP A 1 451 ? -5.529 17.863 8.082 1.00 95.88 451 ASP A CA 1
ATOM 3661 C C . ASP A 1 451 ? -5.838 18.831 9.227 1.00 95.88 451 ASP A C 1
ATOM 3663 O O . ASP A 1 451 ? -5.694 20.044 9.089 1.00 95.88 451 ASP A O 1
ATOM 3667 N N . PHE A 1 452 ? -6.190 18.288 10.396 1.00 94.81 452 PHE A N 1
ATOM 3668 C CA . PHE A 1 452 ? -6.445 19.085 11.586 1.00 94.81 452 PHE A CA 1
ATOM 3669 C C . PHE A 1 452 ? -5.196 19.826 12.084 1.00 94.81 452 PHE A C 1
ATOM 3671 O O . PHE A 1 452 ? -5.281 21.028 12.324 1.00 94.81 452 PHE A O 1
ATOM 3678 N N . LEU A 1 453 ? -4.044 19.161 12.209 1.00 93.69 453 LEU A N 1
ATOM 3679 C CA . LEU A 1 453 ? -2.800 19.804 12.653 1.00 93.69 453 LEU A CA 1
ATOM 3680 C C . LEU A 1 453 ? -2.364 20.916 11.686 1.00 93.69 453 LEU A C 1
ATOM 3682 O O . LEU A 1 453 ? -2.054 22.021 12.129 1.00 93.69 453 LEU A O 1
ATOM 3686 N N . LEU A 1 454 ? -2.426 20.662 10.376 1.00 95.00 454 LEU A N 1
ATOM 3687 C CA . LEU A 1 454 ? -2.123 21.666 9.352 1.00 95.00 454 LEU A CA 1
ATOM 3688 C C . LEU A 1 454 ? -3.110 22.843 9.402 1.00 95.00 454 LEU A C 1
ATOM 3690 O O . LEU A 1 454 ? -2.688 23.996 9.369 1.00 95.00 454 LEU A O 1
ATOM 3694 N N . SER A 1 455 ? -4.407 22.583 9.618 1.00 95.38 455 SER A N 1
ATOM 3695 C CA . SER A 1 455 ? -5.420 23.642 9.777 1.00 95.38 455 SER A CA 1
ATOM 3696 C C . SER A 1 455 ? -5.194 24.545 10.997 1.00 95.38 455 SER A C 1
ATOM 3698 O O . SER A 1 455 ? -5.773 25.627 11.086 1.00 95.38 455 SER A O 1
ATOM 3700 N N . LYS A 1 456 ? -4.367 24.098 11.949 1.00 94.25 456 LYS A N 1
ATOM 3701 C CA . LYS A 1 456 ? -3.954 24.859 13.133 1.00 94.25 456 LYS A CA 1
ATOM 3702 C C . LYS A 1 456 ? -2.616 25.577 12.962 1.00 94.25 456 LYS A C 1
ATOM 3704 O O . LYS A 1 456 ? -2.075 26.084 13.939 1.00 94.25 456 LYS A O 1
ATOM 3709 N N . GLY A 1 457 ? -2.102 25.652 11.735 1.00 93.88 457 GLY A N 1
ATOM 3710 C CA . GLY A 1 457 ? -0.875 26.374 11.420 1.00 93.88 457 GLY A CA 1
ATOM 3711 C C . GLY A 1 457 ? 0.400 25.611 11.769 1.00 93.88 457 GLY A C 1
ATOM 3712 O O . GLY A 1 457 ? 1.450 26.240 11.899 1.00 93.88 457 GLY A O 1
ATOM 3713 N N . GLU A 1 458 ? 0.341 24.279 11.927 1.00 93.62 458 GLU A N 1
ATOM 3714 C CA . GLU A 1 458 ? 1.577 23.495 11.929 1.00 93.62 458 GLU A CA 1
ATOM 3715 C C . GLU A 1 458 ? 2.292 23.629 10.596 1.00 93.62 458 GLU A C 1
ATOM 3717 O O . GLU A 1 458 ? 1.711 23.437 9.529 1.00 93.62 458 GLU A O 1
ATOM 3722 N N . VAL A 1 459 ? 3.593 23.867 10.690 1.00 94.62 459 VAL A N 1
ATOM 3723 C CA . VAL A 1 459 ? 4.488 23.907 9.542 1.00 94.62 459 VAL A CA 1
ATOM 3724 C C . VAL A 1 459 ? 5.121 22.527 9.398 1.00 94.62 459 VAL A C 1
ATOM 3726 O O . VAL A 1 459 ? 5.723 22.014 10.343 1.00 94.62 459 VAL A O 1
ATOM 3729 N N . PHE A 1 460 ? 4.988 21.915 8.224 1.00 94.81 460 PHE A N 1
ATOM 3730 C CA . PHE A 1 460 ? 5.728 20.699 7.890 1.00 94.81 460 PHE A CA 1
ATOM 3731 C C . PHE A 1 460 ? 7.122 21.053 7.361 1.00 94.81 460 PHE A C 1
ATOM 3733 O O . PHE A 1 460 ? 7.343 22.125 6.790 1.00 94.81 460 PHE A O 1
ATOM 3740 N N . THR A 1 461 ? 8.068 20.138 7.549 1.00 95.31 461 THR A N 1
ATOM 3741 C CA . THR A 1 461 ? 9.422 20.246 7.001 1.00 95.31 461 THR A CA 1
ATOM 3742 C C . THR A 1 461 ? 9.615 19.259 5.853 1.00 95.31 461 THR A C 1
ATOM 3744 O O . THR A 1 461 ? 8.808 18.347 5.639 1.00 95.31 461 THR A O 1
ATOM 3747 N N . SER A 1 462 ? 10.730 19.395 5.142 1.00 94.00 462 SER A N 1
ATOM 3748 C CA . SER A 1 462 ? 11.198 18.416 4.157 1.00 94.00 462 SER A CA 1
ATOM 3749 C C . SER A 1 462 ? 11.214 16.983 4.702 1.00 94.00 462 SER A C 1
ATOM 3751 O O . SER A 1 462 ? 10.867 16.067 3.966 1.00 94.00 462 SER A O 1
ATOM 3753 N N . ALA A 1 463 ? 11.489 16.756 5.993 1.00 94.38 463 ALA A N 1
ATOM 3754 C CA . ALA A 1 463 ? 11.490 15.412 6.577 1.00 94.38 463 ALA A CA 1
ATOM 3755 C C . ALA A 1 463 ? 10.096 14.750 6.596 1.00 94.38 463 ALA A C 1
ATOM 3757 O O . ALA A 1 463 ? 9.977 13.537 6.401 1.00 94.38 463 ALA A O 1
ATOM 3758 N N . GLU A 1 464 ? 9.029 15.518 6.833 1.00 95.31 464 GLU A N 1
ATOM 3759 C CA . GLU A 1 464 ? 7.656 15.007 6.754 1.00 95.31 464 GLU A CA 1
ATOM 3760 C C . GLU A 1 464 ? 7.240 14.761 5.304 1.00 95.31 464 GLU A C 1
ATOM 3762 O O . GLU A 1 464 ? 6.605 13.746 5.011 1.00 95.31 464 GLU A O 1
ATOM 3767 N N . LEU A 1 465 ? 7.628 15.656 4.393 1.00 95.12 465 LEU A N 1
ATOM 3768 C CA . LEU A 1 465 ? 7.315 15.527 2.975 1.00 95.12 465 LEU A CA 1
ATOM 3769 C C . LEU A 1 465 ? 8.050 14.336 2.336 1.00 95.12 465 LEU A C 1
ATOM 3771 O O . LEU A 1 465 ? 7.432 13.556 1.614 1.00 95.12 465 LEU A O 1
ATOM 3775 N N . GLU A 1 466 ? 9.328 14.125 2.666 1.00 95.19 466 GLU A N 1
ATOM 3776 C CA . GLU A 1 466 ? 10.104 12.945 2.263 1.00 95.19 466 GLU A CA 1
ATOM 3777 C C . GLU A 1 466 ? 9.479 11.657 2.796 1.00 95.19 466 GLU A C 1
ATOM 3779 O O . GLU A 1 466 ? 9.361 10.679 2.062 1.00 95.19 466 GLU A O 1
ATOM 3784 N N . ARG A 1 467 ? 9.022 11.646 4.053 1.00 94.38 467 ARG A N 1
ATOM 3785 C CA . ARG A 1 467 ? 8.341 10.482 4.635 1.00 94.38 467 ARG A CA 1
ATOM 3786 C C . ARG A 1 467 ? 7.016 10.193 3.922 1.00 94.38 467 ARG A C 1
ATOM 3788 O O . ARG A 1 467 ? 6.710 9.027 3.674 1.00 94.38 467 ARG A O 1
ATOM 3795 N N . ALA A 1 468 ? 6.250 11.223 3.552 1.00 94.88 468 ALA A N 1
ATOM 3796 C CA . ALA A 1 468 ? 5.030 11.062 2.755 1.00 94.88 468 ALA A CA 1
ATOM 3797 C C . ALA A 1 468 ? 5.336 10.516 1.351 1.00 94.88 468 ALA A C 1
ATOM 3799 O O . ALA A 1 468 ? 4.649 9.614 0.874 1.00 94.88 468 ALA A O 1
ATOM 3800 N N . ALA A 1 469 ? 6.396 11.024 0.716 1.00 94.56 469 ALA A N 1
ATOM 3801 C CA . ALA A 1 469 ? 6.868 10.568 -0.588 1.00 94.56 469 ALA A CA 1
ATOM 3802 C C . ALA A 1 469 ? 7.311 9.100 -0.552 1.00 94.56 469 ALA A C 1
ATOM 3804 O O . ALA A 1 469 ? 6.863 8.301 -1.371 1.00 94.56 469 ALA A O 1
ATOM 3805 N N . LEU A 1 470 ? 8.134 8.742 0.438 1.00 93.81 470 LEU A N 1
ATOM 3806 C CA . LEU A 1 470 ? 8.670 7.397 0.647 1.00 93.81 470 LEU A CA 1
ATOM 3807 C C . LEU A 1 470 ? 7.573 6.359 0.910 1.00 93.81 470 LEU A C 1
ATOM 3809 O O . LEU A 1 470 ? 7.703 5.208 0.516 1.00 93.81 470 LEU A O 1
ATOM 3813 N N . THR A 1 471 ? 6.499 6.757 1.593 1.00 92.19 471 THR A N 1
ATOM 3814 C CA . THR A 1 471 ? 5.359 5.874 1.892 1.00 92.19 471 THR A CA 1
ATOM 3815 C C . THR A 1 471 ? 4.312 5.841 0.779 1.00 92.19 471 THR A C 1
ATOM 3817 O O . THR A 1 471 ? 3.356 5.074 0.869 1.00 92.19 471 THR A O 1
ATOM 3820 N N . GLY A 1 472 ? 4.457 6.660 -0.268 1.00 92.94 472 GLY A N 1
ATOM 3821 C CA . GLY A 1 472 ? 3.454 6.760 -1.325 1.00 92.94 472 GLY A CA 1
ATOM 3822 C C . GLY A 1 472 ? 2.141 7.414 -0.874 1.00 92.94 472 GLY A C 1
ATOM 3823 O O . GLY A 1 472 ? 1.110 7.228 -1.522 1.00 92.94 472 GLY A O 1
ATOM 3824 N N . ASN A 1 473 ? 2.132 8.158 0.239 1.00 93.88 473 ASN A N 1
ATOM 3825 C CA . ASN A 1 473 ? 0.911 8.709 0.826 1.00 93.88 473 ASN A CA 1
ATOM 3826 C C . ASN A 1 473 ? 0.462 9.991 0.099 1.00 93.88 473 ASN A C 1
ATOM 3828 O O . ASN A 1 473 ? 0.689 11.120 0.540 1.00 93.88 473 ASN A O 1
ATOM 3832 N N . VAL A 1 474 ? -0.213 9.797 -1.038 1.00 93.31 474 VAL A N 1
ATOM 3833 C CA . VAL A 1 474 ? -0.746 10.865 -1.903 1.00 93.31 474 VAL A CA 1
ATOM 3834 C C . VAL A 1 474 ? -1.645 11.839 -1.139 1.00 93.31 474 VAL A C 1
ATOM 3836 O O . VAL A 1 474 ? -1.578 13.042 -1.376 1.00 93.31 474 VAL A O 1
ATOM 3839 N N . GLN A 1 475 ? -2.473 11.353 -0.210 1.00 94.12 475 GLN A N 1
ATOM 3840 C CA . GLN A 1 475 ? -3.407 12.205 0.533 1.00 94.12 475 GLN A CA 1
ATOM 3841 C C . GLN A 1 475 ? -2.670 13.181 1.455 1.00 94.12 475 GLN A C 1
ATOM 3843 O O . GLN A 1 475 ? -3.010 14.362 1.474 1.00 94.12 475 GLN A O 1
ATOM 3848 N N . ALA A 1 476 ? -1.629 12.722 2.154 1.00 95.12 476 ALA A N 1
ATOM 3849 C CA . ALA A 1 476 ? -0.793 13.586 2.982 1.00 95.12 476 ALA A CA 1
ATOM 3850 C C . ALA A 1 476 ? -0.087 14.664 2.145 1.00 95.12 476 ALA A C 1
ATOM 3852 O O . ALA A 1 476 ? -0.110 15.837 2.509 1.00 95.12 476 ALA A O 1
ATOM 3853 N N . ILE A 1 477 ? 0.462 14.288 0.985 1.00 94.88 477 ILE A N 1
ATOM 3854 C CA . ILE A 1 477 ? 1.127 15.224 0.064 1.00 94.88 477 ILE A CA 1
ATOM 3855 C C . ILE A 1 477 ? 0.148 16.303 -0.419 1.00 94.88 477 ILE A C 1
ATOM 3857 O O . ILE A 1 477 ? 0.464 17.491 -0.392 1.00 94.88 477 ILE A O 1
ATOM 3861 N N . MET A 1 478 ? -1.067 15.902 -0.805 1.00 94.12 478 MET A N 1
ATOM 3862 C CA . MET A 1 478 ? -2.114 16.840 -1.217 1.00 94.12 478 MET A CA 1
ATOM 3863 C C . MET A 1 478 ? -2.540 17.773 -0.078 1.00 94.12 478 MET A C 1
ATOM 3865 O O . MET A 1 478 ? -2.829 18.939 -0.333 1.00 94.12 478 MET A O 1
ATOM 3869 N N . LEU A 1 479 ? -2.567 17.293 1.170 1.00 96.06 479 LEU A N 1
ATOM 3870 C CA . LEU A 1 479 ? -2.861 18.134 2.332 1.00 96.06 479 LEU A CA 1
ATOM 3871 C C . LEU A 1 479 ? -1.755 19.150 2.611 1.00 96.06 479 LEU A C 1
ATOM 3873 O O . LEU A 1 479 ? -2.071 20.311 2.861 1.00 96.06 479 LEU A O 1
ATOM 3877 N N . PHE A 1 480 ? -0.485 18.744 2.530 1.00 95.94 480 PHE A N 1
ATOM 3878 C CA . PHE A 1 480 ? 0.642 19.666 2.670 1.00 95.94 480 PHE A CA 1
ATOM 3879 C C . PHE A 1 480 ? 0.546 20.812 1.660 1.00 95.94 480 PHE A C 1
ATOM 3881 O O . PHE A 1 480 ? 0.603 21.975 2.049 1.00 95.94 480 PHE A O 1
ATOM 3888 N N . TYR A 1 481 ? 0.294 20.490 0.388 1.00 94.94 481 TYR A N 1
ATOM 3889 C CA . TYR A 1 481 ? 0.130 21.500 -0.657 1.00 94.94 481 TYR A CA 1
ATOM 3890 C C . TYR A 1 481 ? -1.119 22.375 -0.451 1.00 94.94 481 TYR A C 1
ATOM 3892 O O . TYR A 1 481 ? -1.072 23.585 -0.652 1.00 94.94 481 TYR A O 1
ATOM 3900 N N . LYS A 1 482 ? -2.243 21.775 -0.035 1.00 95.56 482 LYS A N 1
ATOM 3901 C CA . LYS A 1 482 ? -3.515 22.480 0.200 1.00 95.56 482 LYS A CA 1
ATOM 3902 C C . LYS A 1 482 ? -3.405 23.537 1.301 1.00 95.56 482 LYS A C 1
ATOM 3904 O O . LYS A 1 482 ? -4.015 24.594 1.163 1.00 95.56 482 LYS A O 1
ATOM 3909 N N . HIS A 1 483 ? -2.721 23.228 2.403 1.00 96.25 483 HIS A N 1
ATOM 3910 C CA . HIS A 1 483 ? -2.658 24.117 3.569 1.00 96.25 483 HIS A CA 1
ATOM 3911 C C . HIS A 1 483 ? -1.572 25.180 3.458 1.00 96.25 483 HIS A C 1
ATOM 3913 O O . HIS A 1 483 ? -1.811 26.313 3.866 1.00 96.25 483 HIS A O 1
ATOM 3919 N N . ASP A 1 484 ? -0.411 24.847 2.894 1.00 96.19 484 ASP A N 1
ATOM 3920 C CA . ASP A 1 484 ? 0.676 25.812 2.729 1.00 96.19 484 ASP A CA 1
ATOM 3921 C C . ASP A 1 484 ? 1.471 25.529 1.443 1.00 96.19 484 ASP A C 1
ATOM 3923 O O . ASP A 1 484 ? 2.499 24.843 1.479 1.00 96.19 484 ASP A O 1
ATOM 3927 N N . PRO A 1 485 ? 1.007 26.035 0.282 1.00 93.12 485 PRO A N 1
ATOM 3928 C CA . PRO A 1 485 ? 1.700 25.821 -0.979 1.00 93.12 485 PRO A CA 1
ATOM 3929 C C . PRO A 1 485 ? 3.095 26.454 -0.949 1.00 93.12 485 PRO A C 1
ATOM 3931 O O . PRO A 1 485 ? 4.036 25.826 -1.402 1.00 93.12 485 PRO A O 1
ATOM 3934 N N . ILE A 1 486 ? 3.280 27.631 -0.341 1.00 93.00 486 ILE A N 1
ATOM 3935 C CA . ILE A 1 486 ? 4.587 28.313 -0.309 1.00 93.00 486 ILE A CA 1
ATOM 3936 C C . ILE A 1 486 ? 5.615 27.480 0.470 1.00 93.00 486 ILE A C 1
ATOM 3938 O O . ILE A 1 486 ? 6.751 27.307 0.022 1.00 93.00 486 ILE A O 1
ATOM 3942 N N . GLN A 1 487 ? 5.229 26.935 1.625 1.00 94.00 487 GLN A N 1
ATOM 3943 C CA . GLN A 1 487 ? 6.096 26.033 2.379 1.00 94.00 487 GLN A CA 1
ATOM 3944 C C . GLN A 1 487 ? 6.298 24.705 1.641 1.00 94.00 487 GLN A C 1
ATOM 3946 O O . GLN A 1 487 ? 7.407 24.177 1.655 1.00 94.00 487 GLN A O 1
ATOM 3951 N N . PHE A 1 488 ? 5.277 24.182 0.951 1.00 93.50 488 PHE A N 1
ATOM 3952 C CA . PHE A 1 488 ? 5.411 22.978 0.125 1.00 93.50 488 PHE A CA 1
ATOM 3953 C C . PHE A 1 488 ? 6.504 23.145 -0.921 1.00 93.50 488 PHE A C 1
ATOM 3955 O O . PHE A 1 488 ? 7.395 22.308 -1.034 1.00 93.50 488 PHE A O 1
ATOM 3962 N N . GLU A 1 489 ? 6.443 24.248 -1.656 1.00 90.19 489 GLU A N 1
ATOM 3963 C CA . GLU A 1 489 ? 7.410 24.631 -2.676 1.00 90.19 489 GLU A CA 1
ATOM 3964 C C . GLU A 1 489 ? 8.827 24.737 -2.097 1.00 90.19 489 GLU A C 1
ATOM 3966 O O . GLU A 1 489 ? 9.780 24.181 -2.644 1.00 90.19 489 GLU A O 1
ATOM 3971 N N . LYS A 1 490 ? 8.961 25.383 -0.936 1.00 91.75 490 LYS A N 1
ATOM 3972 C CA . LYS A 1 490 ? 10.240 25.557 -0.240 1.00 91.75 490 LYS A CA 1
ATOM 3973 C C . LYS A 1 490 ? 10.841 24.242 0.272 1.00 91.75 490 LYS A C 1
ATOM 3975 O O . LYS A 1 490 ? 12.057 24.070 0.218 1.00 91.75 490 LYS A O 1
ATOM 3980 N N . GLU A 1 491 ? 10.018 23.340 0.800 1.00 93.81 491 GLU A N 1
ATOM 3981 C CA . GLU A 1 491 ? 10.466 22.076 1.402 1.00 93.81 491 GLU A CA 1
ATOM 3982 C C . GLU A 1 491 ? 10.547 20.918 0.394 1.00 93.81 491 GLU A C 1
ATOM 3984 O O . GLU A 1 491 ? 11.072 19.849 0.717 1.00 93.81 491 GLU A O 1
ATOM 3989 N N . CYS A 1 492 ? 10.054 21.104 -0.834 1.00 91.31 492 CYS A N 1
ATOM 3990 C CA . CYS A 1 492 ? 10.149 20.124 -1.910 1.00 91.31 492 CYS A CA 1
ATOM 3991 C C . CYS A 1 492 ? 11.569 20.083 -2.498 1.00 91.31 492 CYS A C 1
ATOM 3993 O O . CYS A 1 492 ? 11.849 20.614 -3.572 1.00 91.31 492 CYS A O 1
ATOM 3995 N N . THR A 1 493 ? 12.478 19.422 -1.785 1.00 90.88 493 THR A N 1
ATOM 3996 C CA . THR A 1 493 ? 13.866 19.220 -2.217 1.00 90.88 493 THR A CA 1
ATOM 3997 C C . THR A 1 493 ? 13.970 18.279 -3.425 1.00 90.88 493 THR A C 1
ATOM 3999 O O . THR A 1 493 ? 13.064 17.494 -3.719 1.00 90.88 493 THR A O 1
ATOM 4002 N N . ASP A 1 494 ? 15.129 18.269 -4.091 1.00 88.69 494 ASP A N 1
ATOM 4003 C CA . ASP A 1 494 ? 15.445 17.282 -5.136 1.00 88.69 494 ASP A CA 1
ATOM 4004 C C . ASP A 1 494 ? 15.244 15.838 -4.651 1.00 88.69 494 ASP A C 1
ATOM 4006 O O . ASP A 1 494 ? 14.810 14.970 -5.413 1.00 88.69 494 ASP A O 1
ATOM 4010 N N . ARG A 1 495 ? 15.537 15.571 -3.370 1.00 91.25 495 ARG A N 1
ATOM 4011 C CA . ARG A 1 495 ? 15.371 14.244 -2.774 1.00 91.25 495 ARG A CA 1
ATOM 4012 C C . ARG A 1 495 ? 13.900 13.851 -2.692 1.00 91.25 495 ARG A C 1
ATOM 4014 O O . ARG A 1 495 ? 13.571 12.730 -3.074 1.00 91.25 495 ARG A O 1
ATOM 4021 N N . VAL A 1 496 ? 13.026 14.763 -2.262 1.00 92.25 496 VAL A N 1
ATOM 4022 C CA . VAL A 1 496 ? 11.568 14.560 -2.264 1.00 92.25 496 VAL A CA 1
ATOM 4023 C C . VAL A 1 496 ? 11.077 14.227 -3.674 1.00 92.25 496 VAL A C 1
ATOM 4025 O O . VAL A 1 496 ? 10.336 13.262 -3.863 1.00 92.25 496 VAL A O 1
ATOM 4028 N N . LEU A 1 497 ? 11.528 14.981 -4.680 1.00 90.94 497 LEU A N 1
ATOM 4029 C CA . LEU A 1 497 ? 11.132 14.750 -6.067 1.00 90.94 497 LEU A CA 1
ATOM 4030 C C . LEU A 1 497 ? 11.596 13.379 -6.576 1.00 90.94 497 LEU A C 1
ATOM 4032 O O . LEU A 1 497 ? 10.818 12.661 -7.203 1.00 90.94 497 LEU A O 1
ATOM 4036 N N . CYS A 1 498 ? 12.830 12.981 -6.258 1.00 91.44 498 CYS A N 1
ATOM 4037 C CA . CYS A 1 498 ? 13.337 11.641 -6.555 1.00 91.44 498 CYS A CA 1
ATOM 4038 C C . CYS A 1 498 ? 12.471 10.558 -5.908 1.00 91.44 498 CYS A C 1
ATOM 4040 O O . CYS A 1 498 ? 12.093 9.607 -6.586 1.00 91.44 498 CYS A O 1
ATOM 4042 N N . LEU A 1 499 ? 12.086 10.734 -4.641 1.00 93.81 499 LEU A N 1
ATOM 4043 C CA . LEU A 1 499 ? 11.212 9.797 -3.936 1.00 93.81 499 LEU A CA 1
ATOM 4044 C C . LEU A 1 499 ? 9.829 9.692 -4.591 1.00 93.81 499 LEU A C 1
ATOM 4046 O O . LEU A 1 499 ? 9.295 8.589 -4.681 1.00 93.81 499 LEU A O 1
ATOM 4050 N N . PHE A 1 500 ? 9.254 10.788 -5.096 1.00 92.88 500 PHE A N 1
ATOM 4051 C CA . PHE A 1 500 ? 8.002 10.716 -5.857 1.00 92.88 500 PHE A CA 1
ATOM 4052 C C . PHE A 1 500 ? 8.144 9.882 -7.131 1.00 92.88 500 PHE A C 1
ATOM 4054 O O . PHE A 1 500 ? 7.237 9.120 -7.459 1.00 92.88 500 PHE A O 1
ATOM 4061 N N . ILE A 1 501 ? 9.271 9.996 -7.835 1.00 92.19 501 ILE A N 1
ATOM 4062 C CA . ILE A 1 501 ? 9.543 9.225 -9.054 1.00 92.19 501 ILE A CA 1
ATOM 4063 C C . ILE A 1 501 ? 9.762 7.745 -8.716 1.00 92.19 501 ILE A C 1
ATOM 4065 O O . ILE A 1 501 ? 9.116 6.885 -9.312 1.00 92.19 501 ILE A O 1
ATOM 4069 N N . GLU A 1 502 ? 10.626 7.459 -7.739 1.00 91.75 502 GLU A N 1
ATOM 4070 C CA . GLU A 1 502 ? 10.965 6.104 -7.278 1.00 91.75 502 GLU A CA 1
ATOM 4071 C C . GLU A 1 502 ? 9.724 5.340 -6.782 1.00 91.75 502 GLU A C 1
ATOM 4073 O O . GLU A 1 502 ? 9.581 4.153 -7.063 1.00 91.75 502 GLU A O 1
ATOM 4078 N N . ASN A 1 503 ? 8.790 6.023 -6.107 1.00 92.44 503 ASN A N 1
ATOM 4079 C CA . ASN A 1 503 ? 7.543 5.430 -5.601 1.00 92.44 503 ASN A CA 1
ATOM 4080 C C . ASN A 1 503 ? 6.376 5.483 -6.603 1.00 92.44 503 ASN A C 1
ATOM 4082 O O . ASN A 1 503 ? 5.236 5.176 -6.257 1.00 92.44 503 ASN A O 1
ATOM 4086 N N . GLY A 1 504 ? 6.630 5.887 -7.849 1.00 92.88 504 GLY A N 1
ATOM 4087 C CA . GLY A 1 504 ? 5.625 5.886 -8.908 1.00 92.88 504 GLY A CA 1
ATOM 4088 C C . GLY A 1 504 ? 4.523 6.942 -8.773 1.00 92.88 504 GLY A C 1
ATOM 4089 O O . GLY A 1 504 ? 3.482 6.838 -9.427 1.00 92.88 504 GLY A O 1
ATOM 4090 N N . LEU A 1 505 ? 4.733 7.990 -7.973 1.00 94.06 505 LEU A N 1
ATOM 4091 C CA . LEU A 1 505 ? 3.802 9.111 -7.791 1.00 94.06 505 LEU A CA 1
ATOM 4092 C C . LEU A 1 505 ? 3.905 10.128 -8.943 1.00 94.06 505 LEU A C 1
ATOM 4094 O O . LEU A 1 505 ? 4.054 11.336 -8.744 1.00 94.06 505 LEU A O 1
ATOM 4098 N N . PHE A 1 506 ? 3.812 9.639 -10.181 1.00 92.81 506 PHE A N 1
ATOM 4099 C CA . PHE A 1 506 ? 4.106 10.410 -11.391 1.00 92.81 506 PHE A CA 1
ATOM 4100 C C . PHE A 1 506 ? 3.205 11.629 -11.582 1.00 92.81 506 PHE A C 1
ATOM 4102 O O . PHE A 1 506 ? 3.678 12.649 -12.066 1.00 92.81 506 PHE A O 1
ATOM 4109 N N . SER A 1 507 ? 1.926 11.561 -11.201 1.00 92.12 507 SER A N 1
ATOM 4110 C CA . SER A 1 507 ? 1.005 12.702 -11.323 1.00 92.12 507 SER A CA 1
ATOM 4111 C C . SER A 1 507 ? 1.428 13.874 -10.439 1.00 92.12 507 SER A C 1
ATOM 4113 O O . SER A 1 507 ? 1.387 15.019 -10.880 1.00 92.12 507 SER A O 1
ATOM 4115 N N . ILE A 1 508 ? 1.888 13.578 -9.220 1.00 89.62 508 ILE A N 1
ATOM 4116 C CA . ILE A 1 508 ? 2.409 14.583 -8.288 1.00 89.62 508 ILE A CA 1
ATOM 4117 C C . ILE A 1 508 ? 3.725 15.126 -8.825 1.00 89.62 508 ILE A C 1
ATOM 4119 O O . ILE A 1 508 ? 3.889 16.334 -8.919 1.00 89.62 508 ILE A O 1
ATOM 4123 N N . ALA A 1 509 ? 4.636 14.251 -9.256 1.00 91.25 509 ALA A N 1
ATOM 4124 C CA . ALA A 1 509 ? 5.892 14.694 -9.844 1.00 91.25 509 ALA A CA 1
ATOM 4125 C C . ALA A 1 509 ? 5.645 15.615 -11.055 1.00 91.25 509 ALA A C 1
ATOM 4127 O O . ALA A 1 509 ? 6.193 16.709 -11.093 1.00 91.25 509 ALA A O 1
ATOM 4128 N N . LYS A 1 510 ? 4.757 15.246 -11.995 1.00 90.31 510 LYS A N 1
ATOM 4129 C CA . LYS A 1 510 ? 4.372 16.093 -13.146 1.00 90.31 510 LYS A CA 1
ATOM 4130 C C . LYS A 1 510 ? 3.845 17.457 -12.708 1.00 90.31 510 LYS A C 1
ATOM 4132 O O . LYS A 1 510 ? 4.241 18.472 -13.273 1.00 90.31 510 LYS A O 1
ATOM 4137 N N . PHE A 1 511 ? 2.967 17.474 -11.708 1.00 88.06 511 PHE A N 1
ATOM 4138 C CA . PHE A 1 511 ? 2.432 18.704 -11.137 1.00 88.06 511 PHE A CA 1
ATOM 4139 C C . PHE A 1 511 ? 3.546 19.594 -10.574 1.00 88.06 511 PHE A C 1
ATOM 4141 O O . PHE A 1 511 ? 3.628 20.771 -10.918 1.00 88.06 511 PHE A O 1
ATOM 4148 N N . LEU A 1 512 ? 4.470 19.021 -9.807 1.00 85.12 512 LEU A N 1
ATOM 4149 C CA . LEU A 1 512 ? 5.591 19.767 -9.241 1.00 85.12 512 LEU A CA 1
ATOM 4150 C C . LEU A 1 512 ? 6.556 20.271 -10.305 1.00 85.12 512 LEU A C 1
ATOM 4152 O O . LEU A 1 512 ? 6.968 21.418 -10.223 1.00 85.12 512 LEU A O 1
ATOM 4156 N N . PHE A 1 513 ? 6.819 19.483 -11.348 1.00 85.94 513 PHE A N 1
ATOM 4157 C CA . PHE A 1 513 ? 7.573 19.925 -12.524 1.00 85.94 513 PHE A CA 1
ATOM 4158 C C . PHE A 1 513 ? 6.909 21.098 -13.260 1.00 85.94 513 PHE A C 1
ATOM 4160 O O . PHE A 1 513 ? 7.599 21.920 -13.861 1.00 85.94 513 PHE A O 1
ATOM 4167 N N . SER A 1 514 ? 5.574 21.178 -13.239 1.00 83.88 514 SER A N 1
ATOM 4168 C CA . SER A 1 514 ? 4.838 22.264 -13.898 1.00 83.88 514 SER A CA 1
ATOM 4169 C C . SER A 1 514 ? 4.879 23.582 -13.120 1.00 83.88 514 SER A C 1
ATOM 4171 O O . SER A 1 514 ? 4.840 24.649 -13.731 1.00 83.88 514 SER A O 1
ATOM 4173 N N . ILE A 1 515 ? 4.990 23.512 -11.790 1.00 80.31 515 ILE A N 1
ATOM 4174 C CA . ILE A 1 515 ? 5.045 24.681 -10.900 1.00 80.31 515 ILE A CA 1
ATOM 4175 C C . ILE A 1 515 ? 6.492 25.128 -10.695 1.00 80.31 515 ILE A C 1
ATOM 4177 O O . ILE A 1 515 ? 6.817 26.311 -10.799 1.00 80.31 515 ILE A O 1
ATOM 4181 N N . HIS A 1 516 ? 7.381 24.165 -10.483 1.00 74.12 516 HIS A N 1
ATOM 4182 C CA . HIS A 1 516 ? 8.810 24.369 -10.374 1.00 74.12 516 HIS A CA 1
ATOM 4183 C C . HIS A 1 516 ? 9.508 23.657 -11.505 1.00 74.12 516 HIS A C 1
ATOM 4185 O O . HIS A 1 516 ? 9.510 22.434 -11.577 1.00 74.12 516 HIS A O 1
ATOM 4191 N N . LYS A 1 517 ? 10.210 24.421 -12.338 1.00 71.25 517 LYS A N 1
ATOM 4192 C CA . LYS A 1 517 ? 11.305 23.835 -13.106 1.00 71.25 517 LYS A CA 1
ATOM 4193 C C . LYS A 1 517 ? 12.407 23.525 -12.094 1.00 71.25 517 LYS A C 1
ATOM 4195 O O . LYS A 1 517 ? 13.004 24.485 -11.599 1.00 71.25 517 LYS A O 1
ATOM 4200 N N . PRO A 1 518 ? 12.650 22.253 -11.720 1.00 63.97 518 PRO A N 1
ATOM 4201 C CA . PRO A 1 518 ? 13.685 21.964 -10.747 1.00 63.97 518 PRO A CA 1
ATOM 4202 C C . PRO A 1 518 ? 15.012 22.473 -11.288 1.00 63.97 518 PRO A C 1
ATOM 4204 O O . PRO A 1 518 ? 15.331 22.326 -12.471 1.00 63.97 518 PRO A O 1
ATOM 4207 N N . ILE A 1 519 ? 15.763 23.114 -10.403 1.00 61.78 519 ILE A N 1
ATOM 4208 C CA . ILE A 1 519 ? 16.996 23.820 -10.748 1.00 61.78 519 ILE A CA 1
ATOM 4209 C C . ILE A 1 519 ? 18.104 22.815 -11.119 1.00 61.78 519 ILE A C 1
ATOM 4211 O O . ILE A 1 519 ? 19.039 23.165 -11.838 1.00 61.78 519 ILE A O 1
ATOM 4215 N N . PHE A 1 520 ? 17.984 21.546 -10.709 1.00 63.12 520 PHE A N 1
ATOM 4216 C CA . PHE A 1 520 ? 19.061 20.567 -10.821 1.00 63.12 520 PHE A CA 1
ATOM 4217 C C . PHE A 1 520 ? 18.678 19.357 -11.676 1.00 63.12 520 PHE A C 1
ATOM 4219 O O . PHE A 1 520 ? 18.149 18.351 -11.215 1.00 63.12 520 PHE A O 1
ATOM 4226 N N . ALA A 1 521 ? 19.031 19.452 -12.960 1.00 63.25 521 ALA A N 1
ATOM 4227 C CA . ALA A 1 521 ? 18.889 18.380 -13.940 1.00 63.25 521 ALA A CA 1
ATOM 4228 C C . ALA A 1 521 ? 19.643 17.083 -13.586 1.00 63.25 521 ALA A C 1
ATOM 4230 O O . ALA A 1 521 ? 19.297 16.007 -14.061 1.00 63.25 521 ALA A O 1
ATOM 4231 N N . SER A 1 522 ? 20.714 17.179 -12.798 1.00 70.88 522 SER A N 1
ATOM 4232 C CA . SER A 1 522 ? 21.668 16.084 -12.612 1.00 70.88 522 SER A CA 1
ATOM 4233 C C . SER A 1 522 ? 21.288 15.093 -11.513 1.00 70.88 522 SER A C 1
ATOM 4235 O O . SER A 1 522 ? 21.682 13.934 -11.596 1.00 70.88 522 SER A O 1
ATOM 4237 N N . THR A 1 523 ? 20.547 15.519 -10.488 1.00 77.25 523 THR A N 1
ATOM 4238 C CA . THR A 1 523 ? 20.247 14.699 -9.300 1.00 77.25 523 THR A CA 1
ATOM 4239 C C . THR A 1 523 ? 19.130 13.687 -9.545 1.00 77.25 523 THR A C 1
ATOM 4241 O O . THR A 1 523 ? 19.151 12.614 -8.951 1.00 77.25 523 THR A O 1
ATOM 4244 N N . PHE A 1 524 ? 18.194 13.968 -10.459 1.00 80.81 524 PHE A N 1
ATOM 4245 C CA . PHE A 1 524 ? 17.056 13.077 -10.717 1.00 80.81 524 PHE A CA 1
ATOM 4246 C C . PHE A 1 524 ? 17.317 11.989 -11.765 1.00 80.81 524 PHE A C 1
ATOM 4248 O O . PHE A 1 524 ? 16.495 11.083 -11.898 1.00 80.81 524 PHE A O 1
ATOM 4255 N N . ILE A 1 525 ? 18.402 12.073 -12.549 1.00 83.94 525 ILE A N 1
ATOM 4256 C CA . ILE A 1 525 ? 18.660 11.114 -13.639 1.00 83.94 525 ILE A CA 1
ATOM 4257 C C . ILE A 1 525 ? 18.705 9.669 -13.113 1.00 83.94 525 ILE A C 1
ATOM 4259 O O . ILE A 1 525 ? 18.007 8.837 -13.694 1.00 83.94 525 ILE A O 1
ATOM 4263 N N . PRO A 1 526 ? 19.413 9.348 -12.008 1.00 86.31 526 PRO A N 1
ATOM 4264 C CA . PRO A 1 526 ? 19.387 7.999 -11.439 1.00 86.31 526 PRO A CA 1
ATOM 4265 C C . PRO A 1 526 ? 17.973 7.537 -11.056 1.00 86.31 526 PRO A C 1
ATOM 4267 O O . PRO A 1 526 ? 17.590 6.405 -11.331 1.00 86.31 526 PRO A O 1
ATOM 4270 N N . SER A 1 527 ? 17.156 8.428 -10.496 1.00 87.94 527 SER A N 1
ATOM 4271 C CA . SER A 1 527 ? 15.771 8.131 -10.106 1.00 87.94 527 SER A CA 1
ATOM 4272 C C . SER A 1 527 ? 14.878 7.866 -11.322 1.00 87.94 527 SER A C 1
ATOM 4274 O O . SER A 1 527 ? 14.006 6.999 -11.284 1.00 87.94 527 SER A O 1
ATOM 4276 N N . LEU A 1 528 ? 15.115 8.567 -12.438 1.00 87.56 528 LEU A N 1
ATOM 4277 C CA . LEU A 1 528 ? 14.461 8.266 -13.710 1.00 87.56 528 LEU A CA 1
ATOM 4278 C C . LEU A 1 528 ? 14.880 6.898 -14.246 1.00 87.56 528 LEU A C 1
ATOM 4280 O O . LEU A 1 528 ? 14.020 6.195 -14.751 1.00 87.56 528 LEU A O 1
ATOM 4284 N N . MET A 1 529 ? 16.137 6.477 -14.099 1.00 86.25 529 MET A N 1
ATOM 4285 C CA . MET A 1 529 ? 16.564 5.140 -14.541 1.00 86.25 529 MET A CA 1
ATOM 4286 C C . MET A 1 529 ? 15.785 4.016 -13.834 1.00 86.25 529 MET A C 1
ATOM 4288 O O . MET A 1 529 ? 15.467 3.002 -14.449 1.00 86.25 529 MET A O 1
ATOM 4292 N N . VAL A 1 530 ? 15.396 4.221 -12.570 1.00 87.06 530 VAL A N 1
ATOM 4293 C CA . VAL A 1 530 ? 14.536 3.281 -11.822 1.00 87.06 530 VAL A CA 1
ATOM 4294 C C . VAL A 1 530 ? 13.057 3.402 -12.231 1.00 87.06 530 VAL A C 1
ATOM 4296 O O . VAL A 1 530 ? 12.262 2.484 -12.025 1.00 87.06 530 VAL A O 1
ATOM 4299 N N . CYS A 1 531 ? 12.665 4.513 -12.859 1.00 86.62 531 CYS A N 1
ATOM 4300 C CA . CYS A 1 531 ? 11.302 4.747 -13.319 1.00 86.62 531 CYS A CA 1
ATOM 4301 C C . CYS A 1 531 ? 10.933 3.832 -14.493 1.00 86.62 531 CYS A C 1
ATOM 4303 O O . CYS A 1 531 ? 11.370 4.023 -15.629 1.00 86.62 531 CYS A O 1
ATOM 4305 N N . ASN A 1 532 ? 10.014 2.901 -14.245 1.00 89.62 532 ASN A N 1
ATOM 4306 C CA . ASN A 1 532 ? 9.414 2.058 -15.277 1.00 89.62 532 ASN A CA 1
ATOM 4307 C C . ASN A 1 532 ? 8.121 2.668 -15.870 1.00 89.62 532 ASN A C 1
ATOM 4309 O O . ASN A 1 532 ? 7.146 1.962 -16.119 1.00 89.62 532 ASN A O 1
ATOM 4313 N N . ASN A 1 533 ? 8.067 3.995 -16.047 1.00 94.50 533 ASN A N 1
ATOM 4314 C CA . ASN A 1 533 ? 6.915 4.683 -16.641 1.00 94.50 533 ASN A CA 1
ATOM 4315 C C . ASN A 1 533 ? 7.326 5.508 -17.864 1.00 94.50 533 ASN A C 1
ATOM 4317 O O . ASN A 1 533 ? 7.805 6.639 -17.752 1.00 94.50 533 ASN A O 1
ATOM 4321 N N . LEU A 1 534 ? 7.083 4.937 -19.047 1.00 94.38 534 LEU A N 1
ATOM 4322 C CA . LEU A 1 534 ? 7.417 5.538 -20.338 1.00 94.38 534 LEU A CA 1
ATOM 4323 C C . LEU A 1 534 ? 6.773 6.917 -20.541 1.00 94.38 534 LEU A C 1
ATOM 4325 O O . LEU A 1 534 ? 7.429 7.835 -21.027 1.00 94.38 534 LEU A O 1
ATOM 4329 N N . GLU A 1 535 ? 5.511 7.093 -20.149 1.00 95.19 535 GLU A N 1
ATOM 4330 C CA . GLU A 1 535 ? 4.792 8.366 -20.307 1.00 95.19 535 GLU A CA 1
ATOM 4331 C C . GLU A 1 535 ? 5.331 9.465 -19.388 1.00 95.19 535 GLU A C 1
ATOM 4333 O O . GLU A 1 535 ? 5.268 10.653 -19.715 1.00 95.19 535 GLU A O 1
ATOM 4338 N N . PHE A 1 536 ? 5.879 9.090 -18.234 1.00 93.00 536 PHE A N 1
ATOM 4339 C CA . PHE A 1 536 ? 6.575 10.027 -17.365 1.00 93.00 536 PHE A CA 1
ATOM 4340 C C . PHE A 1 536 ? 7.949 10.397 -17.931 1.00 93.00 536 PHE A C 1
ATOM 4342 O O . PHE A 1 536 ? 8.264 11.579 -18.024 1.00 93.00 536 PHE A O 1
ATOM 4349 N N . VAL A 1 537 ? 8.733 9.423 -18.402 1.00 93.06 537 VAL A N 1
ATOM 4350 C CA . VAL A 1 537 ? 10.038 9.690 -19.035 1.00 93.06 537 VAL A CA 1
ATOM 4351 C C . VAL A 1 537 ? 9.884 10.560 -20.287 1.00 93.06 537 VAL A C 1
ATOM 4353 O O . VAL A 1 537 ? 10.637 11.517 -20.465 1.00 93.06 537 VAL A O 1
ATOM 4356 N N . LYS A 1 538 ? 8.870 10.295 -21.124 1.00 93.69 538 LYS A N 1
ATOM 4357 C CA . LYS A 1 538 ? 8.501 11.146 -22.269 1.00 93.69 538 LYS A CA 1
ATOM 4358 C C . LYS A 1 538 ? 8.287 12.596 -21.848 1.00 93.69 538 LYS A C 1
ATOM 4360 O O . LYS A 1 538 ? 8.905 13.484 -22.430 1.00 93.69 538 LYS A O 1
ATOM 4365 N N . PHE A 1 539 ? 7.448 12.806 -20.833 1.00 92.69 539 PHE A N 1
ATOM 4366 C CA . PHE A 1 539 ? 7.150 14.128 -20.287 1.00 92.69 539 PHE A CA 1
ATOM 4367 C C . PHE A 1 539 ? 8.424 14.836 -19.809 1.00 92.69 539 PHE A C 1
ATOM 4369 O O . PHE A 1 539 ? 8.692 15.957 -20.227 1.00 92.69 539 PHE A O 1
ATOM 4376 N N . ILE A 1 540 ? 9.260 14.164 -19.014 1.00 89.94 540 ILE A N 1
ATOM 4377 C CA . ILE A 1 540 ? 10.469 14.778 -18.455 1.00 89.94 540 ILE A CA 1
ATOM 4378 C C . ILE A 1 540 ? 11.485 15.157 -19.535 1.00 89.94 540 ILE A C 1
ATOM 4380 O O . ILE A 1 540 ? 12.003 16.273 -19.525 1.00 89.94 540 ILE A O 1
ATOM 4384 N N . LEU A 1 541 ? 11.750 14.267 -20.496 1.00 89.50 541 LEU A N 1
ATOM 4385 C CA . LEU A 1 541 ? 12.685 14.561 -21.586 1.00 89.50 541 LEU A CA 1
ATOM 4386 C C . LEU A 1 541 ? 12.208 15.728 -22.461 1.00 89.50 541 LEU A C 1
ATOM 4388 O O . LEU A 1 541 ? 13.035 16.497 -22.953 1.00 89.50 541 LEU A O 1
ATOM 4392 N N . GLN A 1 542 ? 10.893 15.873 -22.647 1.00 90.94 542 GLN A N 1
ATOM 4393 C CA . GLN A 1 542 ? 10.303 16.984 -23.396 1.00 90.94 542 GLN A CA 1
ATOM 4394 C C . GLN A 1 542 ? 10.389 18.306 -22.627 1.00 90.94 542 GLN A C 1
ATOM 4396 O O . GLN A 1 542 ? 10.901 19.287 -23.166 1.00 90.94 542 GLN A O 1
ATOM 4401 N N . GLU A 1 543 ? 9.935 18.326 -21.373 1.00 88.81 543 GLU A N 1
ATOM 4402 C CA . GLU A 1 543 ? 9.863 19.545 -20.558 1.00 88.81 543 GLU A CA 1
ATOM 4403 C C . GLU A 1 543 ? 11.244 20.110 -20.222 1.00 88.81 543 GLU A C 1
ATOM 4405 O O . GLU A 1 543 ? 11.483 21.317 -20.315 1.00 88.81 543 GLU A O 1
ATOM 4410 N N . LEU A 1 544 ? 12.187 19.235 -19.872 1.00 86.12 544 LEU A N 1
ATOM 4411 C CA . LEU A 1 544 ? 13.523 19.646 -19.445 1.00 86.12 544 LEU A CA 1
ATOM 4412 C C . LEU A 1 544 ? 14.525 19.749 -20.597 1.00 86.12 544 LEU A C 1
ATOM 4414 O O . LEU A 1 544 ? 15.661 20.163 -20.375 1.00 86.12 544 LEU A O 1
ATOM 4418 N N . LYS A 1 545 ? 14.126 19.377 -21.822 1.00 88.50 545 LYS A N 1
ATOM 4419 C CA . LYS A 1 545 ? 14.998 19.345 -23.009 1.00 88.50 545 LYS A CA 1
ATOM 4420 C C . LYS A 1 545 ? 16.325 18.616 -22.747 1.00 88.50 545 LYS A C 1
ATOM 4422 O O . LYS A 1 545 ? 17.377 19.034 -23.234 1.00 88.50 545 LYS A O 1
ATOM 4427 N N . LEU A 1 546 ? 16.288 17.544 -21.952 1.00 85.50 546 LEU A N 1
ATOM 4428 C CA . LEU A 1 546 ? 17.492 16.789 -21.610 1.00 85.50 546 LEU A CA 1
ATOM 4429 C C . LEU A 1 546 ? 17.993 16.016 -22.821 1.00 85.50 546 LEU A C 1
ATOM 4431 O O . LEU A 1 546 ? 17.221 15.378 -23.541 1.00 85.50 546 LEU A O 1
ATOM 4435 N N . GLN A 1 547 ? 19.309 16.015 -22.989 1.00 88.00 547 GLN A N 1
ATOM 4436 C CA . GLN A 1 547 ? 19.961 15.084 -23.894 1.00 88.00 547 GLN A CA 1
ATOM 4437 C C . GLN A 1 547 ? 20.035 13.709 -23.230 1.00 88.00 547 GLN A C 1
ATOM 4439 O O . GLN A 1 547 ? 20.454 13.582 -22.078 1.00 88.00 547 GLN A O 1
ATOM 4444 N N . VAL A 1 548 ? 19.616 12.680 -23.965 1.00 89.19 548 VAL A N 1
ATOM 4445 C CA . VAL A 1 548 ? 19.699 11.293 -23.507 1.00 89.19 548 VAL A CA 1
ATOM 4446 C C . VAL A 1 548 ? 21.150 10.837 -23.640 1.00 89.19 548 VAL A C 1
ATOM 4448 O O . VAL A 1 548 ? 21.639 10.642 -24.752 1.00 89.19 548 VAL A O 1
ATOM 4451 N N . LYS A 1 549 ? 21.837 10.696 -22.504 1.00 90.25 549 LYS A N 1
ATOM 4452 C CA . LYS A 1 549 ? 23.188 10.122 -22.439 1.00 90.25 549 LYS A CA 1
ATOM 4453 C C . LYS A 1 549 ? 23.143 8.600 -22.557 1.00 90.25 549 LYS A C 1
ATOM 4455 O O . LYS A 1 549 ? 22.131 7.989 -22.211 1.00 90.25 549 LYS A O 1
ATOM 4460 N N . GLN A 1 550 ? 24.258 7.993 -22.966 1.00 90.88 550 GLN A N 1
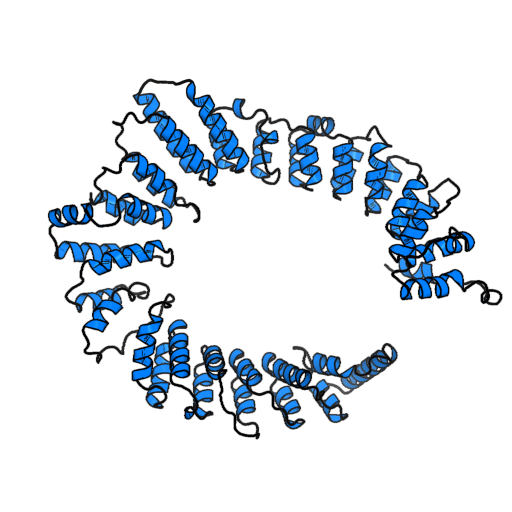ATOM 4461 C CA . GLN A 1 550 ? 24.364 6.537 -23.089 1.00 90.88 550 GLN A CA 1
ATOM 4462 C C . GLN A 1 550 ? 24.062 5.806 -21.769 1.00 90.88 550 GLN A C 1
ATOM 4464 O O . GLN A 1 550 ? 23.292 4.854 -21.776 1.00 90.88 550 GLN A O 1
ATOM 4469 N N . GLU A 1 551 ? 24.552 6.313 -20.632 1.00 88.81 551 GLU A N 1
ATOM 4470 C CA . GLU A 1 551 ? 24.312 5.731 -19.296 1.00 88.81 551 GLU A CA 1
ATOM 4471 C C . GLU A 1 551 ? 22.816 5.539 -18.986 1.00 88.81 551 GLU A C 1
ATOM 4473 O O . GLU A 1 551 ? 22.414 4.567 -18.348 1.00 88.81 551 GLU A O 1
ATOM 4478 N N . PHE A 1 552 ? 21.970 6.456 -19.471 1.00 88.62 552 PHE A N 1
ATOM 4479 C CA . PHE A 1 552 ? 20.522 6.375 -19.298 1.00 88.62 552 PHE A CA 1
ATOM 4480 C C . PHE A 1 552 ? 19.920 5.231 -20.114 1.00 88.62 552 PHE A C 1
ATOM 4482 O O . PHE A 1 552 ? 19.059 4.509 -19.621 1.00 88.62 552 PHE A O 1
ATOM 4489 N N . LEU A 1 553 ? 20.391 5.044 -21.350 1.00 92.19 553 LEU A N 1
ATOM 4490 C CA . LEU A 1 553 ? 19.977 3.937 -22.207 1.00 92.19 553 LEU A CA 1
ATOM 4491 C C . LEU A 1 553 ? 20.454 2.592 -21.642 1.00 92.19 553 LEU A C 1
ATOM 4493 O O . LEU A 1 553 ? 19.658 1.656 -21.575 1.00 92.19 553 LEU A O 1
ATOM 4497 N N . ASP A 1 554 ? 21.715 2.518 -21.212 1.00 92.00 554 ASP A N 1
ATOM 4498 C CA . ASP A 1 554 ? 22.333 1.300 -20.685 1.00 92.00 554 ASP A CA 1
ATOM 4499 C C . ASP A 1 554 ? 21.546 0.763 -19.481 1.00 92.00 554 ASP A C 1
ATOM 4501 O O . ASP A 1 554 ? 21.239 -0.426 -19.434 1.00 92.00 554 ASP A O 1
ATOM 4505 N N . SER A 1 555 ? 21.076 1.632 -18.579 1.00 92.50 555 SER A N 1
ATOM 4506 C CA . SER A 1 555 ? 20.252 1.204 -17.441 1.00 92.50 555 SER A CA 1
ATOM 4507 C C . SER A 1 555 ? 18.916 0.557 -17.853 1.00 92.50 555 SER A C 1
ATOM 4509 O O . SER A 1 555 ? 18.508 -0.472 -17.303 1.00 92.50 555 SER A O 1
ATOM 4511 N N . TYR A 1 556 ? 18.233 1.081 -18.877 1.00 93.69 556 TYR A N 1
ATOM 4512 C CA . TYR A 1 556 ? 17.004 0.448 -19.374 1.00 93.69 556 TYR A CA 1
ATOM 4513 C C . TYR A 1 556 ? 17.247 -0.824 -20.175 1.00 93.69 556 TYR A C 1
ATOM 4515 O O . TYR A 1 556 ? 16.401 -1.723 -20.182 1.00 93.69 556 TYR A O 1
ATOM 4523 N N . ILE A 1 557 ? 18.404 -0.917 -20.829 1.00 94.44 557 ILE A N 1
ATOM 4524 C CA . ILE A 1 557 ? 18.851 -2.165 -21.430 1.00 94.44 557 ILE A CA 1
ATOM 4525 C C . ILE A 1 557 ? 19.031 -3.205 -20.319 1.00 94.44 557 ILE A C 1
ATOM 4527 O O . ILE A 1 557 ? 18.420 -4.268 -20.393 1.00 94.44 557 ILE A O 1
ATOM 4531 N N . GLU A 1 558 ? 19.775 -2.887 -19.260 1.00 92.88 558 GLU A N 1
ATOM 4532 C CA . GLU A 1 558 ? 20.054 -3.799 -18.141 1.00 92.88 558 GLU A CA 1
ATOM 4533 C C . GLU A 1 558 ? 18.798 -4.295 -17.425 1.00 92.88 558 GLU A C 1
ATOM 4535 O O . GLU A 1 558 ? 18.762 -5.442 -16.983 1.00 92.88 558 GLU A O 1
ATOM 4540 N N . THR A 1 559 ? 17.754 -3.469 -17.343 1.00 92.69 559 THR A N 1
ATOM 4541 C CA . THR A 1 559 ? 16.456 -3.852 -16.760 1.00 92.69 559 THR A CA 1
ATOM 4542 C C . THR A 1 559 ? 15.546 -4.615 -17.728 1.00 92.69 559 THR A C 1
ATOM 4544 O O . THR A 1 559 ? 14.494 -5.103 -17.318 1.00 92.69 559 THR A O 1
ATOM 4547 N N . GLY A 1 560 ? 15.928 -4.753 -19.002 1.00 94.50 560 GLY A N 1
ATOM 4548 C CA . GLY A 1 560 ? 15.142 -5.458 -20.015 1.00 94.50 560 GLY A CA 1
ATOM 4549 C C . GLY A 1 560 ? 13.908 -4.687 -20.498 1.00 94.50 560 GLY A C 1
ATOM 4550 O O . GLY A 1 560 ? 13.009 -5.283 -21.095 1.00 94.50 560 GLY A O 1
ATOM 4551 N N . ASN A 1 561 ? 13.843 -3.371 -20.276 1.00 95.38 561 ASN A N 1
ATOM 4552 C CA . ASN A 1 561 ? 12.693 -2.546 -20.642 1.00 95.38 561 ASN A CA 1
ATOM 4553 C C . ASN A 1 561 ? 12.718 -2.144 -22.128 1.00 95.38 561 ASN A C 1
ATOM 4555 O O . ASN A 1 561 ? 13.141 -1.047 -22.497 1.00 95.38 561 ASN A O 1
ATOM 4559 N N . ILE A 1 562 ? 12.258 -3.050 -22.995 1.00 95.44 562 ILE A N 1
ATOM 4560 C CA . ILE A 1 562 ? 12.300 -2.875 -24.458 1.00 95.44 562 ILE A CA 1
ATOM 4561 C C . ILE A 1 562 ? 11.520 -1.646 -24.916 1.00 95.44 562 ILE A C 1
ATOM 4563 O O . ILE A 1 562 ? 11.982 -0.949 -25.814 1.00 95.44 562 ILE A O 1
ATOM 4567 N N . GLU A 1 563 ? 10.368 -1.351 -24.313 1.00 96.00 563 GLU A N 1
ATOM 4568 C CA . GLU A 1 563 ? 9.553 -0.193 -24.700 1.00 96.00 563 GLU A CA 1
ATOM 4569 C C . GLU A 1 563 ? 10.301 1.123 -24.451 1.00 96.00 563 GLU A C 1
ATOM 4571 O O . GLU A 1 563 ? 10.319 2.007 -25.313 1.00 96.00 563 GLU A O 1
ATOM 4576 N N . MET A 1 564 ? 10.985 1.229 -23.307 1.00 95.75 564 MET A N 1
ATOM 4577 C CA . MET A 1 564 ? 11.800 2.397 -22.987 1.00 95.75 564 MET A CA 1
ATOM 4578 C C . MET A 1 564 ? 13.029 2.497 -23.891 1.00 95.75 564 MET A C 1
ATOM 4580 O O . MET A 1 564 ? 13.281 3.556 -24.462 1.00 95.75 564 MET A O 1
ATOM 4584 N N . VAL A 1 565 ? 13.759 1.394 -24.089 1.00 95.69 565 VAL A N 1
ATOM 4585 C CA . VAL A 1 565 ? 14.921 1.353 -24.992 1.00 95.69 565 VAL A CA 1
ATOM 4586 C C . VAL A 1 565 ? 14.507 1.731 -26.411 1.00 95.69 565 VAL A C 1
ATOM 4588 O O . VAL A 1 565 ? 15.162 2.558 -27.036 1.00 95.69 565 VAL A O 1
ATOM 4591 N N . HIS A 1 566 ? 13.386 1.208 -26.907 1.00 95.75 566 HIS A N 1
ATOM 4592 C CA . HIS A 1 566 ? 12.854 1.548 -28.223 1.00 95.75 566 HIS A CA 1
ATOM 4593 C C . HIS A 1 566 ? 12.576 3.047 -28.371 1.00 95.75 566 HIS A C 1
ATOM 4595 O O . HIS A 1 566 ? 12.914 3.638 -29.396 1.00 95.75 566 HIS A O 1
ATOM 4601 N N . TYR A 1 567 ? 12.005 3.676 -27.343 1.00 95.94 567 TYR A N 1
ATOM 4602 C CA . TYR A 1 567 ? 11.730 5.110 -27.347 1.00 95.94 567 TYR A CA 1
ATOM 4603 C C . TYR A 1 567 ? 12.994 5.981 -27.230 1.00 95.94 567 TYR A C 1
ATOM 4605 O O . TYR A 1 567 ? 13.082 7.032 -27.873 1.00 95.94 567 TYR A O 1
ATOM 4613 N N . LEU A 1 568 ? 13.962 5.570 -26.407 1.00 94.25 568 LEU A N 1
ATOM 4614 C CA . LEU A 1 568 ? 15.173 6.342 -26.118 1.00 94.25 568 LEU A CA 1
ATOM 4615 C C . LEU A 1 568 ? 16.240 6.209 -27.202 1.00 94.25 568 LEU A C 1
ATOM 4617 O O . LEU A 1 568 ? 16.954 7.174 -27.461 1.00 94.25 568 LEU A O 1
ATOM 4621 N N . LEU A 1 569 ? 16.329 5.048 -27.853 1.00 94.50 569 LEU A N 1
ATOM 4622 C CA . LEU A 1 569 ? 17.386 4.731 -28.809 1.00 94.50 569 LEU A CA 1
ATOM 4623 C C . LEU A 1 569 ? 17.551 5.788 -29.921 1.00 94.50 569 LEU A C 1
ATOM 4625 O O . LEU A 1 569 ? 18.676 6.231 -30.136 1.00 94.50 569 LEU A O 1
ATOM 4629 N N . PRO A 1 570 ? 16.482 6.286 -30.579 1.00 93.50 570 PRO A N 1
ATOM 4630 C CA . PRO A 1 570 ? 16.613 7.308 -31.621 1.00 93.50 570 PRO A CA 1
ATOM 4631 C C . PRO A 1 570 ? 17.004 8.699 -31.095 1.00 93.50 570 PRO A C 1
ATOM 4633 O O . PRO A 1 570 ? 17.199 9.614 -31.891 1.00 93.50 570 PRO A O 1
ATOM 4636 N N . LYS A 1 571 ? 17.029 8.900 -29.771 1.00 93.38 571 LYS A N 1
ATOM 4637 C CA . LYS A 1 571 ? 17.303 10.189 -29.116 1.00 93.38 571 LYS A CA 1
ATOM 4638 C C . LYS A 1 571 ? 18.718 10.292 -28.555 1.00 93.38 571 LYS A C 1
ATOM 4640 O O . LYS A 1 571 ? 19.095 11.373 -28.104 1.00 93.38 571 LYS A O 1
ATOM 4645 N N . VAL A 1 572 ? 19.482 9.203 -28.572 1.00 91.62 572 VAL A N 1
ATOM 4646 C CA . VAL A 1 572 ? 20.892 9.221 -28.180 1.00 91.62 572 VAL A CA 1
ATOM 4647 C C . VAL A 1 572 ? 21.703 9.832 -29.321 1.00 91.62 572 VAL A C 1
ATOM 4649 O O . VAL A 1 572 ? 21.631 9.376 -30.458 1.00 91.62 572 VAL A O 1
ATOM 4652 N N . ILE A 1 573 ? 22.428 10.911 -29.022 1.00 81.69 573 ILE A N 1
ATOM 4653 C CA . ILE A 1 573 ? 23.205 11.680 -30.013 1.00 81.69 573 ILE A CA 1
ATOM 4654 C C . ILE A 1 573 ? 24.584 11.040 -30.251 1.00 81.69 573 ILE A C 1
ATOM 4656 O O . ILE A 1 573 ? 25.183 11.204 -31.313 1.00 81.69 573 ILE A O 1
ATOM 4660 N N . GLU A 1 574 ? 25.089 10.310 -29.260 1.00 84.94 574 GLU A N 1
ATOM 4661 C CA . GLU A 1 574 ? 26.411 9.689 -29.266 1.00 84.94 574 GLU A CA 1
ATOM 4662 C C . GLU A 1 574 ? 26.399 8.320 -29.961 1.00 84.94 574 GLU A C 1
ATOM 4664 O O . GLU A 1 574 ? 25.362 7.665 -30.084 1.00 84.94 574 GLU A O 1
ATOM 4669 N N . SER A 1 575 ? 27.572 7.867 -30.415 1.00 86.88 575 SER A N 1
ATOM 4670 C CA . SER A 1 575 ? 27.735 6.506 -30.927 1.00 86.88 575 SER A CA 1
ATOM 4671 C C . SER A 1 575 ? 27.454 5.505 -29.810 1.00 86.88 575 SER A C 1
ATOM 4673 O O . SER A 1 575 ? 28.205 5.432 -28.840 1.00 86.88 575 SER A O 1
ATOM 4675 N N . ILE A 1 576 ? 26.385 4.732 -29.959 1.00 89.38 576 ILE A N 1
ATOM 4676 C CA . ILE A 1 576 ? 25.924 3.804 -28.930 1.00 89.38 576 ILE A CA 1
ATOM 4677 C C . ILE A 1 576 ? 26.856 2.597 -28.890 1.00 89.38 576 ILE A C 1
ATOM 4679 O O . ILE A 1 576 ? 26.970 1.858 -29.869 1.00 89.38 576 ILE A O 1
ATOM 4683 N N . THR A 1 577 ? 27.500 2.382 -27.746 1.00 91.44 577 THR A N 1
ATOM 4684 C CA . THR A 1 577 ? 28.320 1.193 -27.493 1.00 91.44 577 THR A CA 1
ATOM 4685 C C . THR A 1 577 ? 27.777 0.448 -26.286 1.00 91.44 577 THR A C 1
ATOM 4687 O O . THR A 1 577 ? 27.768 0.979 -25.187 1.00 91.44 577 THR A O 1
ATOM 4690 N N . ILE A 1 578 ? 27.307 -0.787 -26.461 1.00 92.56 578 ILE A N 1
ATOM 4691 C CA . ILE A 1 578 ? 26.789 -1.553 -25.321 1.00 92.56 578 ILE A CA 1
ATOM 4692 C C . ILE A 1 578 ? 27.969 -2.117 -24.537 1.00 92.56 578 ILE A C 1
ATOM 4694 O O . ILE A 1 578 ? 28.784 -2.862 -25.091 1.00 92.56 578 ILE A O 1
ATOM 4698 N N . SER A 1 579 ? 28.060 -1.766 -23.255 1.00 91.69 579 SER A N 1
ATOM 4699 C CA . SER A 1 579 ? 29.135 -2.251 -22.393 1.00 91.69 579 SER A CA 1
ATOM 4700 C C . SER A 1 579 ? 29.086 -3.780 -22.249 1.00 91.69 579 SER A C 1
ATOM 4702 O O . SER A 1 579 ? 28.017 -4.398 -22.270 1.00 91.69 579 SER A O 1
ATOM 4704 N N . THR A 1 580 ? 30.245 -4.418 -22.071 1.00 91.19 580 THR A N 1
ATOM 4705 C CA . THR A 1 580 ? 30.318 -5.866 -21.814 1.00 91.19 580 THR A CA 1
ATOM 4706 C C . THR A 1 580 ? 29.550 -6.260 -20.550 1.00 91.19 580 THR A C 1
ATOM 4708 O O . THR A 1 580 ? 28.884 -7.292 -20.551 1.00 91.19 580 THR A O 1
ATOM 4711 N N . GLN A 1 581 ? 29.561 -5.412 -19.516 1.00 91.31 581 GLN A N 1
ATOM 4712 C CA . GLN A 1 581 ? 28.813 -5.615 -18.272 1.00 91.31 581 GLN A CA 1
ATOM 4713 C C . GLN A 1 581 ? 27.294 -5.616 -18.502 1.00 91.31 581 GLN A C 1
ATOM 4715 O O . GLN A 1 581 ? 26.589 -6.492 -17.999 1.00 91.31 581 GLN A O 1
ATOM 4720 N N . THR A 1 582 ? 26.786 -4.681 -19.306 1.00 93.19 582 THR A N 1
ATOM 4721 C CA . THR A 1 582 ? 25.366 -4.621 -19.674 1.00 93.19 582 THR A CA 1
ATOM 4722 C C . THR A 1 582 ? 24.950 -5.876 -20.443 1.00 93.19 582 THR A C 1
ATOM 4724 O O . THR A 1 582 ? 23.899 -6.457 -20.171 1.00 93.19 582 THR A O 1
ATOM 4727 N N . LEU A 1 583 ? 25.798 -6.360 -21.358 1.00 93.06 583 LEU A N 1
ATOM 4728 C CA . LEU A 1 583 ? 25.546 -7.609 -22.080 1.00 93.06 583 LEU A CA 1
ATOM 4729 C C . LEU A 1 583 ? 25.554 -8.838 -21.170 1.00 93.06 583 LEU A C 1
ATOM 4731 O O . LEU A 1 583 ? 24.667 -9.682 -21.288 1.00 93.06 583 LEU A O 1
ATOM 4735 N N . GLU A 1 584 ? 26.508 -8.931 -20.244 1.00 91.62 584 GLU A N 1
ATOM 4736 C CA . GLU A 1 584 ? 26.527 -9.980 -19.221 1.00 91.62 584 GLU A CA 1
ATOM 4737 C C . GLU A 1 584 ? 25.244 -9.951 -18.379 1.00 91.62 584 GLU A C 1
ATOM 4739 O O . GLU A 1 584 ? 24.637 -10.999 -18.158 1.00 91.62 584 GLU A O 1
ATOM 4744 N N . SER A 1 585 ? 24.766 -8.764 -17.986 1.00 92.38 585 SER A N 1
ATOM 4745 C CA . SER A 1 585 ? 23.502 -8.595 -17.258 1.00 92.38 585 SER A CA 1
ATOM 4746 C C . SER A 1 585 ? 22.292 -9.091 -18.060 1.00 92.38 585 SER A C 1
ATOM 4748 O O . SER A 1 585 ? 21.498 -9.881 -17.546 1.00 92.38 585 SER A O 1
ATOM 4750 N N . LEU A 1 586 ? 22.166 -8.713 -19.339 1.00 93.25 586 LEU A N 1
ATOM 4751 C CA . LEU A 1 586 ? 21.084 -9.183 -20.219 1.00 93.25 586 LEU A CA 1
ATOM 4752 C C . LEU A 1 586 ? 21.046 -10.706 -20.336 1.00 93.25 586 LEU A C 1
ATOM 4754 O O . LEU A 1 586 ? 19.975 -11.319 -20.309 1.00 93.25 586 LEU A O 1
ATOM 4758 N N . VAL A 1 587 ? 22.223 -11.309 -20.496 1.00 90.50 587 VAL A N 1
ATOM 4759 C CA . VAL A 1 587 ? 22.378 -12.753 -20.639 1.00 90.50 587 VAL A CA 1
ATOM 4760 C C . VAL A 1 587 ? 22.033 -13.444 -19.322 1.00 90.50 587 VAL A C 1
ATOM 4762 O O . VAL A 1 587 ? 21.177 -14.325 -19.305 1.00 90.50 587 VAL A O 1
ATOM 4765 N N . ASN A 1 588 ? 22.587 -12.992 -18.199 1.00 89.06 588 ASN A N 1
ATOM 4766 C CA . ASN A 1 588 ? 22.315 -13.583 -16.888 1.00 89.06 588 ASN A CA 1
ATOM 4767 C C . ASN A 1 588 ? 20.835 -13.458 -16.478 1.00 89.06 588 ASN A C 1
ATOM 4769 O O . ASN A 1 588 ? 20.266 -14.411 -15.942 1.00 89.06 588 ASN A O 1
ATOM 4773 N N . ASN A 1 589 ? 20.184 -12.337 -16.810 1.00 91.88 589 ASN A N 1
ATOM 4774 C CA . ASN A 1 589 ? 18.756 -12.103 -16.563 1.00 91.88 589 ASN A CA 1
ATOM 4775 C C . ASN A 1 589 ? 17.827 -12.691 -17.642 1.00 91.88 589 ASN A C 1
ATOM 4777 O O . ASN A 1 589 ? 16.605 -12.600 -17.528 1.00 91.88 589 ASN A O 1
ATOM 4781 N N . ARG A 1 590 ? 18.378 -13.352 -18.670 1.00 92.69 590 ARG A N 1
ATOM 4782 C CA . ARG A 1 590 ? 17.630 -14.029 -19.746 1.00 92.69 590 ARG A CA 1
ATOM 4783 C C . ARG A 1 590 ? 16.718 -13.097 -20.556 1.00 92.69 590 ARG A C 1
ATOM 4785 O O . ARG A 1 590 ? 15.664 -13.517 -21.040 1.00 92.69 590 ARG A O 1
ATOM 4792 N N . TYR A 1 591 ? 17.122 -11.844 -20.750 1.00 94.75 591 TYR A N 1
ATOM 4793 C CA . TYR A 1 591 ? 16.372 -10.850 -21.524 1.00 94.75 591 TYR A CA 1
ATOM 4794 C C . TYR A 1 591 ? 16.574 -11.025 -23.038 1.00 94.75 591 TYR A C 1
ATOM 4796 O O . TYR A 1 591 ? 17.135 -10.180 -23.734 1.00 94.75 591 TYR A O 1
ATOM 4804 N N . TRP A 1 592 ? 16.078 -12.147 -23.568 1.00 90.38 592 TRP A N 1
ATOM 4805 C CA . TRP A 1 592 ? 16.247 -12.558 -24.966 1.00 90.38 592 TRP A CA 1
ATOM 4806 C C . TRP A 1 592 ? 15.733 -11.552 -25.980 1.00 90.38 592 TRP A C 1
ATOM 4808 O O . TRP A 1 592 ? 16.436 -11.215 -26.927 1.00 90.38 592 TRP A O 1
ATOM 4818 N N . PHE A 1 593 ? 14.521 -11.053 -25.757 1.00 93.06 593 PHE A N 1
ATOM 4819 C CA . PHE A 1 593 ? 13.895 -10.097 -26.658 1.00 93.06 593 PHE A CA 1
ATOM 4820 C C . PHE A 1 593 ? 14.697 -8.796 -26.742 1.00 93.06 593 PHE A C 1
ATOM 4822 O O . PHE A 1 593 ? 14.746 -8.186 -27.803 1.00 93.06 593 PHE A O 1
ATOM 4829 N N . MET A 1 594 ? 15.381 -8.400 -25.661 1.00 96.25 594 MET A N 1
ATOM 4830 C CA . MET A 1 594 ? 16.273 -7.244 -25.680 1.00 96.25 594 MET A CA 1
ATOM 4831 C C . MET A 1 594 ? 17.526 -7.537 -26.512 1.00 96.25 594 MET A C 1
ATOM 4833 O O . MET A 1 594 ? 17.888 -6.735 -27.362 1.00 96.25 594 MET A O 1
ATOM 4837 N N . LEU A 1 595 ? 18.161 -8.703 -26.343 1.00 93.88 595 LEU A N 1
ATOM 4838 C CA . LEU A 1 595 ? 19.316 -9.102 -27.163 1.00 93.88 595 LEU A CA 1
ATOM 4839 C C . LEU A 1 595 ? 18.969 -9.198 -28.657 1.00 93.88 595 LEU A C 1
ATOM 4841 O O . LEU A 1 595 ? 19.740 -8.744 -29.501 1.00 93.88 595 LEU A O 1
ATOM 4845 N N . GLU A 1 596 ? 17.811 -9.762 -29.003 1.00 93.06 596 GLU A N 1
ATOM 4846 C CA . GLU A 1 596 ? 17.322 -9.774 -30.386 1.00 93.06 596 GLU A CA 1
ATOM 4847 C C . GLU A 1 596 ? 17.081 -8.355 -30.893 1.00 93.06 596 GLU A C 1
ATOM 4849 O O . GLU A 1 596 ? 17.593 -7.998 -31.952 1.00 93.06 596 GLU A O 1
ATOM 4854 N N . TYR A 1 597 ? 16.396 -7.524 -30.108 1.00 95.19 597 TYR A N 1
ATOM 4855 C CA . TYR A 1 597 ? 16.121 -6.135 -30.454 1.00 95.19 597 TYR A CA 1
ATOM 4856 C C . TYR A 1 597 ? 17.410 -5.333 -30.704 1.00 95.19 597 TYR A C 1
ATOM 4858 O O . TYR A 1 597 ? 17.539 -4.653 -31.722 1.00 95.19 597 TYR A O 1
ATOM 4866 N N . LEU A 1 598 ? 18.409 -5.447 -29.828 1.00 95.25 598 LEU A N 1
ATOM 4867 C CA . LEU A 1 598 ? 19.703 -4.775 -29.978 1.00 95.25 598 LEU A CA 1
ATOM 4868 C C . LEU A 1 598 ? 20.481 -5.288 -31.204 1.00 95.25 598 LEU A C 1
ATOM 4870 O O . LEU A 1 598 ? 21.117 -4.500 -31.907 1.00 95.25 598 LEU A O 1
ATOM 4874 N N . LYS A 1 599 ? 20.393 -6.592 -31.509 1.00 92.38 599 LYS A N 1
ATOM 4875 C CA . LYS A 1 599 ? 20.984 -7.200 -32.714 1.00 92.38 599 LYS A CA 1
ATOM 4876 C C . LYS A 1 599 ? 20.304 -6.707 -33.988 1.00 92.38 599 LYS A C 1
ATOM 4878 O O . LYS A 1 599 ? 20.990 -6.375 -34.950 1.00 92.38 599 LYS A O 1
ATOM 4883 N N . GLU A 1 600 ? 18.976 -6.633 -34.002 1.00 92.50 600 GLU A N 1
ATOM 4884 C CA . GLU A 1 600 ? 18.200 -6.128 -35.140 1.00 92.50 600 GLU A CA 1
ATOM 4885 C C . GLU A 1 600 ? 18.480 -4.649 -35.432 1.00 92.50 600 GLU A C 1
ATOM 4887 O O . GLU A 1 600 ? 18.483 -4.248 -36.596 1.00 92.50 600 GLU A O 1
ATOM 4892 N N . ASN A 1 601 ? 18.787 -3.863 -34.397 1.00 94.00 601 ASN A N 1
ATOM 4893 C CA . ASN A 1 601 ? 19.181 -2.459 -34.522 1.00 94.00 601 ASN A CA 1
ATOM 4894 C C . ASN A 1 601 ? 20.690 -2.258 -34.771 1.00 94.00 601 ASN A C 1
ATOM 4896 O O . ASN A 1 601 ? 21.149 -1.121 -34.830 1.00 94.00 601 ASN A O 1
ATOM 4900 N N . GLY A 1 602 ? 21.469 -3.334 -34.942 1.00 93.12 602 GLY A N 1
ATOM 4901 C CA . GLY A 1 602 ? 22.899 -3.255 -35.265 1.00 93.12 602 GLY A CA 1
ATOM 4902 C C . GLY A 1 602 ? 23.794 -2.763 -34.122 1.00 93.12 602 GLY A C 1
ATOM 4903 O O . GLY A 1 602 ? 24.933 -2.385 -34.370 1.00 93.12 602 GLY A O 1
ATOM 4904 N N . LEU A 1 603 ? 23.299 -2.776 -32.882 1.00 93.31 603 LEU A N 1
ATOM 4905 C CA . LEU A 1 603 ? 24.028 -2.324 -31.688 1.00 93.31 603 LEU A CA 1
ATOM 4906 C C . LEU A 1 603 ? 24.852 -3.444 -31.040 1.00 93.31 603 LEU A C 1
ATOM 4908 O O . LEU A 1 603 ? 25.664 -3.203 -30.150 1.00 93.31 603 LEU A O 1
ATOM 4912 N N . LEU A 1 604 ? 24.625 -4.682 -31.476 1.00 92.44 604 LEU A N 1
ATOM 4913 C CA . LEU A 1 604 ? 25.320 -5.874 -31.013 1.00 92.44 604 LEU A CA 1
ATOM 4914 C C . LEU A 1 604 ? 26.217 -6.429 -32.113 1.00 92.44 604 LEU A C 1
ATOM 4916 O O . LEU A 1 604 ? 25.728 -6.967 -33.110 1.00 92.44 604 LEU A O 1
ATOM 4920 N N . SER A 1 605 ? 27.531 -6.361 -31.897 1.00 90.50 605 SER A N 1
ATOM 4921 C CA . SER A 1 605 ? 28.492 -7.102 -32.713 1.00 90.50 605 SER A CA 1
ATOM 4922 C C . SER A 1 605 ? 28.614 -8.548 -32.218 1.00 90.50 605 SER A C 1
ATOM 4924 O O . SER A 1 605 ? 28.487 -8.836 -31.023 1.00 90.50 605 SER A O 1
ATOM 4926 N N . LEU A 1 606 ? 28.880 -9.479 -33.135 1.00 85.75 606 LEU A N 1
ATOM 4927 C CA . LEU A 1 606 ? 29.158 -10.873 -32.776 1.00 85.75 606 LEU A CA 1
ATOM 4928 C C . LEU A 1 606 ? 30.411 -11.006 -31.909 1.00 85.75 606 LEU A C 1
ATOM 4930 O O . LEU A 1 606 ? 30.455 -11.875 -31.040 1.00 85.75 606 LEU A O 1
ATOM 4934 N N . ASP A 1 607 ? 31.398 -10.137 -32.105 1.00 89.50 607 ASP A N 1
ATOM 4935 C CA . ASP A 1 607 ? 32.629 -10.157 -31.320 1.00 89.50 607 ASP A CA 1
ATOM 4936 C C . ASP A 1 607 ? 32.374 -9.744 -29.868 1.00 89.50 607 ASP A C 1
ATOM 4938 O O . ASP A 1 607 ? 32.890 -10.390 -28.958 1.00 89.50 607 ASP A O 1
ATOM 4942 N N . SER A 1 608 ? 31.481 -8.775 -29.635 1.00 88.25 608 SER A N 1
ATOM 4943 C CA . SER A 1 608 ? 31.016 -8.415 -28.289 1.00 88.25 608 SER A CA 1
ATOM 4944 C C . SER A 1 608 ? 30.316 -9.591 -27.599 1.00 88.25 608 SER A C 1
ATOM 4946 O O . SER A 1 608 ? 30.573 -9.852 -26.429 1.00 88.25 608 SER A O 1
ATOM 4948 N N . LEU A 1 609 ? 29.484 -10.356 -28.323 1.00 87.88 609 LEU A N 1
ATOM 4949 C CA . LEU A 1 609 ? 28.789 -11.528 -27.766 1.00 87.88 609 LEU A CA 1
ATOM 4950 C C . LEU A 1 609 ? 29.743 -12.684 -27.423 1.00 87.88 609 LEU A C 1
ATOM 4952 O O . LEU A 1 609 ? 29.481 -13.430 -26.482 1.00 87.88 609 LEU A O 1
ATOM 4956 N N . LYS A 1 610 ? 30.848 -12.846 -28.165 1.00 88.31 610 LYS A N 1
ATOM 4957 C CA . LYS A 1 610 ? 31.863 -13.884 -27.901 1.00 88.31 610 LYS A CA 1
ATOM 4958 C C . LYS A 1 610 ? 32.684 -13.609 -26.636 1.00 88.31 610 LYS A C 1
ATOM 4960 O O . LYS A 1 610 ? 33.239 -14.548 -26.075 1.00 88.31 610 LYS A O 1
ATOM 4965 N N . GLN A 1 611 ? 32.773 -12.351 -26.203 1.00 89.00 611 GLN A N 1
ATOM 4966 C CA . GLN A 1 611 ? 33.543 -11.945 -25.020 1.00 89.00 611 GLN A CA 1
ATOM 4967 C C . GLN A 1 611 ? 32.780 -12.131 -23.697 1.00 89.00 611 GLN A C 1
ATOM 4969 O O . GLN A 1 611 ? 33.395 -12.062 -22.635 1.00 89.00 611 GLN A O 1
ATOM 4974 N N . ILE A 1 612 ? 31.468 -12.386 -23.750 1.00 89.75 612 ILE A N 1
ATOM 4975 C CA . ILE A 1 612 ? 30.608 -12.538 -22.570 1.00 89.75 612 ILE A CA 1
ATOM 4976 C C . ILE A 1 612 ? 30.989 -13.808 -21.805 1.00 89.75 612 ILE A C 1
ATOM 4978 O O . ILE A 1 612 ? 30.933 -14.918 -22.347 1.00 89.75 612 ILE A O 1
ATOM 4982 N N . LYS A 1 613 ? 31.320 -13.659 -20.519 1.00 87.06 613 LYS A N 1
ATOM 4983 C CA . LYS A 1 613 ? 31.487 -14.803 -19.618 1.00 87.06 613 LYS A CA 1
ATOM 4984 C C . LYS A 1 613 ? 30.114 -15.312 -19.195 1.00 87.06 613 LYS A C 1
ATOM 4986 O O . LYS A 1 613 ? 29.354 -14.614 -18.533 1.00 87.06 613 LYS A O 1
ATOM 4991 N N . LEU A 1 614 ? 29.794 -16.538 -19.591 1.00 86.31 614 LEU A N 1
ATOM 4992 C CA . LEU A 1 614 ? 28.553 -17.201 -19.199 1.00 86.31 614 LEU A CA 1
ATOM 4993 C C . LEU A 1 614 ? 28.718 -17.849 -17.819 1.00 86.31 614 LEU A C 1
ATOM 4995 O O . LEU A 1 614 ? 29.744 -18.474 -17.564 1.00 86.31 614 LEU A O 1
ATOM 4999 N N . ASP A 1 615 ? 27.709 -17.742 -16.952 1.00 85.00 615 ASP A N 1
ATOM 5000 C CA . ASP A 1 615 ? 27.702 -18.444 -15.662 1.00 85.00 615 ASP A CA 1
ATOM 5001 C C . ASP A 1 615 ? 27.621 -19.967 -15.886 1.00 85.00 615 ASP A C 1
ATOM 5003 O O . ASP A 1 615 ? 26.654 -20.484 -16.460 1.00 85.00 615 ASP A O 1
ATOM 5007 N N . ASP A 1 616 ? 28.635 -20.699 -15.419 1.00 82.44 616 ASP A N 1
ATOM 5008 C CA . ASP A 1 616 ? 28.740 -22.158 -15.542 1.00 82.44 616 ASP A CA 1
ATOM 5009 C C . ASP A 1 616 ? 27.587 -22.903 -14.850 1.00 82.44 616 ASP A C 1
ATOM 5011 O O . ASP A 1 616 ? 27.287 -24.050 -15.191 1.00 82.44 616 ASP A O 1
ATOM 5015 N N . LYS A 1 617 ? 26.873 -22.251 -13.922 1.00 84.75 617 LYS A N 1
ATOM 5016 C CA . LYS A 1 617 ? 25.734 -22.849 -13.207 1.00 84.75 617 LYS A CA 1
ATOM 5017 C C . LYS A 1 617 ? 24.505 -23.093 -14.088 1.00 84.75 617 LYS A C 1
ATOM 5019 O O . LYS A 1 617 ? 23.592 -23.797 -13.664 1.00 84.75 617 LYS A O 1
ATOM 5024 N N . ASN A 1 618 ? 24.460 -22.549 -15.307 1.00 81.69 618 ASN A N 1
ATOM 5025 C CA . ASN A 1 618 ? 23.282 -22.577 -16.181 1.00 81.69 618 ASN A CA 1
ATOM 5026 C C . ASN A 1 618 ? 23.568 -23.209 -17.563 1.00 81.69 618 ASN A C 1
ATOM 5028 O O . ASN A 1 618 ? 23.246 -22.653 -18.613 1.00 81.69 618 ASN A O 1
ATOM 5032 N N . VAL A 1 619 ? 24.126 -24.426 -17.576 1.00 77.69 619 VAL A N 1
ATOM 5033 C CA . VAL A 1 619 ? 24.513 -25.169 -18.799 1.00 77.69 619 VAL A CA 1
ATOM 5034 C C . VAL A 1 619 ? 23.429 -25.217 -19.899 1.00 77.69 619 VAL A C 1
ATOM 5036 O O . VAL A 1 619 ? 23.763 -24.932 -21.053 1.00 77.69 619 VAL A O 1
ATOM 5039 N N . PRO A 1 620 ? 22.137 -25.511 -19.620 1.00 78.56 620 PRO A N 1
ATOM 5040 C CA . PRO A 1 620 ? 21.110 -25.552 -20.670 1.00 78.56 620 PRO A CA 1
ATOM 5041 C C . PRO A 1 620 ? 20.903 -24.195 -21.353 1.00 78.56 620 PRO A C 1
ATOM 5043 O O . PRO A 1 620 ? 20.725 -24.117 -22.568 1.00 78.56 620 PRO A O 1
ATOM 5046 N N . PHE A 1 621 ? 20.978 -23.119 -20.571 1.00 79.94 621 PHE A N 1
ATOM 5047 C CA . PHE A 1 621 ? 20.841 -21.751 -21.055 1.00 79.94 621 PHE A CA 1
ATOM 5048 C C . PHE A 1 621 ? 22.053 -21.341 -21.900 1.00 79.94 621 PHE A C 1
ATOM 5050 O O . PHE A 1 621 ? 21.886 -20.800 -22.991 1.00 79.94 621 PHE A O 1
ATOM 5057 N N . ASN A 1 622 ? 23.264 -21.685 -21.455 1.00 83.00 622 ASN A N 1
ATOM 5058 C CA . ASN A 1 622 ? 24.497 -21.405 -22.193 1.00 83.00 622 ASN A CA 1
ATOM 5059 C C . ASN A 1 622 ? 24.503 -22.104 -23.557 1.00 83.00 622 ASN A C 1
ATOM 5061 O O . ASN A 1 622 ? 24.932 -21.523 -24.554 1.00 83.00 622 ASN A O 1
ATOM 5065 N N . ASN A 1 623 ? 23.985 -23.333 -23.619 1.00 83.50 623 ASN A N 1
ATOM 5066 C CA . ASN A 1 623 ? 23.846 -24.068 -24.872 1.00 83.50 623 ASN A CA 1
ATOM 5067 C C . ASN A 1 623 ? 22.856 -23.384 -25.822 1.00 83.50 623 ASN A C 1
ATOM 5069 O O . ASN A 1 623 ? 23.189 -23.193 -26.990 1.00 83.50 623 ASN A O 1
ATOM 5073 N N . TYR A 1 624 ? 21.693 -22.950 -25.324 1.00 82.38 624 TYR A N 1
ATOM 5074 C CA . TYR A 1 624 ? 20.723 -22.199 -26.128 1.00 82.38 624 TYR A CA 1
ATOM 5075 C C . TYR A 1 624 ? 21.303 -20.868 -26.628 1.00 82.38 624 TYR A C 1
ATOM 5077 O O . TYR A 1 624 ? 21.210 -20.575 -27.818 1.00 82.38 624 TYR A O 1
ATOM 5085 N N . PHE A 1 625 ? 21.967 -20.095 -25.759 1.00 84.81 625 PHE A N 1
ATOM 5086 C CA . PHE A 1 625 ? 22.633 -18.839 -26.126 1.00 84.81 625 PHE A CA 1
ATOM 5087 C C . PHE A 1 625 ? 23.641 -19.053 -27.265 1.00 84.81 625 PHE A C 1
ATOM 5089 O O . PHE A 1 625 ? 23.579 -18.387 -28.300 1.00 84.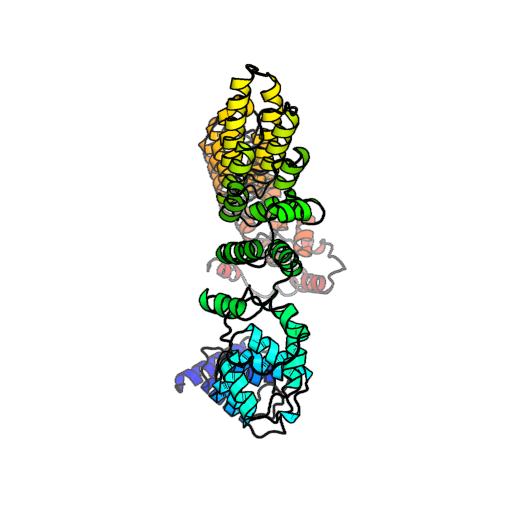81 625 PHE A O 1
ATOM 5096 N N . LYS A 1 626 ? 24.541 -20.035 -27.107 1.00 85.50 626 LYS A N 1
ATOM 5097 C CA . LYS A 1 626 ? 25.555 -20.381 -28.115 1.00 85.50 626 LYS A CA 1
ATOM 5098 C C . LYS A 1 626 ? 24.909 -20.823 -29.431 1.00 85.50 626 LYS A C 1
ATOM 5100 O O . LYS A 1 626 ? 25.318 -20.362 -30.496 1.00 85.50 626 LYS A O 1
ATOM 5105 N N . GLN A 1 627 ? 23.881 -21.670 -29.370 1.00 86.12 627 GLN A N 1
ATOM 5106 C CA . GLN A 1 627 ? 23.174 -22.147 -30.559 1.00 86.12 627 GLN A CA 1
ATOM 5107 C C . GLN A 1 627 ? 22.412 -21.026 -31.273 1.00 86.12 627 GLN A C 1
ATOM 5109 O O . GLN A 1 627 ? 22.531 -20.907 -32.483 1.00 86.12 627 GLN A O 1
ATOM 5114 N N . HIS A 1 628 ? 21.672 -20.165 -30.581 1.00 83.25 628 HIS A N 1
ATOM 5115 C CA . HIS A 1 628 ? 20.834 -19.162 -31.247 1.00 83.25 628 HIS A CA 1
ATOM 5116 C C . HIS A 1 628 ? 21.586 -17.888 -31.651 1.00 83.25 628 HIS A C 1
ATOM 5118 O O . HIS A 1 628 ? 21.326 -17.327 -32.719 1.00 83.25 628 HIS A O 1
ATOM 5124 N N . PHE A 1 629 ? 22.538 -17.427 -30.837 1.00 81.62 629 PHE A N 1
ATOM 5125 C CA . PHE A 1 629 ? 23.191 -16.137 -31.064 1.00 81.62 629 PHE A CA 1
ATOM 5126 C C . PHE A 1 629 ? 24.561 -16.261 -31.725 1.00 81.62 629 PHE A C 1
ATOM 5128 O O . PHE A 1 629 ? 24.857 -15.448 -32.603 1.00 81.62 629 PHE A O 1
ATOM 5135 N N . LEU A 1 630 ? 25.351 -17.287 -31.383 1.00 82.38 630 LEU A N 1
ATOM 5136 C CA . LEU A 1 630 ? 26.723 -17.441 -31.888 1.00 82.38 630 LEU A CA 1
ATOM 5137 C C . LEU A 1 630 ? 26.837 -18.334 -33.136 1.00 82.38 630 LEU A C 1
ATOM 5139 O O . LEU A 1 630 ? 27.785 -18.172 -33.896 1.00 82.38 630 LEU A O 1
ATOM 5143 N N . SER A 1 631 ? 25.891 -19.247 -33.395 1.00 77.69 631 SER A N 1
ATOM 5144 C CA . SER A 1 631 ? 26.009 -20.199 -34.522 1.00 77.69 631 SER A CA 1
ATOM 5145 C C . SER A 1 631 ? 25.598 -19.642 -35.901 1.00 77.69 631 SER A C 1
ATOM 5147 O O . SER A 1 631 ? 25.839 -20.275 -36.928 1.00 77.69 631 SER A O 1
ATOM 5149 N N . THR A 1 632 ? 24.982 -18.454 -35.955 1.00 60.28 632 THR A N 1
ATOM 5150 C CA . THR A 1 632 ? 24.208 -18.007 -37.134 1.00 60.28 632 THR A CA 1
ATOM 5151 C C . THR A 1 632 ? 25.004 -17.393 -38.295 1.00 60.28 632 THR A C 1
ATOM 5153 O O . THR A 1 632 ? 24.388 -17.012 -39.294 1.00 60.28 632 THR A O 1
ATOM 5156 N N . GLU A 1 633 ? 26.337 -17.322 -38.243 1.00 55.38 633 GLU A N 1
ATOM 5157 C CA . GLU A 1 633 ? 27.121 -16.778 -39.369 1.00 55.38 633 GLU A CA 1
ATOM 5158 C C . GLU A 1 633 ? 27.281 -17.748 -40.548 1.00 55.38 633 GLU A C 1
ATOM 5160 O O . GLU A 1 633 ? 27.294 -17.303 -41.694 1.00 55.38 633 GLU A O 1
ATOM 5165 N N . ASN A 1 634 ? 27.288 -19.066 -40.326 1.00 53.47 634 ASN A N 1
ATOM 5166 C CA . ASN A 1 634 ? 27.568 -20.007 -41.419 1.00 53.47 634 ASN A CA 1
ATOM 5167 C C . ASN A 1 634 ? 26.361 -20.308 -42.335 1.00 53.47 634 ASN A C 1
ATOM 5169 O O . ASN A 1 634 ? 26.549 -20.850 -43.422 1.00 53.47 634 ASN A O 1
ATOM 5173 N N . GLU A 1 635 ? 25.130 -19.922 -41.967 1.00 53.12 635 GLU A N 1
ATOM 5174 C CA . GLU A 1 635 ? 23.923 -20.267 -42.747 1.00 53.12 635 GLU A CA 1
ATOM 5175 C C . GLU A 1 635 ? 23.250 -19.094 -43.486 1.00 53.12 635 GLU A C 1
ATOM 5177 O O . GLU A 1 635 ? 22.436 -19.313 -44.390 1.00 53.12 635 GLU A O 1
ATOM 5182 N N . LYS A 1 636 ? 23.574 -17.831 -43.172 1.00 51.41 636 LYS A N 1
ATOM 5183 C CA . LYS A 1 636 ? 22.834 -16.666 -43.709 1.00 51.41 636 LYS A CA 1
ATOM 5184 C C . LYS A 1 636 ? 23.330 -16.096 -45.042 1.00 51.41 636 LYS A C 1
ATOM 5186 O O . LYS A 1 636 ? 22.670 -15.214 -45.586 1.00 51.41 636 LYS A O 1
ATOM 5191 N N . VAL A 1 637 ? 24.367 -16.662 -45.664 1.00 50.59 637 VAL A N 1
ATOM 5192 C CA . VAL A 1 637 ? 24.827 -16.236 -47.007 1.00 50.59 637 VAL A CA 1
ATOM 5193 C C . VAL A 1 637 ? 23.806 -16.556 -48.129 1.00 50.59 637 VAL A C 1
ATOM 5195 O O . VAL A 1 637 ? 23.981 -16.124 -49.264 1.00 50.59 637 VAL A O 1
ATOM 5198 N N . LYS A 1 638 ? 22.679 -17.245 -47.857 1.00 49.12 638 LYS A N 1
ATOM 5199 C CA . LYS A 1 638 ? 21.712 -17.654 -48.905 1.00 49.12 638 LYS A CA 1
ATOM 5200 C C . LYS A 1 638 ? 20.262 -17.151 -48.810 1.00 49.12 638 LYS A C 1
ATOM 5202 O O . LYS A 1 638 ? 19.466 -17.554 -49.657 1.00 49.12 638 LYS A O 1
ATOM 5207 N N . LYS A 1 639 ? 19.853 -16.276 -47.878 1.00 47.81 639 LYS A N 1
ATOM 5208 C CA . LYS A 1 639 ? 18.437 -15.820 -47.829 1.00 47.81 639 LYS A CA 1
ATOM 5209 C C . LYS A 1 639 ? 18.265 -14.300 -47.707 1.00 47.81 639 LYS A C 1
ATOM 5211 O O . LYS A 1 639 ? 18.651 -13.689 -46.718 1.00 47.81 639 LYS A O 1
ATOM 5216 N N . LYS A 1 640 ? 17.638 -13.713 -48.738 1.00 45.72 640 LYS A N 1
ATOM 5217 C CA . LYS A 1 640 ? 17.259 -12.294 -48.865 1.00 45.72 640 LYS A CA 1
ATOM 5218 C C . LYS A 1 640 ? 16.297 -11.841 -47.744 1.00 45.72 640 LYS A C 1
ATOM 5220 O O . LYS A 1 640 ? 15.275 -12.477 -47.520 1.00 45.72 640 LYS A O 1
ATOM 5225 N N . ASN A 1 641 ? 16.646 -10.705 -47.128 1.00 45.44 641 ASN A N 1
ATOM 5226 C CA . ASN A 1 641 ? 15.852 -9.710 -46.376 1.00 45.44 641 ASN A CA 1
ATOM 5227 C C . ASN A 1 641 ? 14.668 -10.167 -45.481 1.00 45.44 641 ASN A C 1
ATOM 5229 O O . ASN A 1 641 ? 13.549 -10.304 -45.971 1.00 45.44 641 ASN A O 1
ATOM 5233 N N . PRO A 1 642 ? 14.848 -10.212 -44.142 1.00 44.94 642 PRO A N 1
ATOM 5234 C CA . PRO A 1 642 ? 13.776 -10.395 -43.160 1.00 44.94 642 PRO A CA 1
ATOM 5235 C C . PRO A 1 642 ? 13.368 -9.085 -42.440 1.00 44.94 642 PRO A C 1
ATOM 5237 O O . PRO A 1 642 ? 13.116 -9.099 -41.242 1.00 44.94 642 PRO A O 1
ATOM 5240 N N . LYS A 1 643 ? 13.293 -7.934 -43.125 1.00 44.47 643 LYS A N 1
ATOM 5241 C CA . LYS A 1 643 ? 13.028 -6.627 -42.473 1.00 44.47 643 LYS A CA 1
ATOM 5242 C C . LYS A 1 643 ? 11.576 -6.370 -42.002 1.00 44.47 643 LYS A C 1
ATOM 5244 O O . LYS A 1 643 ? 11.298 -5.265 -41.561 1.00 44.47 643 LYS A O 1
ATOM 5249 N N . SER A 1 644 ? 10.632 -7.320 -42.076 1.00 47.62 644 SER A N 1
ATOM 5250 C CA . SER A 1 644 ? 9.193 -6.981 -41.941 1.00 47.62 644 SER A CA 1
ATOM 5251 C C . SER A 1 644 ? 8.349 -7.763 -40.923 1.00 47.62 644 SER A C 1
ATOM 5253 O O . SER A 1 644 ? 7.135 -7.568 -40.908 1.00 47.62 644 SER A O 1
ATOM 5255 N N . LYS A 1 645 ? 8.903 -8.665 -40.097 1.00 50.84 645 LYS A N 1
ATOM 5256 C CA . LYS A 1 645 ? 8.058 -9.515 -39.223 1.00 50.84 645 LYS A CA 1
ATOM 5257 C C . LYS A 1 645 ? 7.896 -9.025 -37.780 1.00 50.84 645 LYS A C 1
ATOM 5259 O O . LYS A 1 645 ? 6.809 -9.199 -37.241 1.00 50.84 645 LYS A O 1
ATOM 5264 N N . PHE A 1 646 ? 8.899 -8.383 -37.182 1.00 43.78 646 PHE A N 1
ATOM 5265 C CA . PHE A 1 646 ? 8.853 -8.015 -35.758 1.00 43.78 646 PHE A CA 1
ATOM 5266 C C . PHE A 1 646 ? 8.048 -6.727 -35.481 1.00 43.78 646 PHE A C 1
ATOM 5268 O O . PHE A 1 646 ? 7.261 -6.673 -34.540 1.00 43.78 646 PHE A O 1
ATOM 5275 N N . LEU A 1 647 ? 8.114 -5.736 -36.383 1.00 45.59 647 LEU A N 1
ATOM 5276 C CA . LEU A 1 647 ? 7.342 -4.479 -36.296 1.00 45.59 647 LEU A CA 1
ATOM 5277 C C . LEU A 1 647 ? 5.811 -4.675 -36.290 1.00 45.59 647 LEU A C 1
ATOM 5279 O O . LEU A 1 647 ? 5.088 -3.833 -35.768 1.00 45.59 647 LEU A O 1
ATOM 5283 N N . ASN A 1 648 ? 5.304 -5.796 -36.815 1.00 46.94 648 ASN A N 1
ATOM 5284 C CA . ASN A 1 648 ? 3.868 -6.103 -36.815 1.00 46.94 648 ASN A CA 1
ATOM 5285 C C . ASN A 1 648 ? 3.335 -6.613 -35.465 1.00 46.94 648 ASN A C 1
ATOM 5287 O O . ASN A 1 648 ? 2.121 -6.738 -35.312 1.00 46.94 648 ASN A O 1
ATOM 5291 N N . PHE A 1 649 ? 4.210 -6.943 -34.509 1.00 41.38 649 PHE A N 1
ATOM 5292 C CA . PHE A 1 649 ? 3.793 -7.446 -33.199 1.00 41.38 649 PHE A CA 1
ATOM 5293 C C . PHE A 1 649 ? 3.411 -6.309 -32.237 1.00 41.38 649 PHE A C 1
ATOM 5295 O O . PHE A 1 649 ? 2.438 -6.440 -31.501 1.00 41.38 649 PHE A O 1
ATOM 5302 N N . PHE A 1 650 ? 4.112 -5.171 -32.296 1.00 42.69 650 PHE A N 1
ATOM 5303 C CA . PHE A 1 650 ? 3.851 -4.017 -31.424 1.00 42.69 650 PHE A CA 1
ATOM 5304 C C . PHE A 1 650 ? 2.845 -3.008 -31.995 1.00 42.69 650 PHE A C 1
ATOM 5306 O O . PHE A 1 650 ? 2.237 -2.278 -31.228 1.00 42.69 650 PHE A O 1
ATOM 5313 N N . SER A 1 651 ? 2.592 -2.995 -33.309 1.00 37.16 651 SER A N 1
ATOM 5314 C CA . SER A 1 651 ? 1.587 -2.108 -33.925 1.00 37.16 651 SER A CA 1
ATOM 5315 C C . SER A 1 651 ? 0.134 -2.595 -33.794 1.00 37.16 651 SER A C 1
ATOM 5317 O O . SER A 1 651 ? -0.777 -1.953 -34.312 1.00 37.16 651 SER A O 1
ATOM 5319 N N . LYS A 1 652 ? -0.089 -3.747 -33.145 1.00 36.62 652 LYS A N 1
ATOM 5320 C CA . LYS A 1 652 ? -1.409 -4.382 -32.963 1.00 36.62 652 LYS A CA 1
ATOM 5321 C C . LYS A 1 652 ? -1.914 -4.417 -31.512 1.00 36.62 652 LYS A C 1
ATOM 5323 O O . LYS A 1 652 ? -2.930 -5.060 -31.255 1.00 36.62 652 LYS A O 1
ATOM 5328 N N . LYS A 1 653 ? -1.234 -3.741 -30.590 1.00 32.75 653 LYS A N 1
ATOM 5329 C CA . LYS A 1 653 ? -1.770 -3.358 -29.276 1.00 32.75 653 LYS A CA 1
ATOM 5330 C C . LYS A 1 653 ? -2.055 -1.866 -29.292 1.00 32.75 653 LYS A C 1
ATOM 5332 O O . LYS A 1 653 ? -3.004 -1.478 -28.581 1.00 32.75 653 LYS A O 1
#

Foldseek 3Di:
DPPVVVVVVVVVVVVVCVVCVPPPPPPLVQLVQCLPLPHDVVSVVVCVVVVNQQPPPLVSLLVSLLSCLLSVPQVNNVVNLVSDDHDNQLSSLQSNQLVQPQVSNVCSLPRPDDDDDDDPSPLSSLLSNLVPVVSNLVVVVSDDLPNQDLVSLLSNQLSNVQVQVHPPVVVVCVVVVSDDPVSVVVSVVVNLPPHQDEDDDDPDPPPDPDPVVVLSVVLRCQNHDPDPVVVVVVVVPDPDDDPVSVQSNLVVLVVVRDDGDVVVVVVVVVVVPVVDDPVVVLVVCPPDNDPPLSVLLSCLLNLVLVVLVVCVVVCVDDPPPPPVSVLVSLQPNLDDDRDVSSLNSVVVNVVPPDLPDPDPCVVLLVSLLSCLLRLHDLVSVVSSVVVVVVSCVVVVDPDPVVVVSLLSSLLSCLQSVRQSSNVSSCVPVHLPSLEPSLVSNPDLVSLSNLLVSLVSVYQDALVSLLVCLQVVVPSSLVSNCVSDVPSNLVRCDPSSLLSCQLSVVLVVNLVNCVVDVDPDPPSNLVSVLNHPDQVSVVSCCVSVVDQDELVSLLSCLLVLVVVNNVVCVVRHPDDHAHDLVSVLSCLVVVSVVSVVVCVLVVNDDLVSLVPRDDDPVCVVSVVVCCVPRVPPPVPPPPDDDPPPDPVVVVVPD

Secondary structure (DSSP, 8-state):
--HHHHHHHHHHHHHHHHH-TT-S--HHHHHHHHTSTT--HHHHHHHHHTT-PPP-SHHHHHHHHHHHHHTT-HHHHHHHHHH------HHHHHHHHHTT-HHHHHHHHHSSSS-----STHHHHHHHHTT-HHHHHHHHHHS-GGG--HHHHHHHHHHHHHTT-HHHHHHHHHHTT-S-HHHHHHHHHHHTTS--S--------TT---HHHHHHHTTTGGGT---HHHHHHHHTT-----THHHHHHHHHHHTT-----HHHHHHHHHHHHHHS-HHHHHHHHHHHS--HHHHHHHHHHHT-HHHHHHHHHTT-S-S---HHHHHHHHHT-TTS---HHHHHHHHHHHHTS-TT----THHHHHHHHHHHHTT--HHHHHHHHHHHHHHHHHHT---TTHHHHHHHHHHHHHHHT-HHHHHHHHHHH-GGGTTT-GGG-S-TT-HHHHHHHHHTTPPP-HHHHHHHHHTT-HHHHHHHHHH-HHHHHHH--HHHHHHHHHTT-HHHHHHHHHH---S-TTTSHHHHHH---HHHHHHHHHHS---B-HHHHHHHHHTT-HHHHHHHGGGB-S-----HHHHHHHHHTT-HHHHHHHHHTT---HHHHHT----GGGHHHHHHHIIIIISTTTTGGG----TTSSHHHHTT-

Sequence (653 aa):
MSIKEIKLFELAFNKFKHYYPTIDRPYPLMIEYALAPDSNPQILYYLLQQGYSVPTAYKASSEVLLNAVKLNRLDVLKMVLNNQELHARDELVFAAVTNGNIEMLEYILHYPHPQFKIRKFGIQICLAALPNLQMLIHIFNSYDTSSLTKHDLNTLCLSLIEKGTFPDIVNYFREKNILPLDALRTSFSSSIFSLSRGSLQLDIFDEAEHSYFKNSCLCFFTDSFKSLESLTWYLDRIAGIKYCCLDNLLTQSHTGKSKLDLRIYDLVFNSAKIIYDPVEMNLKIGSDILSASNIVQICISQNITQFFRFLYKNNYYPLKIRETRCLDIIDIKENSNFKEESLEIIKLVLENLSPRVSTPFGDFYSLMIKLVKRKGSGQVLEYLYQQKQKQEQLENKLDTGNNIYMNALYKIANATCNLQVMQFIIQVAGEQLIKGSLTQCKPLDNIPLLDFLLSKGEVFTSAELERAALTGNVQAIMLFYKHDPIQFEKECTDRVLCLFIENGLFSIAKFLFSIHKPIFASTFIPSLMVCNNLEFVKFILQELKLQVKQEFLDSYIETGNIEMVHYLLPKVIESITISTQTLESLVNNRYWFMLEYLKENGLLSLDSLKQIKLDDKNVPFNNYFKQHFLSTENEKVKKKNPKSKFLNFFSKK

Organism: NCBI:txid133409

=== Feature glossary ===
Feature key, reading from the visual/contextual features back to the raw sequence:

Rendered structure images. Structure images are PyMOL renders from six orthogonal camera directions. Cartoon representation draws helices as coils and strands as arrows; sticks shows the backbone as bonds; surface shows the solvent-excluded envelope. Rainbow coloring maps sequence position to hue (blue→red, N→C); chain coloring assigns a distinct color per polypeptide.

Contact-map, Ramachandran, and PAE plots. Three diagnostic plots accompany the record. The Cα contact map visualizes the tertiary structure as a 2D adjacency matrix (8 Å cutoff, sequence-local contacts suppressed). The Ramachandran plot shows the distribution of backbone (φ, ψ) torsions, with points in the α and β basins reflecting secondary structure content. The PAE plot shows AlphaFold's inter-residue confidence as a color matrix.

InterPro / GO / CATH / organism. The annotation block draws on four external resources. InterPro: which protein families and domains the sequence belongs to. GO: standardized terms for what the protein does, what process it participates in, and where in the cell it acts. CATH: which structural fold it has in the CATH hierarchy. Organism: the species of origin.

Nearest PDB structures. Structural nearest neighbors (via Foldseek easy-search vs the PDB). Reported per hit: target PDB id, E-value, and alignment TM-score. A TM-score above ~0.5 is the conventional threshold for 'same fold'.

Predicted aligned error. Predicted aligned error is AlphaFold's pairwise confidence. Unlike pLDDT (per-residue), PAE is per-residue-pair and captures whether two parts of the structure are correctly placed relative to each other. Units are ångströms of expected positional error.

Solvent-accessible surface area. SASA measures how much of the protein is reachable by solvent. It is computed by rolling a water-sized probe over the atomic surface and summing the exposed area (Å²). Per-residue SASA distinguishes core (buried, low SASA) from surface (exposed, high SASA) residues; total SASA is a whole-molecule size measure.

B-factor. Crystallographic B-factors measure how much each atom's electron density is smeared out, in Å². They rise in mobile loops and surface residues and fall in the buried interior. In AlphaFold models this column is repurposed to hold pLDDT instead.

pLDDT. For AlphaFold models, the B-factor field carries pLDDT — the model's own estimate of local accuracy on a 0–100 scale. Regions with pLDDT<50 should be treated as essentially unmodeled; they often correspond to intrinsically disordered segments.

Backbone torsions (φ/ψ). φ (phi) and ψ (psi) are the two rotatable backbone dihedrals per residue: φ is the C(i-1)–N–Cα–C torsion, ψ is the N–Cα–C–N(i+1) torsion, both in degrees on (−180°, 180°]. α-helical residues cluster near (−60°, −45°); β-strand residues near (−120°, +130°). A Ramachandran plot is simply a scatter of (φ, ψ) for every residue.

Radius of gyration, Cα contacts, bounding box. Radius of gyration (Rg) is the root-mean-square distance of Cα atoms from their centroid — a single number for overall size and compactness. A globular domain of N residues has Rg ≈ 2.2·N^0.38 Å; an extended or disordered chain has a much larger Rg. The Cα contact count is the number of residue pairs whose Cα atoms are within 8 Å and are more than four positions apart in sequence — a standard proxy for tertiary packing density. The bounding box is the smallest axis-aligned box enclosing all Cα atoms.

Secondary structure (3-state, P-SEA). Three-state secondary structure (P-SEA) collapses the eight DSSP classes into helix (a), strand (b), and coil (c). P-SEA assigns these from Cα geometry alone — distances and angles — without requiring backbone oxygens, so it works on any Cα trace.

Secondary structure (8-state, DSSP). Secondary structure is the local, repeating backbone conformation. DSSP classifies it into eight states by reading the hydrogen-bond network: three helix types (H, G, I), two β types (E, B), two non-regular types (T, S), and unstructured coil (-).

Foldseek 3Di. The Foldseek 3Di string encodes local tertiary geometry as a 20-letter alphabet — one character per residue — derived from the relative positions of nearby Cα atoms. Unlike the amino-acid sequence, 3Di is a direct function of the 3D structure, so two proteins with the same fold have similar 3Di strings even at low sequence identity.

mmCIF coordinates. Structure coordinates are given as an mmCIF _atom_site loop: one row per atom with element, residue name, chain id, sequence number, and x/y/z position in Å. Only the four main-chain atoms per residue are included here; side chains are omitted to keep the record compact.

Sequence. This is the polypeptide sequence — one letter per residue, N-terminus first. Length ranges from a few dozen residues for small domains to over a thousand for large multi-domain proteins.